Protein 4Q4F (pdb70)

Organism: Homo sapiens (NCBI:txid9606)

Nearest PDB structures (foldseek):
  4f7b-assembly3_D  TM=9.911E-01  e=6.073E-77  Homo sapiens
  4f7b-assembly4_F  TM=9.858E-01  e=5.387E-75  Homo sapiens
  4f7b-assembly3_C  TM=9.898E-01  e=3.240E-74  Homo sapiens
  4tw0-assembly2_B  TM=9.874E-01  e=3.625E-74  Homo sapiens
  5uph-assembly1_A  TM=9.233E-01  e=9.708E-53  Homo sapiens

B-factor: mean 73.0, std 19.47, range [44.88, 143.71]

Foldseek 3Di:
DCPLCWQDPPGVNNVCQQFPPFKWKKWKKWWAWDCQVVLLQADFTETDIAKTWMWIKGWGWPPWDDPPVRFKIKTFIWMATHTDAVRMPHDQQPAKGKDFPQVLLQVVLCLVVVHCVVLSLVVCVVDPDAGIDMDGSCCQAQWDFDDSQVSVCVVVVVGDRIDHPCHPRHGGGPAMWMATICPVHLQRHQWTQDGNNHRWADPFADPVFGHAGAHCPQFHRFQADLVDKGKHDPVVLVTIAIWHFDDWDQAPNFTWTKTFGDQVRQALDPVCLRQVPDRSDDPGGFKGQPCPVVPNGQKIKGWQLSVSTDCVQNVSHHPRDDDCVPITWIWIARNGHRHTAKTWGKIWIWGFAADDPSDCSSNHRHGHTGTTMMMTTMTHDDDPVVVVVVVVVD

Solvent-accessible surface area: 18558 Å² total; per-residue (Å²): 198,36,156,107,19,10,2,115,112,61,26,74,24,12,71,50,21,42,138,48,88,31,60,20,55,2,41,0,34,0,0,41,2,65,17,20,75,74,0,25,163,19,89,42,0,123,11,112,93,37,20,39,0,4,9,72,9,87,44,53,18,28,119,54,128,80,19,112,152,18,32,24,1,36,3,6,31,38,56,18,30,54,59,37,130,138,79,16,84,6,47,6,149,125,43,100,2,88,1,3,3,6,3,0,12,14,0,7,57,26,0,79,107,136,82,21,90,142,59,0,52,56,32,5,172,63,101,151,24,129,3,17,29,64,39,24,0,35,56,9,0,55,21,18,118,10,92,0,11,23,39,0,64,109,13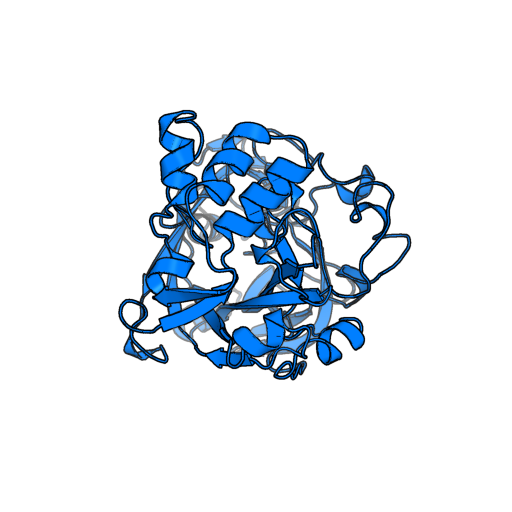1,88,97,101,18,45,15,95,40,9,27,24,61,124,89,85,47,63,59,58,21,91,8,25,2,22,1,5,98,87,39,86,96,51,13,0,58,7,48,56,34,84,62,121,98,51,15,103,78,7,98,47,124,103,5,14,99,19,48,5,10,32,20,73,24,5,14,0,76,8,70,116,120,48,73,10,94,17,1,25,19,57,21,5,13,12,13,55,10,41,56,43,57,140,64,86,3,79,51,7,78,3,26,30,0,38,17,19,47,103,3,9,24,85,63,101,94,20,29,4,15,18,55,102,154,36,125,37,64,8,38,0,14,9,56,0,27,71,29,48,114,26,8,10,24,4,2,0,10,0,7,2,36,57,21,50,138,132,12,33,84,28,1,64,15,7,127,52,60,96,134,84,8,11,22,25,16,0,0,5,17,68,6,0,62,19,0,55,14,5,80,24,17,0,14,0,0,63,2,92,89,34,123,121,12,127,27,2,27,80,4,116,87,13,6,0,0,1,0,13,8,19,20,27,25,99,8,63,170,140,31,2,69,120,31,108,73,85,45,164

Secondary structure (DSSP, 8-state):
--TTSS--BTBHHHHHHHS--SPEEEEEEEEEES-HHHHHTTPPPBEEEEEEEEEEEEEEEEEEEEETTTTEEEEEEEEEEEE-GGGSSS-TTT-EEEEE-HHHHHHHHHHHTTSSHHHHHHHHHHS---SEEEEEHHHHHH-EE-HHHHHHHHH-TTS-SEE-TTTT-TTB-S--EEEE-TTS-GGGTTEEEEETTBSB--SSSSTTTTB--SB-SS---SS--TTS-EEE--GGGTS-EEEEEEEEEEETTEEEEEEE--GGGG--SSGGGGGSTTTT----TTEEE-TTTTTT--EEEE-GGGTTS-HHHHHHSBT----HHHH--EEEEETTTTEEEEEEEEEEEEEEE---SS-GGGTT---EEEEEEEEEEEEE--HHHHHHHHHHT-

InterPro domains:
  IPR002159 CD36 family [PF01130] (12-456)
  IPR002159 CD36 family [PR01609] (55-76)
  IPR002159 CD36 family [PR01609] (80-92)
  IPR002159 CD36 family [PR01609] (108-127)
  IPR002159 CD36 family [PR01609] (245-269)
  IPR002159 CD36 family [PR01609] (318-342)
  IPR002159 CD36 family [PR01609] (365-386)
  IPR002159 CD36 family [PTHR11923] (9-461)
  IPR005429 Lysosome membrane protein II [PR01611] (3-27)
  IPR005429 Lysosome membrane protein II [PR01611] (29-52)
  IPR005429 Lysosome membrane protein II [PR01611] (127-145)
  IPR005429 Lysosome membrane protein II [PR01611] (151-171)
  IPR005429 Lysosome membrane protein II [PR01611] (182-199)
  IPR005429 Lysosome membrane protein II [PR01611] (257-273)
  IPR005429 Lysosome membrane protein II [PR01611] (298-318)
  IPR005429 Lysosome membrane protein II [PR01611] (386-407)
  IPR005429 Lysosome membrane protein II [PR01611] (454-477)

Radius of gyration: 22.01 Å; Cα contacts (8 Å, |Δi|>4): 902; chains: 1; bounding box: 47×65×59 Å

Sequence (394 aa):
IEKKIVLRNGTEAFDSWEKPPLPVYTQFYFFNVTNPEEILRGETPRVEEVGPYTYRELRNKANIQFGDNGTTISAVSNKAYVFERDQSVGDPKIDLIRTLNIPVLTVIEWSQVHFLREIIEAMLKAYQQKLFVTHTVDELLWGYKDEILSLIHVFRPDISPYFGLFYEKNGTNDGDYVFLTGEDSYLNFTKIVEWNGKTSLDWWITDKCNMINGTDGDSFHPLITKDEVLYVFPSDFCRSVYITFSDYESVQGLPAFRYKVPAEILANTSDNAGFCIPEGNCLGSGVLNVSICKNGAPIIMSFPHFYQADERFVSAIEGMHPNQEDHETFVDINPLTGIILKAAKRFQINIYVKKLDDFVETGDIRTMVFPVMYLNESVHIDKETASRLKSMIN

Structure (mmCIF, N/CA/C/O backbone):
data_4Q4F
#
_entry.id   4Q4F
#
_cell.length_a   89.686
_cell.length_b   63.386
_cell.length_c   114.375
_cell.angle_alpha   90.00
_cell.angle_beta   102.27
_cell.angle_gamma   90.00
#
_symmetry.space_group_name_H-M   'C 1 2 1'
#
loop_
_entity.id
_entity.type
_entity.pdbx_description
1 polymer 'Lysosome membrane protein 2'
2 branched alpha-D-mannopyranose-(1-3)-[alpha-D-mannopyranose-(1-6)]beta-D-mannopyranose-(1-4)-2-acetamido-2-deoxy-beta-D-glucopyranose-(1-4)-2-acetamido-2-deoxy-beta-D-glucopyranose
3 branched alpha-D-mannopyranose-(1-3)-alpha-D-mannopyranose-(1-6)-[alpha-D-mannopyranose-(1-3)]beta-D-mannopyranose-(1-4)-2-acetamido-2-deoxy-beta-D-glucopyranose-(1-4)-2-acetamido-2-deoxy-beta-D-glucopyranose
4 branched beta-D-mannopyranose-(1-4)-2-acetamido-2-deoxy-beta-D-glucopyranose-(1-4)-2-acetamido-2-deoxy-beta-D-glucopyranose
5 branched 2-acetamido-2-deoxy-beta-D-glucopyranose-(1-4)-2-acetamido-2-deoxy-beta-D-glucopyranose
6 branched 6-O-phosphono-beta-D-mannopyranose-(1-2)-alpha-D-mannopyranose-(1-6)-alpha-D-mannopyranose-(1-6)-[alpha-D-mannopyranose-(1-3)]beta-D-mannopyranose-(1-4)-2-acetamido-2-deoxy-beta-D-glucopyranose-(1-4)-2-acetamido-2-deoxy-beta-D-glucopyranose
7 non-polymer 2-acetamido-2-deoxy-beta-D-glucopyranose
8 non-polymer 'CHLORIDE ION'
#
loop_
_atom_site.group_PDB
_atom_site.id
_atom_site.type_symbol
_atom_site.label_atom_id
_atom_site.label_alt_id
_atom_site.label_comp_id
_atom_site.label_asym_id
_atom_site.label_entity_id
_atom_site.label_seq_id
_atom_site.pdbx_PDB_ins_code
_atom_site.Cartn_x
_atom_site.Cartn_y
_atom_site.Cartn_z
_atom_site.occupancy
_atom_site.B_iso_or_equiv
_atom_site.auth_seq_id
_atom_site.auth_comp_id
_atom_site.auth_asym_id
_atom_site.auth_atom_id
_atom_site.pdbx_PDB_model_num
ATOM 1 N N . ILE A 1 13 ? 23.511 30.008 8.560 1.00 135.58 37 ILE A N 1
ATOM 2 C CA . ILE A 1 13 ? 23.090 28.613 8.217 1.00 133.99 37 ILE A CA 1
ATOM 3 C C . ILE A 1 13 ? 24.296 27.671 8.294 1.00 131.86 37 ILE A C 1
ATOM 4 O O . ILE A 1 13 ? 25.430 28.080 8.040 1.00 131.38 37 ILE A O 1
ATOM 9 N N . GLU A 1 14 ? 24.042 26.415 8.658 1.00 130.57 38 GLU A N 1
ATOM 10 C CA . GLU A 1 14 ? 25.098 25.413 8.808 1.00 127.54 38 GLU A CA 1
ATOM 11 C C . GLU A 1 14 ? 24.701 24.067 8.217 1.00 122.95 38 GLU A C 1
ATOM 12 O O . GLU A 1 14 ? 24.544 23.081 8.936 1.00 118.89 38 GLU A O 1
ATOM 18 N N . LYS A 1 15 ? 24.555 24.035 6.897 1.00 122.38 39 LYS A N 1
ATOM 19 C CA . LYS A 1 15 ? 24.375 22.781 6.170 1.00 119.24 39 LYS A CA 1
ATOM 20 C C . LYS A 1 15 ? 25.718 22.074 5.955 1.00 116.07 39 LYS A C 1
ATOM 21 O O . LYS A 1 15 ? 25.785 21.061 5.262 1.00 113.53 39 LYS A O 1
ATOM 27 N N . LYS A 1 16 ? 26.784 22.627 6.540 1.00 114.55 40 LYS A N 1
ATOM 28 C CA . LYS A 1 16 ? 28.094 21.979 6.592 1.00 112.78 40 LYS A CA 1
ATOM 29 C C . LYS A 1 16 ? 28.038 20.683 7.407 1.00 110.29 40 LYS A C 1
ATOM 30 O O . LYS A 1 16 ? 28.784 19.738 7.134 1.00 108.75 40 LYS A O 1
ATOM 36 N N . ILE A 1 17 ? 27.150 20.647 8.401 1.00 109.04 41 ILE A N 1
ATOM 37 C CA . ILE A 1 17 ? 26.978 19.473 9.257 1.00 106.62 41 ILE A CA 1
ATOM 38 C C . ILE A 1 17 ? 25.972 18.498 8.640 1.00 106.30 41 ILE A C 1
ATOM 39 O O . ILE A 1 17 ? 24.804 18.452 9.028 1.00 106.36 41 ILE A O 1
ATOM 44 N N . VAL A 1 18 ? 26.446 17.739 7.657 1.00 106.55 42 VAL A N 1
ATOM 45 C CA . VAL A 1 18 ? 25.668 16.674 7.023 1.00 105.97 42 VAL A CA 1
ATOM 46 C C . VAL A 1 18 ? 26.631 15.573 6.601 1.00 104.97 42 VAL A C 1
ATOM 47 O O . VAL A 1 18 ? 27.771 15.854 6.219 1.00 103.63 42 VAL A O 1
ATOM 51 N N . LEU A 1 19 ? 26.179 14.325 6.671 1.00 105.04 43 LEU A N 1
ATOM 52 C CA . LEU A 1 19 ? 27.003 13.202 6.237 1.00 105.12 43 LEU A CA 1
ATOM 53 C C . LEU A 1 19 ? 26.895 13.061 4.721 1.00 107.04 43 LEU A C 1
ATOM 54 O O . LEU A 1 19 ? 25.885 12.590 4.202 1.00 107.60 43 LEU A O 1
ATOM 59 N N . ARG A 1 20 ? 27.930 13.509 4.018 1.00 108.71 44 ARG A N 1
ATOM 60 C CA . ARG A 1 20 ? 28.055 13.280 2.582 1.00 110.76 44 ARG A CA 1
ATOM 61 C C . ARG A 1 20 ? 29.533 13.192 2.227 1.00 111.26 44 ARG A C 1
ATOM 62 O O . ARG A 1 20 ? 30.363 13.897 2.810 1.00 108.69 44 ARG A O 1
ATOM 70 N N . ASN A 1 21 ? 29.854 12.318 1.275 1.00 113.26 45 ASN A N 1
ATOM 71 C CA . ASN A 1 21 ? 31.242 12.063 0.923 1.00 114.10 45 ASN A CA 1
ATOM 72 C C . ASN A 1 21 ? 31.878 13.366 0.451 1.00 114.25 45 ASN A C 1
ATOM 73 O O . ASN A 1 21 ? 31.628 13.818 -0.667 1.00 114.86 45 ASN A O 1
ATOM 78 N N . GLY A 1 22 ? 32.664 13.979 1.335 1.00 112.45 46 GLY A N 1
ATOM 79 C CA . GLY A 1 22 ? 33.325 15.250 1.049 1.00 112.99 46 GLY A CA 1
ATOM 80 C C . GLY A 1 22 ? 33.529 16.108 2.285 1.00 111.70 46 GLY A C 1
ATOM 81 O O . GLY A 1 22 ? 34.630 16.604 2.524 1.00 111.99 46 GLY A O 1
ATOM 82 N N . THR A 1 23 ? 32.465 16.282 3.070 1.00 110.27 47 THR A N 1
ATOM 83 C CA . THR A 1 23 ? 32.496 17.156 4.246 1.00 107.92 47 THR A CA 1
ATOM 84 C C . THR A 1 23 ? 33.297 16.543 5.391 1.00 105.02 47 THR A C 1
ATOM 85 O O . THR A 1 23 ? 33.402 15.319 5.504 1.00 103.71 47 THR A O 1
ATOM 89 N N . GLU A 1 24 ? 33.857 17.408 6.235 1.00 103.22 48 GLU A N 1
ATOM 90 C CA . GLU A 1 24 ? 34.586 16.975 7.429 1.00 100.88 48 GLU A CA 1
ATOM 91 C C . GLU A 1 24 ? 33.641 16.334 8.437 1.00 97.09 48 GLU A C 1
ATOM 92 O O . GLU A 1 24 ? 34.042 15.462 9.210 1.00 94.50 48 GLU A O 1
ATOM 98 N N . ALA A 1 25 ? 32.389 16.785 8.425 1.00 95.27 49 ALA A N 1
ATOM 99 C CA . ALA A 1 25 ? 31.335 16.183 9.228 1.00 93.67 49 ALA A CA 1
ATOM 100 C C . ALA A 1 25 ? 31.271 14.669 9.009 1.00 92.77 49 ALA A C 1
ATOM 101 O O . ALA A 1 25 ? 31.137 13.902 9.962 1.00 90.68 49 ALA A O 1
ATOM 103 N N . PHE A 1 26 ? 31.376 14.253 7.750 1.00 94.56 50 PHE A N 1
ATOM 104 C CA . PHE A 1 26 ? 31.390 12.834 7.397 1.00 95.17 50 PHE A CA 1
ATOM 105 C C . PHE A 1 26 ? 32.659 12.148 7.898 1.00 91.56 50 PHE A C 1
ATOM 106 O O . PHE A 1 26 ? 32.590 11.117 8.564 1.00 89.73 50 PHE A O 1
ATOM 114 N N . ASP A 1 27 ? 33.811 12.726 7.574 1.00 91.07 51 ASP A N 1
ATOM 115 C CA . ASP A 1 27 ? 35.104 12.147 7.945 1.00 90.66 51 ASP A CA 1
ATOM 116 C C . ASP A 1 27 ? 35.192 11.889 9.445 1.00 87.80 51 ASP A C 1
ATOM 117 O O . ASP A 1 27 ? 35.661 10.834 9.863 1.00 86.76 51 ASP A O 1
ATOM 122 N N . SER A 1 28 ? 34.743 12.860 10.240 1.00 87.34 52 SER A N 1
ATOM 123 C CA . SER A 1 28 ? 34.758 12.764 11.706 1.00 84.25 52 SER A CA 1
ATOM 124 C C . SER A 1 28 ? 33.762 11.731 12.220 1.00 82.21 52 SER A C 1
ATOM 125 O O . SER A 1 28 ? 34.017 11.055 13.213 1.00 80.30 52 SER A O 1
ATOM 128 N N . TRP A 1 29 ? 32.613 11.635 11.562 1.00 82.26 53 TRP A N 1
ATOM 129 C CA . TRP A 1 29 ? 31.638 10.608 11.892 1.00 82.29 53 TRP A CA 1
ATOM 130 C C . TRP A 1 29 ? 32.216 9.239 11.545 1.00 83.11 53 TRP A C 1
ATOM 131 O O . TRP A 1 29 ? 32.168 8.313 12.354 1.00 82.10 53 TRP A O 1
ATOM 142 N N . GLU A 1 30 ? 32.768 9.132 10.341 1.00 85.91 54 GLU A N 1
ATOM 143 C CA . GLU A 1 30 ? 33.417 7.910 9.878 1.00 88.13 54 GLU A CA 1
ATOM 144 C C . GLU A 1 30 ? 34.543 7.498 10.817 1.00 86.89 54 GLU A C 1
ATOM 145 O O . GLU A 1 30 ? 34.572 6.365 11.296 1.00 87.02 54 GLU A O 1
ATOM 151 N N . LYS A 1 31 ? 35.463 8.429 11.064 1.00 86.39 55 LYS A N 1
ATOM 152 C CA . LYS A 1 31 ? 36.643 8.189 11.891 1.00 85.61 55 LYS A CA 1
ATOM 153 C C . LYS A 1 31 ? 36.767 9.269 12.970 1.00 84.52 55 LYS A C 1
ATOM 154 O O . LYS A 1 31 ? 37.422 10.294 12.755 1.00 85.42 55 LYS A O 1
ATOM 160 N N . PRO A 1 32 ? 36.121 9.051 14.132 1.00 82.60 56 PRO A N 1
ATOM 161 C CA . PRO A 1 32 ? 36.182 10.012 15.238 1.00 82.46 56 PRO A CA 1
ATOM 162 C C . PRO A 1 32 ? 37.614 10.413 15.614 1.00 83.37 56 PRO A C 1
ATOM 163 O O . PRO A 1 32 ? 38.451 9.542 15.846 1.00 85.68 56 PRO A O 1
ATOM 167 N N . PRO A 1 33 ? 37.902 11.725 15.649 1.00 83.86 57 PRO A N 1
ATOM 168 C CA . PRO A 1 33 ? 39.237 12.190 16.022 1.00 84.60 57 PRO A CA 1
ATOM 169 C C . PRO A 1 33 ? 39.472 12.243 17.538 1.00 83.86 57 PRO A C 1
ATOM 170 O O . PRO A 1 33 ? 40.598 12.009 17.989 1.00 84.49 57 PRO A O 1
ATOM 174 N N . LEU A 1 34 ? 38.424 12.547 18.307 1.00 81.77 58 LEU A N 1
ATOM 175 C CA . LEU A 1 34 ? 38.548 12.720 19.757 1.00 79.14 58 LEU A CA 1
ATOM 176 C C . LEU A 1 34 ? 38.599 11.386 20.484 1.00 75.67 58 LEU A C 1
ATOM 177 O O . LEU A 1 34 ? 37.791 10.508 20.210 1.00 74.73 58 LEU A O 1
ATOM 182 N N . PRO A 1 35 ? 39.536 11.244 21.437 1.00 75.15 59 PRO A N 1
ATOM 183 C CA . PRO A 1 35 ? 39.674 9.990 22.161 1.00 72.50 59 PRO A CA 1
ATOM 184 C C . PRO A 1 35 ? 38.612 9.819 23.240 1.00 68.76 59 PRO A C 1
ATOM 185 O O . PRO A 1 35 ? 38.407 10.715 24.066 1.00 65.23 59 PRO A O 1
ATOM 189 N N . VAL A 1 36 ? 37.954 8.662 23.206 1.00 67.29 60 VAL A N 1
ATOM 190 C CA . VAL A 1 36 ? 36.990 8.251 24.217 1.00 65.15 60 VAL A CA 1
ATOM 191 C C . VAL A 1 36 ? 37.676 7.280 25.169 1.00 63.81 60 VAL A C 1
ATOM 192 O O . VAL A 1 36 ? 38.513 6.492 24.741 1.00 65.71 60 VAL A O 1
ATOM 196 N N . TYR A 1 37 ? 37.324 7.340 26.451 1.00 62.68 61 TYR A N 1
ATOM 197 C CA . TYR A 1 37 ? 37.882 6.441 27.465 1.00 62.15 61 TYR A CA 1
ATOM 198 C C . TYR A 1 37 ? 36.772 5.779 28.272 1.00 60.98 61 TYR A C 1
ATOM 199 O O . TYR A 1 37 ? 35.810 6.440 28.649 1.00 62.56 61 TYR A O 1
ATOM 208 N N . THR A 1 38 ? 36.916 4.485 28.548 1.00 58.74 62 THR A N 1
ATOM 209 C CA . THR A 1 38 ? 36.056 3.805 29.508 1.00 57.68 62 THR A CA 1
ATOM 210 C C . THR A 1 38 ? 36.863 3.397 30.737 1.00 56.67 62 THR A C 1
ATOM 211 O O . THR A 1 38 ? 37.922 2.769 30.619 1.00 57.19 62 THR A O 1
ATOM 215 N N . GLN A 1 39 ? 36.350 3.761 31.910 1.00 54.55 63 GLN A N 1
ATOM 216 C CA . GLN A 1 39 ? 36.955 3.403 33.185 1.00 54.16 63 GLN A CA 1
ATOM 217 C C . GLN A 1 39 ? 36.038 2.438 33.896 1.00 53.49 63 GLN A C 1
ATOM 218 O O . GLN A 1 39 ? 34.874 2.745 34.116 1.00 53.85 63 GLN A O 1
ATOM 224 N N . PHE A 1 40 ? 36.563 1.279 34.269 1.00 53.86 64 PHE A N 1
ATOM 225 C CA . PHE A 1 40 ? 35.765 0.269 34.954 1.00 53.20 64 PHE A CA 1
ATOM 226 C C . PHE A 1 40 ? 36.042 0.302 36.450 1.00 54.37 64 PHE A C 1
ATOM 227 O O . PHE A 1 40 ? 37.188 0.463 36.875 1.00 58.10 64 PHE A O 1
ATOM 235 N N . TYR A 1 41 ? 34.984 0.158 37.238 1.00 52.76 65 TYR A N 1
ATOM 236 C CA . TYR A 1 41 ? 35.083 0.142 38.685 1.00 52.87 65 TYR A CA 1
ATOM 237 C C . TYR A 1 41 ? 34.342 -1.093 39.168 1.00 52.53 65 TYR A C 1
ATOM 238 O O . TYR A 1 41 ? 33.189 -1.296 38.804 1.00 53.75 65 TYR A O 1
ATOM 247 N N . PHE A 1 42 ? 35.003 -1.917 39.975 1.00 51.88 66 PHE A N 1
ATOM 248 C CA . PHE A 1 42 ? 34.406 -3.150 40.472 1.00 50.37 66 PHE A CA 1
ATOM 249 C C . PHE A 1 42 ? 34.134 -3.106 41.960 1.00 51.02 66 PHE A C 1
ATOM 250 O O . PHE A 1 42 ? 34.769 -2.355 42.703 1.00 52.53 66 PHE A O 1
ATOM 258 N N . PHE A 1 43 ? 33.187 -3.935 42.387 1.00 50.00 67 PHE A N 1
ATOM 259 C CA . PHE A 1 43 ? 32.823 -4.032 43.785 1.00 49.51 67 PHE A CA 1
ATOM 260 C C . PHE A 1 43 ? 33.270 -5.375 44.328 1.00 48.72 67 PHE A C 1
ATOM 261 O O . PHE A 1 43 ? 32.675 -6.405 44.019 1.00 49.62 67 PHE A O 1
ATOM 269 N N . ASN A 1 44 ? 34.330 -5.336 45.131 1.00 48.26 68 ASN A N 1
ATOM 270 C CA . ASN A 1 44 ? 34.960 -6.524 45.692 1.00 48.62 68 ASN A CA 1
ATOM 271 C C . ASN A 1 44 ? 34.182 -6.943 46.930 1.00 48.23 68 ASN A C 1
ATOM 272 O O . ASN A 1 44 ? 33.956 -6.125 47.818 1.00 48.94 68 ASN A O 1
ATOM 277 N N . VAL A 1 45 ? 33.764 -8.206 46.991 1.00 47.59 69 VAL A N 1
ATOM 278 C CA . VAL A 1 45 ? 32.916 -8.676 48.089 1.00 47.37 69 VAL A CA 1
ATOM 279 C C . VAL A 1 45 ? 33.751 -9.064 49.299 1.00 47.91 69 VAL A C 1
ATOM 280 O O . VAL A 1 45 ? 34.610 -9.940 49.205 1.00 47.66 69 VAL A O 1
ATOM 284 N N . THR A 1 46 ? 33.461 -8.442 50.442 1.00 48.16 70 THR A N 1
ATOM 285 C CA . THR A 1 46 ? 34.276 -8.619 51.646 1.00 48.68 70 THR A CA 1
ATOM 286 C C . THR A 1 46 ? 33.778 -9.710 52.604 1.00 49.39 70 THR A C 1
ATOM 287 O O . THR A 1 46 ? 34.552 -10.178 53.442 1.00 50.35 70 THR A O 1
ATOM 291 N N . ASN A 1 47 ? 32.506 -10.105 52.494 1.00 49.75 71 ASN A N 1
ATOM 292 C CA . ASN A 1 47 ? 31.893 -11.053 53.441 1.00 50.08 71 ASN A CA 1
ATOM 293 C C . ASN A 1 47 ? 31.015 -12.117 52.772 1.00 49.89 71 ASN A C 1
ATOM 294 O O . ASN A 1 47 ? 29.846 -12.267 53.129 1.00 49.86 71 ASN A O 1
ATOM 299 N N . PRO A 1 48 ? 31.581 -12.883 51.819 1.00 50.39 72 PRO A N 1
ATOM 300 C CA . PRO A 1 48 ? 30.799 -13.886 51.075 1.00 50.22 72 PRO A CA 1
ATOM 301 C C . PRO A 1 48 ? 30.109 -14.930 51.957 1.00 51.27 72 PRO A C 1
ATOM 302 O O . PRO A 1 48 ? 28.909 -15.154 51.812 1.00 50.80 72 PRO A O 1
ATOM 306 N N . GLU A 1 49 ? 30.858 -15.548 52.867 1.00 53.03 73 GLU A N 1
ATOM 307 C CA . GLU A 1 49 ? 30.305 -16.567 53.765 1.00 54.90 73 GLU A CA 1
ATOM 308 C C . GLU A 1 49 ? 29.128 -16.070 54.588 1.00 54.34 73 GLU A C 1
ATOM 309 O O . GLU A 1 49 ? 28.167 -16.799 54.816 1.00 53.63 73 GLU A O 1
ATOM 315 N N . GLU A 1 50 ? 29.216 -14.817 55.014 1.00 53.78 74 GLU A N 1
ATOM 316 C CA . GLU A 1 50 ? 28.196 -14.200 55.846 1.00 53.56 74 GLU A CA 1
ATOM 317 C C . GLU A 1 50 ? 26.965 -13.837 55.014 1.00 52.65 74 GLU A C 1
ATOM 318 O O . GLU A 1 50 ? 25.832 -13.941 55.486 1.00 52.49 74 GLU A O 1
ATOM 324 N N . ILE A 1 51 ? 27.192 -13.429 53.771 1.00 51.58 75 ILE A N 1
ATOM 325 C CA . ILE A 1 51 ? 26.102 -13.164 52.844 1.00 52.63 75 ILE A CA 1
ATOM 326 C C . ILE A 1 51 ? 25.273 -14.428 52.617 1.00 54.36 75 ILE A C 1
ATOM 327 O O . ILE A 1 51 ? 24.037 -14.389 52.656 1.00 55.67 75 ILE A O 1
ATOM 332 N N . LEU A 1 52 ? 25.964 -15.543 52.392 1.00 55.18 76 LEU A N 1
ATOM 333 C CA . LEU A 1 52 ? 25.331 -16.850 52.231 1.00 55.16 76 LEU A CA 1
ATOM 334 C C . LEU A 1 52 ? 24.510 -17.277 53.438 1.00 56.66 76 LEU A C 1
ATOM 335 O O . LEU A 1 52 ? 23.571 -18.051 53.292 1.00 58.03 76 LEU A O 1
ATOM 340 N N . ARG A 1 53 ? 24.864 -16.783 54.622 1.00 57.62 77 ARG A N 1
ATOM 341 C CA . ARG A 1 53 ? 24.080 -17.036 55.834 1.00 59.21 77 ARG A CA 1
ATOM 342 C C . ARG A 1 53 ? 22.978 -15.982 56.029 1.00 58.05 77 ARG A C 1
ATOM 343 O O . ARG A 1 53 ? 22.354 -15.920 57.088 1.00 57.47 77 ARG A O 1
ATOM 351 N N . GLY A 1 54 ? 22.755 -15.153 55.008 1.00 57.16 78 GLY A N 1
ATOM 352 C CA . GLY A 1 54 ? 21.663 -14.181 54.996 1.00 56.99 78 GLY A CA 1
ATOM 353 C C . GLY A 1 54 ? 22.000 -12.812 55.555 1.00 57.07 78 GLY A C 1
ATOM 354 O O . GLY A 1 54 ? 21.104 -12.029 55.851 1.00 59.10 78 GLY A O 1
ATOM 355 N N . GLU A 1 55 ? 23.280 -12.499 55.696 1.00 56.35 79 GLU A N 1
ATOM 356 C CA . GLU A 1 55 ? 23.660 -11.215 56.265 1.00 56.19 79 GLU A CA 1
ATOM 357 C C . GLU A 1 55 ? 23.794 -10.173 55.180 1.00 54.63 79 GLU A C 1
ATOM 358 O O . GLU A 1 55 ? 23.777 -10.500 53.993 1.00 54.09 79 GLU A O 1
ATOM 364 N N . THR A 1 56 ? 23.888 -8.917 55.605 1.00 54.08 80 THR A N 1
ATOM 365 C CA . THR A 1 56 ? 23.988 -7.792 54.694 1.00 52.87 80 THR A CA 1
ATOM 366 C C . THR A 1 56 ? 25.348 -7.814 54.014 1.00 52.28 80 THR A C 1
ATOM 367 O O . THR A 1 56 ? 26.369 -7.869 54.690 1.00 53.87 80 THR A O 1
ATOM 371 N N . PRO A 1 57 ? 25.371 -7.784 52.674 1.00 51.79 81 PRO A N 1
ATOM 372 C CA . PRO A 1 57 ? 26.650 -7.664 51.975 1.00 52.38 81 PRO A CA 1
ATOM 373 C C . PRO A 1 57 ? 27.348 -6.321 52.223 1.00 55.63 81 PRO A C 1
ATOM 374 O O . PRO A 1 57 ? 26.694 -5.269 52.250 1.00 54.93 81 PRO A O 1
ATOM 378 N N . ARG A 1 58 ? 28.666 -6.382 52.404 1.00 59.58 82 ARG A N 1
ATOM 379 C CA . ARG A 1 58 ? 29.530 -5.204 52.440 1.00 61.80 82 ARG A CA 1
ATOM 380 C C . ARG A 1 58 ? 30.480 -5.338 51.274 1.00 59.04 82 ARG A C 1
ATOM 381 O O . ARG A 1 58 ? 31.074 -6.402 51.077 1.00 57.88 82 ARG A O 1
ATOM 389 N N . VAL A 1 59 ? 30.614 -4.270 50.495 1.00 57.56 83 VAL A N 1
ATOM 390 C CA . VAL A 1 59 ? 31.487 -4.280 49.327 1.00 55.93 83 VAL A CA 1
ATOM 391 C C . VAL A 1 59 ? 32.491 -3.142 49.372 1.00 55.87 83 VAL A C 1
ATOM 392 O O . VAL A 1 59 ? 32.314 -2.171 50.107 1.00 54.81 83 VAL A O 1
ATOM 396 N N . GLU A 1 60 ? 33.551 -3.294 48.582 1.00 56.73 84 GLU A N 1
ATOM 397 C CA . GLU A 1 60 ? 34.618 -2.315 48.494 1.00 58.97 84 GLU A CA 1
ATOM 398 C C . GLU A 1 60 ? 34.817 -1.892 47.040 1.00 57.51 84 GLU A C 1
ATOM 399 O O . GLU A 1 60 ? 34.992 -2.740 46.160 1.00 55.96 84 GLU A O 1
ATOM 405 N N . GLU A 1 61 ? 34.794 -0.578 46.805 1.00 56.00 85 GLU A N 1
ATOM 406 C CA . GLU A 1 61 ? 34.962 -0.025 45.466 1.00 54.65 85 GLU A CA 1
ATOM 407 C C . GLU A 1 61 ? 36.410 -0.148 45.036 1.00 52.85 85 GLU A C 1
ATOM 408 O O . GLU A 1 61 ? 37.319 0.156 45.805 1.00 53.70 85 GLU A O 1
ATOM 414 N N . VAL A 1 62 ? 36.622 -0.596 43.805 1.00 50.52 86 VAL A N 1
ATOM 415 C CA . VAL A 1 62 ? 37.965 -0.814 43.297 1.00 50.94 86 VAL A CA 1
ATOM 416 C C . VAL A 1 62 ? 38.058 -0.304 41.873 1.00 50.33 86 VAL A C 1
ATOM 417 O O . VAL A 1 62 ? 37.192 -0.589 41.056 1.00 50.30 86 VAL A O 1
ATOM 421 N N . GLY A 1 63 ? 39.116 0.444 41.582 1.00 51.22 87 GLY A N 1
ATOM 422 C CA . GLY A 1 63 ? 39.301 1.037 40.262 1.00 51.34 87 GLY A CA 1
ATOM 423 C C . GLY A 1 63 ? 39.864 2.437 40.374 1.00 51.87 87 GLY A C 1
ATOM 424 O O . GLY A 1 63 ? 40.144 2.898 41.476 1.00 52.42 87 GLY A O 1
ATOM 425 N N . PRO A 1 64 ? 40.007 3.137 39.237 1.00 51.85 88 PRO A N 1
ATOM 426 C CA . PRO A 1 64 ? 39.604 2.726 37.887 1.00 51.56 88 PRO A CA 1
ATOM 427 C C . PRO A 1 64 ? 40.527 1.726 37.183 1.00 51.89 88 PRO A C 1
ATOM 428 O O . PRO A 1 64 ? 41.667 1.521 37.593 1.00 52.21 88 PRO A O 1
ATOM 432 N N . TYR A 1 65 ? 39.994 1.109 36.129 1.00 51.93 89 TYR A N 1
ATOM 433 C CA . TYR A 1 65 ? 40.783 0.372 35.138 1.00 51.94 89 TYR A CA 1
ATOM 434 C C . TYR A 1 65 ? 40.474 1.002 33.784 1.00 52.52 89 TYR A C 1
ATOM 435 O O . TYR A 1 65 ? 39.398 0.787 33.221 1.00 50.81 89 TYR A O 1
ATOM 444 N N . THR A 1 66 ? 41.418 1.799 33.287 1.00 54.26 90 THR A N 1
ATOM 445 C CA . THR A 1 66 ? 41.166 2.709 32.175 1.00 55.23 90 THR A CA 1
ATOM 446 C C . THR A 1 66 ? 41.548 2.116 30.825 1.00 55.91 90 THR A C 1
ATOM 447 O O . THR A 1 66 ? 42.626 1.543 30.664 1.00 56.25 90 THR A O 1
ATOM 451 N N . TYR A 1 67 ? 40.648 2.276 29.861 1.00 55.73 91 TYR A N 1
ATOM 452 C CA . TYR A 1 67 ? 40.839 1.762 28.517 1.00 57.23 91 TYR A CA 1
ATOM 453 C C . TYR A 1 67 ? 40.550 2.883 27.530 1.00 58.68 91 TYR A C 1
ATOM 454 O O . TYR A 1 67 ? 39.495 3.507 27.594 1.00 58.17 91 TYR A O 1
ATOM 463 N N . ARG A 1 68 ? 41.496 3.145 26.632 1.00 60.74 92 ARG A N 1
ATOM 464 C CA . ARG A 1 68 ? 41.290 4.095 25.543 1.00 61.74 92 ARG A CA 1
ATOM 465 C C . ARG A 1 68 ? 40.620 3.369 24.392 1.00 60.76 92 ARG A C 1
ATOM 466 O O . ARG A 1 68 ? 41.003 2.246 24.055 1.00 62.37 92 ARG A O 1
ATOM 474 N N . GLU A 1 69 ? 39.630 4.004 23.780 1.00 59.13 93 GLU A N 1
ATOM 475 C CA . GLU A 1 69 ? 38.884 3.367 22.703 1.00 58.18 93 GLU A CA 1
ATOM 476 C C . GLU A 1 69 ? 39.420 3.712 21.325 1.00 59.17 93 GLU A C 1
ATOM 477 O O . GLU A 1 69 ? 40.020 4.763 21.114 1.00 59.58 93 GLU A O 1
ATOM 483 N N . LEU A 1 70 ? 39.202 2.788 20.400 1.00 60.10 94 LEU A N 1
ATOM 484 C CA . LEU A 1 70 ? 39.399 3.024 18.988 1.00 62.88 94 LEU A CA 1
ATOM 485 C C . LEU A 1 70 ? 38.034 2.832 18.365 1.00 64.41 94 LEU A C 1
ATOM 486 O O . LEU A 1 70 ? 37.361 1.851 18.648 1.00 64.40 94 LEU A O 1
ATOM 491 N N . ARG A 1 71 ? 37.611 3.780 17.543 1.00 67.46 95 ARG A N 1
ATOM 492 C CA . ARG A 1 71 ? 36.288 3.733 16.947 1.00 69.95 95 ARG A CA 1
ATOM 493 C C . ARG A 1 71 ? 36.380 4.019 15.474 1.00 72.52 95 ARG A C 1
ATOM 494 O O . ARG A 1 71 ? 37.300 4.688 15.024 1.00 76.94 95 ARG A O 1
ATOM 502 N N . ASN A 1 72 ? 35.420 3.500 14.724 1.00 73.79 96 ASN A N 1
ATOM 503 C CA . ASN A 1 72 ? 35.232 3.890 13.337 1.00 76.86 96 ASN A CA 1
ATOM 504 C C . ASN A 1 72 ? 34.022 3.194 12.751 1.00 78.42 96 ASN A C 1
ATOM 505 O O . ASN A 1 72 ? 33.494 2.240 13.329 1.00 77.92 96 ASN A O 1
ATOM 510 N N . LYS A 1 73 ? 33.584 3.695 11.604 1.00 80.75 97 LYS A N 1
ATOM 511 C CA . LYS A 1 73 ? 32.452 3.134 10.893 1.00 81.82 97 LYS A CA 1
ATOM 512 C C . LYS A 1 73 ? 32.982 2.292 9.742 1.00 82.52 97 LYS A C 1
ATOM 513 O O . LYS A 1 73 ? 33.935 2.689 9.076 1.00 85.53 97 LYS A O 1
ATOM 519 N N . ALA A 1 74 ? 32.379 1.129 9.520 1.00 80.27 98 ALA A N 1
ATOM 520 C CA . ALA A 1 74 ? 32.795 0.241 8.440 1.00 80.11 98 ALA A CA 1
ATOM 521 C C . ALA A 1 74 ? 31.590 -0.214 7.632 1.00 80.55 98 ALA A C 1
ATOM 522 O O . ALA A 1 74 ? 30.442 0.027 8.014 1.00 78.88 98 ALA A O 1
ATOM 524 N N . ASN A 1 75 ? 31.863 -0.870 6.510 1.00 81.94 99 ASN A N 1
ATOM 525 C CA . ASN A 1 75 ? 30.817 -1.317 5.601 1.00 83.65 99 ASN A CA 1
ATOM 526 C C . ASN A 1 75 ? 29.850 -0.189 5.324 1.00 83.94 99 ASN A C 1
ATOM 527 O O . ASN A 1 75 ? 28.638 -0.335 5.458 1.00 82.94 99 ASN A O 1
ATOM 532 N N . ILE A 1 76 ? 30.416 0.948 4.948 1.00 85.89 100 ILE A N 1
ATOM 533 C CA . ILE A 1 76 ? 29.647 2.152 4.732 1.00 87.93 100 ILE A CA 1
ATOM 534 C C . ILE A 1 76 ? 29.013 2.093 3.353 1.00 92.24 100 ILE A C 1
ATOM 535 O O . ILE A 1 76 ? 29.677 1.773 2.372 1.00 94.21 100 ILE A O 1
ATOM 540 N N . GLN A 1 77 ? 27.722 2.397 3.292 1.00 95.41 101 GLN A N 1
ATOM 541 C CA . GLN A 1 77 ? 26.979 2.358 2.042 1.00 99.94 101 GLN A CA 1
ATOM 542 C C . GLN A 1 77 ? 25.899 3.434 2.069 1.00 102.38 101 GLN A C 1
ATOM 543 O O . GLN A 1 77 ? 24.979 3.374 2.887 1.00 103.65 101 GLN A O 1
ATOM 549 N N . PHE A 1 78 ? 26.021 4.421 1.185 1.00 104.47 102 PHE A N 1
ATOM 550 C CA . PHE A 1 78 ? 25.012 5.471 1.063 1.00 106.14 102 PHE A CA 1
ATOM 551 C C . PHE A 1 78 ? 23.706 4.870 0.561 1.00 108.50 102 PHE A C 1
ATOM 552 O O . PHE A 1 78 ? 23.716 3.905 -0.204 1.00 109.00 102 PHE A O 1
ATOM 560 N N . GLY A 1 79 ? 22.587 5.442 0.996 1.00 109.82 103 GLY A N 1
ATOM 561 C CA . GLY A 1 79 ? 21.270 4.913 0.659 1.00 112.19 103 GLY A CA 1
ATOM 562 C C . GLY A 1 79 ? 20.294 5.993 0.235 1.00 115.41 103 GLY A C 1
ATOM 563 O O . GLY A 1 79 ? 20.400 7.148 0.658 1.00 114.63 103 GLY A O 1
ATOM 564 N N . ASP A 1 80 ? 19.343 5.605 -0.613 1.00 118.88 104 ASP A N 1
ATOM 565 C CA . ASP A 1 80 ? 18.321 6.514 -1.131 1.00 120.55 104 ASP A CA 1
ATOM 566 C C . ASP A 1 80 ? 18.942 7.817 -1.641 1.00 120.74 104 ASP A C 1
ATOM 567 O O . ASP A 1 80 ? 18.376 8.899 -1.471 1.00 120.07 104 ASP A O 1
ATOM 572 N N . ASN A 1 81 ? 20.108 7.684 -2.272 1.00 120.78 105 ASN A N 1
ATOM 573 C CA . ASN A 1 81 ? 20.903 8.812 -2.748 1.00 120.90 105 ASN A CA 1
ATOM 574 C C . ASN A 1 81 ? 21.037 9.951 -1.740 1.00 120.92 105 ASN A C 1
ATOM 575 O O . ASN A 1 81 ? 20.423 11.013 -1.887 1.00 120.05 105 ASN A O 1
ATOM 580 N N . GLY A 1 82 ? 21.839 9.698 -0.707 1.00 119.73 106 GLY A N 1
ATOM 581 C CA . GLY A 1 82 ? 22.289 10.739 0.212 1.00 117.00 106 GLY A CA 1
ATOM 582 C C . GLY A 1 82 ? 21.404 11.043 1.405 1.00 114.16 106 GLY A C 1
ATOM 583 O O . GLY A 1 82 ? 21.680 11.993 2.127 1.00 112.67 106 GLY A O 1
ATOM 584 N N . THR A 1 83 ? 20.347 10.261 1.625 1.00 111.40 107 THR A N 1
ATOM 585 C CA . THR A 1 83 ? 19.459 10.503 2.770 1.00 107.61 107 THR A CA 1
ATOM 586 C C . THR A 1 83 ? 19.657 9.470 3.885 1.00 102.45 107 THR A C 1
ATOM 587 O O . THR A 1 83 ? 19.691 9.833 5.060 1.00 99.61 107 THR A O 1
ATOM 591 N N . THR A 1 84 ? 19.801 8.197 3.524 1.00 100.64 108 THR A N 1
ATOM 592 C CA . THR A 1 84 ? 20.126 7.155 4.497 1.00 98.22 108 THR A CA 1
ATOM 593 C C . THR A 1 84 ? 21.561 6.701 4.283 1.00 96.50 108 THR A C 1
ATOM 594 O O . THR A 1 84 ? 22.167 6.988 3.251 1.00 98.79 108 THR A O 1
ATOM 598 N N . ILE A 1 85 ? 22.101 5.994 5.267 1.00 93.01 109 ILE A N 1
ATOM 599 C CA . ILE A 1 85 ? 23.466 5.492 5.190 1.00 91.81 109 ILE A CA 1
ATOM 600 C C . ILE A 1 85 ? 23.638 4.324 6.162 1.00 90.45 109 ILE A C 1
ATOM 601 O O . ILE A 1 85 ? 23.363 4.457 7.351 1.00 89.94 109 ILE A O 1
ATOM 606 N N . SER A 1 86 ? 24.069 3.175 5.650 1.00 90.45 110 SER A N 1
ATOM 607 C CA . SER A 1 86 ? 24.259 1.994 6.484 1.00 89.31 110 SER A CA 1
ATOM 608 C C . SER A 1 86 ? 25.724 1.864 6.855 1.00 87.92 110 SER A C 1
ATOM 609 O O . SER A 1 86 ? 26.598 2.125 6.031 1.00 88.46 110 SER A O 1
ATOM 612 N N . ALA A 1 87 ? 25.980 1.467 8.098 1.00 86.11 111 ALA A N 1
ATOM 613 C CA . ALA A 1 87 ? 27.342 1.272 8.587 1.00 85.93 111 ALA A CA 1
ATOM 614 C C . ALA A 1 87 ? 27.330 0.504 9.900 1.00 84.38 111 ALA A C 1
ATOM 615 O O . ALA A 1 87 ? 26.277 0.341 10.522 1.00 82.99 111 ALA A O 1
ATOM 617 N N . VAL A 1 88 ? 28.510 0.044 10.311 1.00 84.05 112 VAL A N 1
ATOM 618 C CA . VAL A 1 88 ? 28.687 -0.645 11.594 1.00 83.45 112 VAL A CA 1
ATOM 619 C C . VAL A 1 88 ? 29.768 0.059 12.415 1.00 83.74 112 VAL A C 1
ATOM 620 O O . VAL A 1 88 ? 30.843 0.371 11.896 1.00 87.38 112 VAL A O 1
ATOM 624 N N . SER A 1 89 ? 29.478 0.319 13.689 1.00 80.96 113 SER A N 1
ATOM 625 C CA . SER A 1 89 ? 30.414 1.041 14.549 1.00 77.53 113 SER A CA 1
ATOM 626 C C . SER A 1 89 ? 31.303 0.064 15.295 1.00 72.15 113 SER A C 1
ATOM 627 O O . SER A 1 89 ? 30.929 -0.458 16.339 1.00 67.13 113 SER A O 1
ATOM 630 N N . ASN A 1 90 ? 32.481 -0.185 14.734 1.00 71.91 114 ASN A N 1
ATOM 631 C CA . ASN A 1 90 ? 33.507 -0.960 15.414 1.00 71.76 114 ASN A CA 1
ATOM 632 C C . ASN A 1 90 ? 34.089 -0.183 16.577 1.00 70.48 114 ASN A C 1
ATOM 633 O O . ASN A 1 90 ? 34.107 1.052 16.580 1.00 70.86 114 ASN A O 1
ATOM 638 N N . LYS A 1 91 ? 34.571 -0.922 17.564 1.00 68.80 115 LYS A N 1
ATOM 639 C CA . LYS A 1 91 ? 35.045 -0.328 18.795 1.00 68.18 115 LYS A CA 1
ATOM 640 C C . LYS A 1 91 ? 35.980 -1.302 19.500 1.00 66.86 115 LYS A C 1
ATOM 641 O O . LYS A 1 91 ? 35.651 -2.479 19.652 1.00 68.28 115 LYS A O 1
ATOM 647 N N . ALA A 1 92 ? 37.143 -0.811 19.920 1.00 65.80 116 ALA A N 1
ATOM 648 C CA . ALA A 1 92 ? 38.124 -1.630 20.633 1.00 65.78 116 ALA A CA 1
ATOM 649 C C . ALA A 1 92 ? 38.745 -0.856 21.792 1.00 65.19 116 ALA A C 1
ATOM 650 O O . ALA A 1 92 ? 38.711 0.374 21.809 1.00 65.95 116 ALA A O 1
ATOM 652 N N . TYR A 1 93 ? 39.323 -1.586 22.746 1.00 63.94 117 TYR A N 1
ATOM 653 C CA . TYR A 1 93 ? 39.796 -1.005 24.006 1.00 63.31 117 TYR A CA 1
ATOM 654 C C . TYR A 1 93 ? 41.282 -1.279 24.236 1.00 63.39 117 TYR A C 1
ATOM 655 O O . TYR A 1 93 ? 41.706 -2.430 24.219 1.00 63.79 117 TYR A O 1
ATOM 664 N N . VAL A 1 94 ? 42.060 -0.219 24.458 1.00 63.26 118 VAL A N 1
ATOM 665 C CA . VAL A 1 94 ? 43.505 -0.322 24.682 1.00 63.52 118 VAL A CA 1
ATOM 666 C C . VAL A 1 94 ? 43.837 0.086 26.107 1.00 63.65 118 VAL A C 1
ATOM 667 O O . VAL A 1 94 ? 43.617 1.234 26.486 1.00 62.61 118 VAL A O 1
ATOM 671 N N . PHE A 1 95 ? 44.383 -0.840 26.891 1.00 64.83 119 PHE A N 1
ATOM 672 C CA . PHE A 1 95 ? 44.599 -0.581 28.310 1.00 65.71 119 PHE A CA 1
ATOM 673 C C . PHE A 1 95 ? 45.690 0.455 28.541 1.00 68.12 119 PHE A C 1
ATOM 674 O O . PHE A 1 95 ? 46.717 0.444 27.860 1.00 71.75 119 PHE A O 1
ATOM 682 N N . GLU A 1 96 ? 45.454 1.345 29.505 1.00 68.56 120 GLU A N 1
ATOM 683 C CA . GLU A 1 96 ? 46.409 2.395 29.869 1.00 71.00 120 GLU A CA 1
ATOM 684 C C . GLU A 1 96 ? 46.823 2.214 31.333 1.00 70.23 120 GLU A C 1
ATOM 685 O O . GLU A 1 96 ? 46.138 2.693 32.242 1.00 69.75 120 GLU A O 1
ATOM 691 N N . ARG A 1 97 ? 47.948 1.534 31.556 1.00 69.37 121 ARG A N 1
ATOM 692 C CA . ARG A 1 97 ? 48.340 1.126 32.909 1.00 68.10 121 ARG A CA 1
ATOM 693 C C . ARG A 1 97 ? 48.564 2.290 33.865 1.00 68.68 121 ARG A C 1
ATOM 694 O O . ARG A 1 97 ? 48.128 2.231 35.010 1.00 67.13 121 ARG A O 1
ATOM 702 N N . ASP A 1 98 ? 49.234 3.344 33.403 1.00 71.70 122 ASP A N 1
ATOM 703 C CA . ASP A 1 98 ? 49.565 4.476 34.282 1.00 74.02 122 ASP A CA 1
ATOM 704 C C . ASP A 1 98 ? 48.349 5.350 34.591 1.00 71.85 122 ASP A C 1
ATOM 705 O O . ASP A 1 98 ? 48.431 6.227 35.448 1.00 72.57 122 ASP A O 1
ATOM 710 N N . GLN A 1 99 ? 47.241 5.119 33.884 1.00 69.27 123 GLN A N 1
ATOM 711 C CA . GLN A 1 99 ? 45.968 5.775 34.189 1.00 67.50 123 GLN A CA 1
ATOM 712 C C . GLN A 1 99 ? 45.054 4.913 35.060 1.00 63.83 123 GLN A C 1
ATOM 713 O O . GLN A 1 99 ? 43.904 5.282 35.298 1.00 62.03 123 GLN A O 1
ATOM 719 N N . SER A 1 100 ? 45.546 3.770 35.529 1.00 61.36 124 SER A N 1
ATOM 720 C CA . SER A 1 100 ? 44.696 2.809 36.226 1.00 58.84 124 SER A CA 1
ATOM 721 C C . SER A 1 100 ? 45.213 2.519 37.625 1.00 57.45 124 SER A C 1
ATOM 722 O O . SER A 1 100 ? 46.343 2.842 37.951 1.00 60.31 124 SER A O 1
ATOM 725 N N . VAL A 1 101 ? 44.370 1.914 38.449 1.00 55.13 125 VAL A N 1
ATOM 726 C CA . VAL A 1 101 ? 44.699 1.651 39.847 1.00 55.22 125 VAL A CA 1
ATOM 727 C C . VAL A 1 101 ? 45.636 0.446 40.008 1.00 55.44 125 VAL A C 1
ATOM 728 O O . VAL A 1 101 ? 46.262 0.278 41.051 1.00 55.30 125 VAL A O 1
ATOM 732 N N . GLY A 1 102 ? 45.724 -0.391 38.981 1.00 55.61 126 GLY A N 1
ATOM 733 C CA . GLY A 1 102 ? 46.600 -1.554 39.023 1.00 58.36 126 GLY A CA 1
ATOM 734 C C . GLY A 1 102 ? 46.551 -2.333 37.725 1.00 59.76 126 GLY A C 1
ATOM 735 O O . GLY A 1 102 ? 45.880 -1.924 36.777 1.00 60.72 126 GLY A O 1
ATOM 736 N N . ASP A 1 103 ? 47.264 -3.454 37.681 1.00 61.02 127 ASP A N 1
ATOM 737 C CA . ASP A 1 103 ? 47.266 -4.313 36.503 1.00 61.53 127 ASP A CA 1
ATOM 738 C C . ASP A 1 103 ? 46.078 -5.277 36.559 1.00 60.95 127 ASP A C 1
ATOM 739 O O . ASP A 1 103 ? 46.008 -6.109 37.465 1.00 60.98 127 ASP A O 1
ATOM 744 N N . PRO A 1 104 ? 45.153 -5.187 35.581 1.00 60.57 128 PRO A N 1
ATOM 745 C CA . PRO A 1 104 ? 43.964 -6.047 35.579 1.00 59.86 128 PRO A CA 1
ATOM 746 C C . PRO A 1 104 ? 44.253 -7.533 35.358 1.00 60.87 128 PRO A C 1
ATOM 747 O O . PRO A 1 104 ? 43.433 -8.376 35.737 1.00 60.83 128 PRO A O 1
ATOM 751 N N . LYS A 1 105 ? 45.392 -7.850 34.747 1.00 61.93 129 LYS A N 1
ATOM 752 C CA . LYS A 1 105 ? 45.802 -9.245 34.589 1.00 62.22 129 LYS A CA 1
ATOM 753 C C . LYS A 1 105 ? 46.238 -9.871 35.913 1.00 61.41 129 LYS A C 1
ATOM 754 O O . LYS A 1 105 ? 46.265 -11.090 36.035 1.00 61.97 129 LYS A O 1
ATOM 760 N N . ILE A 1 106 ? 46.585 -9.043 36.896 1.00 60.69 130 ILE A N 1
ATOM 761 C CA . ILE A 1 106 ? 46.991 -9.527 38.221 1.00 60.46 130 ILE A CA 1
ATOM 762 C C . ILE A 1 106 ? 45.929 -9.291 39.300 1.00 58.36 130 ILE A C 1
ATOM 763 O O . ILE A 1 106 ? 45.780 -10.107 40.208 1.00 56.02 130 ILE A O 1
ATOM 768 N N . ASP A 1 107 ? 45.210 -8.173 39.210 1.00 57.56 131 ASP A N 1
ATOM 769 C CA . ASP A 1 107 ? 44.265 -7.783 40.260 1.00 56.41 131 ASP A CA 1
ATOM 770 C C . ASP A 1 107 ? 43.005 -8.638 40.314 1.00 55.35 131 ASP A C 1
ATOM 771 O O . ASP A 1 107 ? 42.347 -8.886 39.298 1.00 54.74 131 ASP A O 1
ATOM 776 N N . LEU A 1 108 ? 42.670 -9.045 41.534 1.00 54.79 132 LEU A N 1
ATOM 777 C CA . LEU A 1 108 ? 41.599 -10.000 41.802 1.00 53.41 132 LEU A CA 1
ATOM 778 C C . LEU A 1 108 ? 40.355 -9.321 42.345 1.00 51.85 132 LEU A C 1
ATOM 779 O O . LEU A 1 108 ? 40.436 -8.566 43.314 1.00 51.48 132 LEU A O 1
ATOM 784 N N . ILE A 1 109 ? 39.209 -9.611 41.730 1.00 51.05 133 ILE A N 1
ATOM 785 C CA . ILE A 1 109 ? 37.910 -9.175 42.237 1.00 49.65 133 ILE A CA 1
ATOM 786 C C . ILE A 1 109 ? 37.125 -10.417 42.618 1.00 49.39 133 ILE A C 1
ATOM 787 O O . ILE A 1 109 ? 36.923 -11.298 41.785 1.00 48.50 133 ILE A O 1
ATOM 792 N N . ARG A 1 110 ? 36.693 -10.487 43.874 1.00 49.95 134 ARG A N 1
ATOM 793 C CA . ARG A 1 110 ? 35.797 -11.549 44.319 1.00 50.38 134 ARG A CA 1
ATOM 794 C C . ARG A 1 110 ? 34.355 -11.091 44.219 1.00 51.14 134 ARG A C 1
ATOM 795 O O . ARG A 1 110 ? 33.966 -10.111 44.870 1.00 51.15 134 ARG A O 1
ATOM 803 N N . THR A 1 111 ? 33.561 -11.804 43.422 1.00 51.23 135 THR A N 1
ATOM 804 C CA . THR A 1 111 ? 32.145 -11.470 43.274 1.00 51.63 135 THR A CA 1
ATOM 805 C C . THR A 1 111 ? 31.303 -12.668 42.809 1.00 52.10 135 THR A C 1
ATOM 806 O O . THR A 1 111 ? 31.794 -13.796 42.748 1.00 52.99 135 THR A O 1
ATOM 810 N N . LEU A 1 112 ? 30.032 -12.405 42.507 1.00 51.08 136 LEU A N 1
ATOM 811 C CA . LEU A 1 112 ? 29.080 -13.448 42.166 1.00 50.58 136 LEU A CA 1
ATOM 812 C C . LEU A 1 112 ? 29.512 -14.278 40.967 1.00 49.76 136 LEU A C 1
ATOM 813 O O . LEU A 1 112 ? 30.051 -13.752 39.990 1.00 47.88 136 LEU A O 1
ATOM 818 N N . ASN A 1 113 ? 29.263 -15.583 41.066 1.00 48.59 137 ASN A N 1
ATOM 819 C CA . ASN A 1 113 ? 29.473 -16.495 39.970 1.00 47.84 137 ASN A CA 1
ATOM 820 C C . ASN A 1 113 ? 28.330 -16.298 38.985 1.00 47.38 137 ASN A C 1
ATOM 821 O O . ASN A 1 113 ? 27.258 -16.878 39.137 1.00 49.57 137 ASN A O 1
ATOM 826 N N . ILE A 1 114 ? 28.546 -15.452 37.989 1.00 46.07 138 ILE A N 1
ATOM 827 C CA . ILE A 1 114 ? 27.476 -15.100 37.059 1.00 47.03 138 ILE A CA 1
ATOM 828 C C . ILE A 1 114 ? 27.101 -16.248 36.107 1.00 47.81 138 ILE A C 1
ATOM 829 O O . ILE A 1 114 ? 25.918 -16.470 35.838 1.00 48.64 138 ILE A O 1
ATOM 834 N N . PRO A 1 115 ? 28.096 -16.974 35.594 1.00 48.71 139 PRO A N 1
ATOM 835 C CA . PRO A 1 115 ? 27.804 -18.152 34.798 1.00 51.02 139 PRO A CA 1
ATOM 836 C C . PRO A 1 115 ? 26.799 -19.114 35.432 1.00 52.33 139 PRO A C 1
ATOM 837 O O . PRO A 1 115 ? 25.857 -19.553 34.758 1.00 52.65 139 PRO A O 1
ATOM 841 N N . VAL A 1 116 ? 26.978 -19.439 36.708 1.00 52.93 140 VAL A N 1
ATOM 842 C CA . VAL A 1 116 ? 26.098 -20.431 37.330 1.00 55.08 140 VAL A CA 1
ATOM 843 C C . VAL A 1 116 ? 24.739 -19.808 37.649 1.00 54.00 140 VAL A C 1
ATOM 844 O O . VAL A 1 116 ? 23.704 -20.475 37.555 1.00 54.66 140 VAL A O 1
ATOM 848 N N . LEU A 1 117 ? 24.744 -18.526 38.003 1.00 51.52 141 LEU A N 1
ATOM 849 C CA . LEU A 1 117 ? 23.497 -17.797 38.202 1.00 50.22 141 LEU A CA 1
ATOM 850 C C . LEU A 1 117 ? 22.705 -17.705 36.912 1.00 48.92 141 LEU A C 1
ATOM 851 O O . LEU A 1 117 ? 21.480 -17.672 36.937 1.00 49.99 141 LEU A O 1
ATOM 856 N N . THR A 1 118 ? 23.407 -17.660 35.788 1.00 48.29 142 THR A N 1
ATOM 857 C CA . THR A 1 118 ? 22.761 -17.609 34.486 1.00 48.95 142 THR A CA 1
ATOM 858 C C . THR A 1 118 ? 22.102 -18.934 34.124 1.00 51.08 142 THR A C 1
ATOM 859 O O . THR A 1 118 ? 20.908 -18.974 33.794 1.00 52.41 142 THR A O 1
ATOM 863 N N . VAL A 1 119 ? 22.877 -20.015 34.176 1.00 51.56 143 VAL A N 1
ATOM 864 C CA . VAL A 1 119 ? 22.337 -21.339 33.851 1.00 52.43 143 VAL A CA 1
ATOM 865 C C . VAL A 1 119 ? 21.212 -21.728 34.800 1.00 52.61 143 VAL A C 1
ATOM 866 O O . VAL A 1 119 ? 20.250 -22.359 34.380 1.00 54.88 143 VAL A O 1
ATOM 870 N N . ILE A 1 120 ? 21.318 -21.342 36.069 1.00 51.94 144 ILE A N 1
ATOM 871 C CA . ILE A 1 120 ? 20.206 -21.509 36.999 1.00 52.75 144 ILE A CA 1
ATOM 872 C C . ILE A 1 120 ? 18.967 -20.839 36.440 1.00 55.30 144 ILE A C 1
ATOM 873 O O . ILE A 1 120 ? 17.926 -21.484 36.272 1.00 58.09 144 ILE A O 1
ATOM 878 N N . GLU A 1 121 ? 19.088 -19.549 36.144 1.00 55.78 145 GLU A N 1
ATOM 879 C CA . GLU A 1 121 ? 17.982 -18.806 35.553 1.00 58.90 145 GLU A CA 1
ATOM 880 C C . GLU A 1 121 ? 17.414 -19.520 34.332 1.00 59.12 145 GLU A C 1
ATOM 881 O O . GLU A 1 121 ? 16.200 -19.543 34.143 1.00 60.47 145 GLU A O 1
ATOM 887 N N . TRP A 1 122 ? 18.285 -20.111 33.517 1.00 58.06 146 TRP A N 1
ATOM 888 C CA . TRP A 1 122 ? 17.837 -20.927 32.387 1.00 58.51 146 TRP A CA 1
ATOM 889 C C . TRP A 1 122 ? 17.091 -22.176 32.830 1.00 59.29 146 TRP A C 1
ATOM 890 O O . TRP A 1 122 ? 16.046 -22.512 32.268 1.00 60.85 146 TRP A O 1
ATOM 901 N N . SER A 1 123 ? 17.627 -22.869 33.829 1.00 58.25 147 SER A N 1
ATOM 902 C CA . SER A 1 123 ? 16.974 -24.071 34.336 1.00 61.03 147 SER A CA 1
ATOM 903 C C . SER A 1 123 ? 15.579 -23.723 34.824 1.00 60.54 147 SER A C 1
ATOM 904 O O . SER A 1 123 ? 14.627 -24.474 34.612 1.00 60.26 147 SER A O 1
ATOM 907 N N . GLN A 1 124 ? 15.475 -22.573 35.478 1.00 59.08 148 GLN A N 1
ATOM 908 C CA . GLN A 1 124 ? 14.204 -22.107 36.008 1.00 60.55 148 GLN A CA 1
ATOM 909 C C . GLN A 1 124 ? 13.226 -21.748 34.888 1.00 60.58 148 GLN A C 1
ATOM 910 O O . GLN A 1 124 ? 12.023 -21.891 35.056 1.00 61.60 148 GLN A O 1
ATOM 916 N N . VAL A 1 125 ? 13.748 -21.304 33.746 1.00 60.06 149 VAL A N 1
ATOM 917 C CA . VAL A 1 125 ? 12.925 -21.003 32.570 1.00 61.57 149 VAL A CA 1
ATOM 918 C C . VAL A 1 125 ? 12.807 -22.238 31.656 1.00 62.35 149 VAL A C 1
ATOM 919 O O . VAL A 1 125 ? 12.448 -22.132 30.481 1.00 60.88 149 VAL A O 1
ATOM 923 N N . HIS A 1 126 ? 13.090 -23.414 32.217 1.00 64.00 150 HIS A N 1
ATOM 924 C CA . HIS A 1 126 ? 13.006 -24.689 31.497 1.00 66.06 150 HIS A CA 1
ATOM 925 C C . HIS A 1 126 ? 13.777 -24.639 30.188 1.00 65.49 150 HIS A C 1
ATOM 926 O O . HIS A 1 126 ? 13.277 -25.060 29.141 1.00 66.15 150 HIS A O 1
ATOM 933 N N . PHE A 1 127 ? 14.995 -24.099 30.272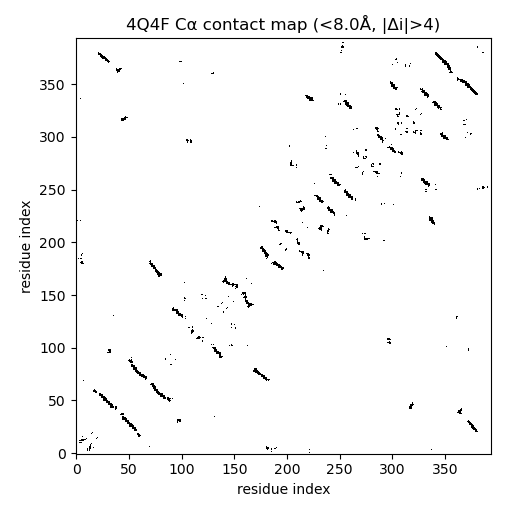 1.00 63.58 151 PHE A N 1
ATOM 934 C CA . PHE A 1 127 ? 15.974 -24.159 29.192 1.00 63.48 151 PHE A CA 1
ATOM 935 C C . PHE A 1 127 ? 17.173 -24.973 29.677 1.00 63.94 151 PHE A C 1
ATOM 936 O O . PHE A 1 127 ? 17.847 -24.584 30.633 1.00 62.86 151 PHE A O 1
ATOM 944 N N . LEU A 1 128 ? 17.404 -26.113 29.027 1.00 65.83 152 LEU A N 1
ATOM 945 C CA . LEU A 1 128 ? 18.457 -27.061 29.399 1.00 65.99 152 LEU A CA 1
ATOM 946 C C . LEU A 1 128 ? 18.419 -27.442 30.882 1.00 66.50 152 LEU A C 1
ATOM 947 O O . LEU A 1 128 ? 19.451 -27.607 31.522 1.00 65.66 152 LEU A O 1
ATOM 952 N N . ARG A 1 129 ? 17.211 -27.623 31.401 1.00 68.82 153 ARG A N 1
ATOM 953 C CA . ARG A 1 129 ? 16.990 -27.815 32.826 1.00 70.15 153 ARG A CA 1
ATOM 954 C C . ARG A 1 129 ? 17.728 -29.026 33.386 1.00 70.35 153 ARG A C 1
ATOM 955 O O . ARG A 1 129 ? 18.524 -28.893 34.304 1.00 67.86 153 ARG A O 1
ATOM 963 N N . GLU A 1 130 ? 17.460 -30.208 32.840 1.00 74.30 154 GLU A N 1
ATOM 964 C CA . GLU A 1 130 ? 18.100 -31.433 33.326 1.00 75.91 154 GLU A CA 1
ATOM 965 C C . GLU A 1 130 ? 19.601 -31.312 33.209 1.00 73.75 154 GLU A C 1
ATOM 966 O O . GLU A 1 130 ? 20.327 -31.496 34.183 1.00 73.86 154 GLU A O 1
ATOM 972 N N . ILE A 1 131 ? 20.054 -30.974 32.010 1.00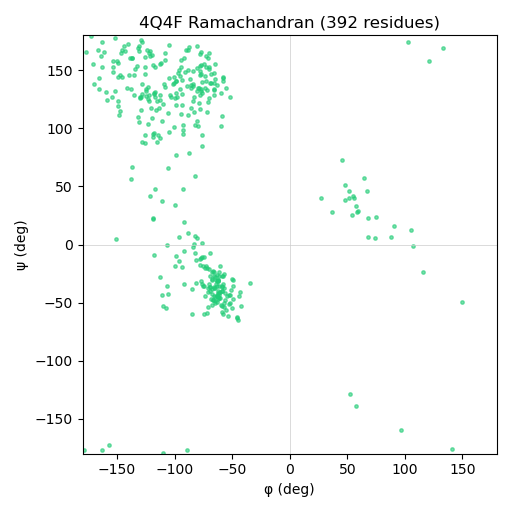 72.49 155 ILE A N 1
ATOM 973 C CA . ILE A 1 131 ? 21.480 -30.958 31.717 1.00 72.24 155 ILE A CA 1
ATOM 974 C C . ILE A 1 131 ? 22.184 -30.036 32.710 1.00 69.14 155 ILE A C 1
ATOM 975 O O . ILE A 1 131 ? 23.188 -30.405 33.315 1.00 69.11 155 ILE A O 1
ATOM 980 N N . ILE A 1 132 ? 21.629 -28.847 32.896 1.00 66.67 156 ILE A N 1
ATOM 981 C CA . ILE A 1 132 ? 22.159 -27.899 33.870 1.00 64.75 156 ILE A CA 1
ATOM 982 C C . ILE A 1 132 ? 22.095 -28.453 35.293 1.00 66.02 156 ILE A C 1
ATOM 983 O O . ILE A 1 132 ? 23.034 -28.290 36.070 1.00 65.64 156 ILE A O 1
ATOM 988 N N . GLU A 1 133 ? 20.986 -29.099 35.632 1.00 69.24 157 GLU A N 1
ATOM 989 C CA . GLU A 1 133 ? 20.763 -29.560 37.001 1.00 70.13 157 GLU A CA 1
ATOM 990 C C . GLU A 1 133 ? 21.686 -30.691 37.372 1.00 68.85 157 GLU A C 1
ATOM 991 O O . GLU A 1 133 ? 22.201 -30.734 38.486 1.00 67.93 157 GLU A O 1
ATOM 997 N N . ALA A 1 134 ? 21.896 -31.600 36.430 1.00 69.37 158 ALA A N 1
ATOM 998 C CA . ALA A 1 134 ? 22.748 -32.755 36.661 1.00 70.21 158 ALA A CA 1
ATOM 999 C C . ALA A 1 134 ? 24.184 -32.318 36.923 1.00 68.28 158 ALA A C 1
ATOM 1000 O O . ALA A 1 134 ? 24.843 -32.824 37.834 1.00 69.95 158 ALA A O 1
ATOM 1002 N N . MET A 1 135 ? 24.656 -31.365 36.129 1.00 65.39 159 MET A N 1
ATOM 1003 C CA . MET A 1 135 ? 26.033 -30.921 36.220 1.00 64.53 159 MET A CA 1
ATOM 1004 C C . MET A 1 135 ? 26.312 -30.216 37.544 1.00 63.55 159 MET A C 1
ATOM 1005 O O . MET A 1 135 ? 27.304 -30.511 38.202 1.00 64.64 159 MET A O 1
ATOM 1010 N N . LEU A 1 136 ? 25.441 -29.291 37.935 1.00 62.39 160 LEU A N 1
ATOM 1011 C CA . LEU A 1 136 ? 25.584 -28.597 39.219 1.00 60.90 160 LEU A CA 1
ATOM 1012 C C . LEU A 1 136 ? 25.635 -29.574 40.397 1.00 60.94 160 LEU A C 1
ATOM 1013 O O . LEU A 1 136 ? 26.431 -29.404 41.320 1.00 59.24 160 LEU A O 1
ATOM 1018 N N . LYS A 1 137 ? 24.776 -30.589 40.342 1.00 62.52 161 LYS A N 1
ATOM 1019 C CA . LYS A 1 137 ? 24.739 -31.684 41.324 1.00 64.15 161 LYS A CA 1
ATOM 1020 C C . LYS A 1 137 ? 26.040 -32.501 41.306 1.00 63.75 161 LYS A C 1
ATOM 1021 O O . LYS A 1 137 ? 26.596 -32.827 42.356 1.00 63.08 161 LYS A O 1
ATOM 1027 N N . ALA A 1 138 ? 26.522 -32.817 40.109 1.00 63.42 162 ALA A N 1
ATOM 1028 C CA . ALA A 1 138 ? 27.781 -33.533 39.943 1.00 64.77 162 ALA A CA 1
ATOM 1029 C C . ALA A 1 138 ? 28.992 -32.730 40.437 1.00 65.94 162 ALA A C 1
ATOM 1030 O O . ALA A 1 138 ? 29.813 -33.245 41.188 1.00 66.91 162 ALA A O 1
ATOM 1032 N N . TYR A 1 139 ? 29.088 -31.470 40.017 1.00 67.23 163 TYR A N 1
ATOM 1033 C CA . TYR A 1 139 ? 30.238 -30.610 40.318 1.00 67.62 163 TYR A CA 1
ATOM 1034 C C . TYR A 1 139 ? 29.823 -29.389 41.132 1.00 66.76 163 TYR A C 1
ATOM 1035 O O . TYR A 1 139 ? 29.392 -28.385 40.568 1.00 64.70 163 TYR A O 1
ATOM 1044 N N . GLN A 1 140 ? 29.969 -29.479 42.454 1.00 68.02 164 GLN A N 1
ATOM 1045 C CA . GLN A 1 140 ? 29.564 -28.404 43.364 1.00 67.18 164 GLN A CA 1
ATOM 1046 C C . GLN A 1 140 ? 30.238 -27.107 42.967 1.00 64.10 164 GLN A C 1
ATOM 1047 O O . GLN A 1 140 ? 31.429 -27.091 42.685 1.00 63.64 164 GLN A O 1
ATOM 1053 N N . GLN A 1 141 ? 29.463 -26.029 42.941 1.00 62.30 165 GLN A N 1
ATOM 1054 C CA . GLN A 1 141 ? 29.965 -24.712 42.567 1.00 59.79 165 GLN A CA 1
ATOM 1055 C C . GLN A 1 141 ? 29.844 -23.754 43.733 1.00 59.11 165 GLN A C 1
ATOM 1056 O O . GLN A 1 141 ? 28.983 -23.916 44.595 1.00 59.11 165 GLN A O 1
ATOM 1062 N N . LYS A 1 142 ? 30.717 -22.755 43.748 1.00 59.09 166 LYS A N 1
ATOM 1063 C CA . LYS A 1 142 ? 30.662 -21.690 44.735 1.00 58.91 166 LYS A CA 1
ATOM 1064 C C . LYS A 1 142 ? 29.850 -20.538 44.158 1.00 56.04 166 LYS A C 1
ATOM 1065 O O . LYS A 1 142 ? 29.951 -20.243 42.967 1.00 53.24 166 LYS A O 1
ATOM 1071 N N . LEU A 1 143 ? 29.050 -19.890 44.998 1.00 55.09 167 LEU A N 1
ATOM 1072 C CA . LEU A 1 143 ? 28.265 -18.726 44.570 1.00 54.56 167 LEU A CA 1
ATOM 1073 C C . LEU A 1 143 ? 29.146 -17.475 44.396 1.00 53.79 167 LEU A C 1
ATOM 1074 O O . LEU A 1 143 ? 28.905 -16.654 43.499 1.00 50.74 167 LEU A O 1
ATOM 1079 N N . PHE A 1 144 ? 30.159 -17.339 45.256 1.00 53.87 168 PHE A N 1
ATOM 1080 C CA . PHE A 1 144 ? 31.163 -16.284 45.113 1.00 52.93 168 PHE A CA 1
ATOM 1081 C C . PHE A 1 144 ? 32.502 -16.866 44.669 1.00 52.44 168 PHE A C 1
ATOM 1082 O O . PHE A 1 144 ? 32.968 -17.881 45.195 1.00 52.63 168 PHE A O 1
ATOM 1090 N N . VAL A 1 145 ? 33.112 -16.194 43.701 1.00 49.96 169 VAL A N 1
ATOM 1091 C CA . VAL A 1 145 ? 34.354 -16.633 43.111 1.00 48.66 169 VAL A CA 1
ATOM 1092 C C . VAL A 1 145 ? 35.293 -15.461 43.065 1.00 47.65 169 VAL A C 1
ATOM 1093 O O . VAL A 1 145 ? 34.894 -14.333 43.291 1.00 48.21 169 VAL A O 1
ATOM 1097 N N . THR A 1 146 ? 36.543 -15.745 42.752 1.00 47.92 170 THR A N 1
ATOM 1098 C CA . THR A 1 146 ? 37.557 -14.732 42.632 1.00 46.53 170 THR A CA 1
ATOM 1099 C C . THR A 1 146 ? 38.266 -14.947 41.317 1.00 46.85 170 THR A C 1
ATOM 1100 O O . THR A 1 146 ? 38.722 -16.045 41.028 1.00 49.11 170 THR A O 1
ATOM 1104 N N . HIS A 1 147 ? 38.331 -13.903 40.511 1.00 46.74 171 HIS A N 1
ATOM 1105 C CA . HIS A 1 147 ? 39.043 -13.940 39.246 1.00 48.19 171 HIS A CA 1
ATOM 1106 C C . HIS A 1 147 ? 39.698 -12.592 39.022 1.00 48.33 171 HIS A C 1
ATOM 1107 O O . HIS A 1 147 ? 39.428 -11.630 39.748 1.00 47.98 171 HIS A O 1
ATOM 1114 N N . THR A 1 148 ? 40.540 -12.525 37.997 1.00 48.87 172 THR A N 1
ATOM 1115 C CA . THR A 1 148 ? 41.247 -11.302 37.676 1.00 49.54 172 THR A CA 1
ATOM 1116 C C . THR A 1 148 ? 40.288 -10.321 37.022 1.00 49.42 172 THR A C 1
ATOM 1117 O O . THR A 1 148 ? 39.284 -10.735 36.422 1.00 49.30 172 THR A O 1
ATOM 1121 N N . VAL A 1 149 ? 40.602 -9.032 37.136 1.00 48.95 173 VAL A N 1
ATOM 1122 C CA . VAL A 1 149 ? 39.802 -7.990 36.490 1.00 49.38 173 VAL A CA 1
ATOM 1123 C C . VAL A 1 149 ? 39.766 -8.227 34.983 1.00 50.65 173 VAL A C 1
ATOM 1124 O O . VAL A 1 149 ? 38.759 -7.955 34.329 1.00 49.97 173 VAL A O 1
ATOM 1128 N N . ASP A 1 150 ? 40.871 -8.719 34.434 1.00 52.81 174 ASP A N 1
ATOM 1129 C CA . ASP A 1 150 ? 40.940 -9.005 33.012 1.00 54.99 174 ASP A CA 1
ATOM 1130 C C . ASP A 1 150 ? 40.023 -10.169 32.657 1.00 57.82 174 ASP A C 1
ATOM 1131 O O . ASP A 1 150 ? 39.328 -10.125 31.638 1.00 59.88 174 ASP A O 1
ATOM 1136 N N 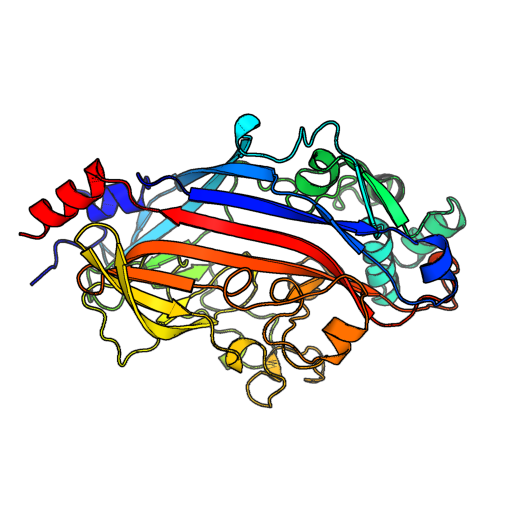. GLU A 1 151 ? 40.020 -11.207 33.491 1.00 60.19 175 GLU A N 1
ATOM 1137 C CA . GLU A 1 151 ? 39.156 -12.363 33.248 1.00 61.39 175 GLU A CA 1
ATOM 1138 C C . GLU A 1 151 ? 37.688 -11.948 33.270 1.00 61.94 175 GLU A C 1
ATOM 1139 O O . GLU A 1 151 ? 36.925 -12.331 32.382 1.00 63.97 175 GLU A O 1
ATOM 1145 N N . LEU A 1 152 ? 37.296 -11.155 34.265 1.00 60.87 176 LEU A N 1
ATOM 1146 C CA . LEU A 1 152 ? 35.895 -10.733 34.380 1.00 60.91 176 LEU A CA 1
ATOM 1147 C C . LEU A 1 152 ? 35.435 -9.920 33.177 1.00 59.10 176 LEU A C 1
ATOM 1148 O O . LEU A 1 152 ? 34.320 -10.098 32.689 1.00 57.98 176 LEU A O 1
ATOM 1153 N N . LEU A 1 153 ? 36.294 -9.027 32.702 1.00 57.34 177 LEU A N 1
ATOM 1154 C CA . LEU A 1 153 ? 35.927 -8.155 31.600 1.00 55.93 177 LEU A CA 1
ATOM 1155 C C . LEU A 1 153 ? 35.900 -8.883 30.270 1.00 54.77 177 LEU A C 1
ATOM 1156 O O . LEU A 1 153 ? 34.862 -8.946 29.615 1.00 52.94 177 LEU A O 1
ATOM 1161 N N . TRP A 1 154 ? 37.040 -9.436 29.880 1.00 54.64 178 TRP A N 1
ATOM 1162 C CA . TRP A 1 154 ? 37.216 -9.943 28.524 1.00 55.80 178 TRP A CA 1
ATOM 1163 C C . TRP A 1 154 ? 37.032 -11.460 28.421 1.00 56.22 178 TRP A C 1
ATOM 1164 O O . TRP A 1 154 ? 36.965 -12.009 27.317 1.00 56.71 178 TRP A O 1
ATOM 1175 N N . GLY A 1 155 ? 36.942 -12.131 29.566 1.00 55.23 179 GLY A N 1
ATOM 1176 C CA . GLY A 1 155 ? 36.399 -13.479 29.612 1.00 55.87 179 GLY A CA 1
ATOM 1177 C C . GLY A 1 155 ? 37.327 -14.553 30.145 1.00 57.19 179 GLY A C 1
ATOM 1178 O O . GLY A 1 155 ? 38.553 -14.409 30.134 1.00 59.03 179 GLY A O 1
ATOM 1179 N N . TYR A 1 156 ? 36.715 -15.640 30.605 1.00 55.86 180 TYR A N 1
ATOM 1180 C CA . TYR A 1 156 ? 37.436 -16.789 31.108 1.00 55.85 180 TYR A CA 1
ATOM 1181 C C . TYR A 1 156 ? 36.590 -18.038 30.947 1.00 56.51 180 TYR A C 1
ATOM 1182 O O . TYR A 1 156 ? 35.371 -17.962 30.857 1.00 55.68 180 TYR A O 1
ATOM 1191 N N . LYS A 1 157 ? 37.248 -19.189 30.938 1.00 58.53 181 LYS A N 1
ATOM 1192 C CA . LYS A 1 157 ? 36.566 -20.461 30.780 1.00 59.71 181 LYS A CA 1
ATOM 1193 C C . LYS A 1 157 ? 35.906 -20.842 32.098 1.00 58.41 181 LYS A C 1
ATOM 1194 O O . LYS A 1 157 ? 36.543 -20.765 33.147 1.00 58.83 181 LYS A O 1
ATOM 1200 N N . ASP A 1 158 ? 34.634 -21.233 32.046 1.00 57.31 182 ASP A N 1
ATOM 1201 C CA . ASP A 1 158 ? 33.905 -21.681 33.232 1.00 57.04 182 ASP A CA 1
ATOM 1202 C C . ASP A 1 158 ? 33.646 -23.177 33.182 1.00 58.61 182 ASP A C 1
ATOM 1203 O O . ASP A 1 158 ? 33.272 -23.704 32.140 1.00 61.54 182 ASP A O 1
ATOM 1208 N N . GLU A 1 159 ? 33.810 -23.852 34.314 1.00 57.80 183 GLU A N 1
ATOM 1209 C CA . GLU A 1 159 ? 33.505 -25.279 34.400 1.00 58.71 183 GLU A CA 1
ATOM 1210 C C . GLU A 1 159 ? 32.175 -25.615 33.745 1.00 58.60 183 GLU A C 1
ATOM 1211 O O . GLU A 1 159 ? 32.132 -26.318 32.736 1.00 59.47 183 GLU A O 1
ATOM 1217 N N . ILE A 1 160 ? 31.096 -25.083 34.314 1.00 57.11 184 ILE A N 1
ATOM 1218 C CA . ILE A 1 160 ? 29.744 -25.541 33.990 1.00 57.72 184 ILE A CA 1
ATOM 1219 C C . ILE A 1 160 ? 29.367 -25.233 32.540 1.00 58.13 184 ILE A C 1
ATOM 1220 O O . ILE A 1 160 ? 28.677 -26.025 31.892 1.00 59.27 184 ILE A O 1
ATOM 1225 N N . LEU A 1 161 ? 29.821 -24.092 32.033 1.00 56.34 185 LEU A N 1
ATOM 1226 C CA . LEU A 1 161 ? 29.618 -23.765 30.634 1.00 56.00 185 LEU A CA 1
ATOM 1227 C C . LEU A 1 161 ? 30.396 -24.735 29.740 1.00 56.89 185 LEU A C 1
ATOM 1228 O O . LEU A 1 161 ? 29.905 -25.125 28.682 1.00 58.74 185 LEU A O 1
ATOM 1233 N N . SER A 1 162 ? 31.593 -25.137 30.165 1.00 55.94 186 SER A N 1
ATOM 1234 C CA . SER A 1 162 ? 32.392 -26.111 29.408 1.00 56.97 186 SER A CA 1
ATOM 1235 C C . SER A 1 162 ? 31.729 -27.486 29.349 1.00 58.37 186 SER A C 1
ATOM 1236 O O . SER A 1 162 ? 31.798 -28.184 28.336 1.00 59.52 186 SER A O 1
ATOM 1239 N N . LEU A 1 163 ? 31.100 -27.874 30.449 1.00 57.66 187 LEU A N 1
ATOM 1240 C CA . LEU A 1 163 ? 30.426 -29.155 30.534 1.00 58.38 187 LEU A CA 1
ATOM 1241 C C . LEU A 1 163 ? 29.195 -29.174 29.639 1.00 58.93 187 LEU A C 1
ATOM 1242 O O . LEU A 1 163 ? 28.871 -30.198 29.033 1.00 61.02 187 LEU A O 1
ATOM 1247 N N . ILE A 1 164 ? 28.517 -28.035 29.559 1.00 57.44 188 ILE A N 1
ATOM 1248 C CA . ILE A 1 164 ? 27.340 -27.893 28.708 1.00 57.88 188 ILE A CA 1
ATOM 1249 C C . ILE A 1 164 ? 27.749 -27.828 27.244 1.00 58.94 188 ILE A C 1
ATOM 1250 O O . ILE A 1 164 ? 27.142 -28.470 26.385 1.00 60.68 188 ILE A O 1
ATOM 1255 N N . HIS A 1 165 ? 28.788 -27.049 26.974 1.00 58.50 189 HIS A N 1
ATOM 1256 C CA . HIS A 1 165 ? 29.347 -26.930 25.633 1.00 59.29 189 HIS A CA 1
ATOM 1257 C C . HIS A 1 165 ? 29.608 -28.292 24.967 1.00 61.33 189 HIS A C 1
ATOM 1258 O O . HIS A 1 165 ? 29.429 -28.443 23.758 1.00 62.10 189 HIS A O 1
ATOM 1265 N N . VAL A 1 166 ? 30.023 -29.276 25.757 1.00 62.85 190 VAL A N 1
ATOM 1266 C CA . VAL A 1 166 ? 30.242 -30.633 25.250 1.00 66.91 190 VAL A CA 1
ATOM 1267 C C . VAL A 1 166 ? 29.015 -31.159 24.511 1.00 68.84 190 VAL A C 1
ATOM 1268 O O . VAL A 1 166 ? 29.136 -31.770 23.451 1.00 69.92 190 VAL A O 1
ATOM 1272 N N . PHE A 1 167 ? 27.842 -30.924 25.088 1.00 69.76 191 PHE A N 1
ATOM 1273 C CA . PHE A 1 167 ? 26.588 -31.397 24.520 1.00 71.96 191 PHE A CA 1
ATOM 1274 C C . PHE A 1 167 ? 25.928 -30.384 23.603 1.00 72.42 191 PHE A C 1
ATOM 1275 O O . PHE A 1 167 ? 25.281 -30.765 22.633 1.00 73.74 191 PHE A O 1
ATOM 1283 N N . ARG A 1 168 ? 26.082 -29.100 23.913 1.00 72.71 192 ARG A N 1
ATOM 1284 C CA . ARG A 1 168 ? 25.468 -28.037 23.121 1.00 73.62 192 ARG A CA 1
ATOM 1285 C C . ARG A 1 168 ? 26.520 -27.034 22.678 1.00 71.32 192 ARG A C 1
ATOM 1286 O O . ARG A 1 168 ? 26.745 -26.040 23.359 1.00 69.99 192 ARG A O 1
ATOM 1294 N N . PRO A 1 169 ? 27.167 -27.297 21.527 1.00 72.32 193 PRO A N 1
ATOM 1295 C CA . PRO A 1 169 ? 28.233 -26.451 20.972 1.00 72.68 193 PRO A CA 1
ATOM 1296 C C . PRO A 1 169 ? 27.829 -24.999 20.716 1.00 71.66 193 PRO A C 1
ATOM 1297 O O . PRO A 1 169 ? 28.682 -24.112 20.722 1.00 72.04 193 PRO A O 1
ATOM 1301 N N . ASP A 1 170 ? 26.542 -24.774 20.472 1.00 71.17 194 ASP A N 1
ATOM 1302 C CA . ASP A 1 170 ? 25.985 -23.425 20.354 1.00 69.12 194 ASP A CA 1
ATOM 1303 C C . ASP A 1 170 ? 26.232 -22.543 21.587 1.00 65.46 194 ASP A C 1
ATOM 1304 O O . ASP A 1 170 ? 26.248 -21.315 21.476 1.00 63.16 194 ASP A O 1
ATOM 1309 N N . ILE A 1 171 ? 26.416 -23.163 22.751 1.00 63.76 195 ILE A N 1
ATOM 1310 C CA . ILE A 1 171 ? 26.619 -22.427 23.999 1.00 61.88 195 ILE A CA 1
ATOM 1311 C C . ILE A 1 171 ? 28.100 -22.323 24.359 1.00 61.99 195 ILE A C 1
ATOM 1312 O O . ILE A 1 171 ? 28.807 -23.331 24.435 1.00 62.73 195 ILE A O 1
ATOM 1317 N N . SER A 1 172 ? 28.542 -21.087 24.602 1.00 60.44 196 SER A N 1
ATOM 1318 C CA . SER A 1 172 ? 29.957 -20.770 24.771 1.00 59.25 196 SER A CA 1
ATOM 1319 C C . SER A 1 172 ? 30.453 -21.180 26.150 1.00 58.29 196 SER A C 1
ATOM 1320 O O . SER A 1 172 ? 29.794 -20.892 27.149 1.00 58.27 196 SER A O 1
ATOM 1323 N N . PRO A 1 173 ? 31.625 -21.842 26.211 1.00 57.43 197 PRO A N 1
ATOM 1324 C CA . PRO A 1 173 ? 32.229 -22.218 27.488 1.00 57.01 197 PRO A CA 1
ATOM 1325 C C . PRO A 1 173 ? 32.823 -21.031 28.238 1.00 56.57 197 PRO A C 1
ATOM 1326 O O . PRO A 1 173 ? 33.045 -21.115 29.446 1.00 56.51 197 PRO A O 1
ATOM 1330 N N . TYR A 1 174 ? 33.094 -19.945 27.520 1.00 56.86 198 TYR A N 1
ATOM 1331 C CA . TYR A 1 174 ? 33.650 -18.746 28.119 1.00 56.88 198 TYR A CA 1
ATOM 1332 C C . TYR A 1 174 ? 32.539 -17.753 28.437 1.00 56.70 198 TYR A C 1
ATOM 1333 O O . TYR A 1 174 ? 31.509 -17.710 27.762 1.00 56.78 198 TYR A O 1
ATOM 1342 N N . PHE A 1 175 ? 32.772 -16.956 29.473 1.00 56.00 199 PHE A N 1
ATOM 1343 C CA . PHE A 1 175 ? 31.899 -15.863 29.843 1.00 54.83 199 PHE A CA 1
ATOM 1344 C C . PHE A 1 175 ? 32.743 -14.669 30.263 1.00 54.53 199 PHE A C 1
ATOM 1345 O O . PHE A 1 175 ? 33.802 -14.833 30.871 1.00 53.18 199 PHE A O 1
ATOM 1353 N N . GLY A 1 176 ? 32.246 -13.474 29.953 1.00 54.95 200 GLY A N 1
ATOM 1354 C CA . GLY A 1 176 ? 32.881 -12.222 30.359 1.00 54.47 200 GLY A CA 1
ATOM 1355 C C . GLY A 1 176 ? 31.965 -11.043 30.087 1.00 53.53 200 GLY A C 1
ATOM 1356 O O . GLY A 1 176 ? 31.332 -10.980 29.035 1.00 53.97 200 GLY A O 1
ATOM 1357 N N . LEU A 1 177 ? 31.901 -10.103 31.026 1.00 51.96 201 LEU A N 1
ATOM 1358 C CA . LEU A 1 177 ? 31.070 -8.910 30.871 1.00 51.24 201 LEU A CA 1
ATOM 1359 C C . LEU A 1 177 ? 31.190 -8.311 29.473 1.00 53.13 201 LEU A C 1
ATOM 1360 O O . LEU A 1 177 ? 30.192 -7.883 28.899 1.00 54.50 201 LEU A O 1
ATOM 1365 N N . PHE A 1 178 ? 32.407 -8.280 28.931 1.00 55.10 202 PHE A N 1
ATOM 1366 C CA . PHE A 1 178 ? 32.650 -7.763 27.580 1.00 56.42 202 PHE A CA 1
ATOM 1367 C C . PHE A 1 178 ? 33.282 -8.817 26.682 1.00 58.01 202 PHE A C 1
ATOM 1368 O O . PHE A 1 178 ? 34.177 -8.519 25.891 1.00 59.78 202 PHE A O 1
ATOM 1376 N N . TYR A 1 179 ? 32.793 -10.046 26.793 1.00 58.11 203 TYR A N 1
ATOM 1377 C CA . TYR A 1 179 ? 33.327 -11.151 26.022 1.00 60.11 203 TYR A CA 1
ATOM 1378 C C . TYR A 1 179 ? 33.060 -10.926 24.531 1.00 63.97 203 TYR A C 1
ATOM 1379 O O . TYR A 1 179 ? 31.933 -10.617 24.133 1.00 64.15 203 TYR A O 1
ATOM 1388 N N . GLU A 1 180 ? 34.115 -11.044 23.724 1.00 67.68 204 GLU A N 1
ATOM 1389 C CA . GLU A 1 180 ? 34.040 -10.885 22.264 1.00 70.02 204 GLU A CA 1
ATOM 1390 C C . GLU A 1 180 ? 33.511 -9.517 21.816 1.00 70.49 204 GLU A C 1
ATOM 1391 O O . GLU A 1 180 ? 32.931 -9.388 20.736 1.00 73.32 204 GLU A O 1
ATOM 1397 N N . LYS A 1 181 ? 33.727 -8.498 22.640 1.00 69.69 205 LYS A N 1
ATOM 1398 C CA . LYS A 1 181 ? 33.308 -7.141 22.308 1.00 69.47 205 LYS A CA 1
ATOM 1399 C C . LYS A 1 181 ? 34.464 -6.304 21.786 1.00 68.54 205 LYS A C 1
ATOM 1400 O O . LYS A 1 181 ? 34.246 -5.284 21.138 1.00 68.12 205 LYS A O 1
ATOM 1406 N N . ASN A 1 182 ? 35.692 -6.737 22.050 1.00 68.36 206 ASN A N 1
ATOM 1407 C CA . ASN A 1 182 ? 36.843 -6.005 21.565 1.00 68.49 206 ASN A CA 1
ATOM 1408 C C . ASN A 1 182 ? 36.986 -6.148 20.057 1.00 69.01 206 ASN A C 1
ATOM 1409 O O . ASN A 1 182 ? 37.069 -7.259 19.537 1.00 67.89 206 ASN A O 1
ATOM 1414 N N . GLY A 1 183 ? 36.998 -5.011 19.368 1.00 69.46 207 GLY A N 1
ATOM 1415 C CA . GLY A 1 183 ? 37.189 -4.973 17.925 1.00 70.81 207 GLY A CA 1
ATOM 1416 C C . GLY A 1 183 ? 35.972 -5.409 17.129 1.00 71.58 207 GLY A C 1
ATOM 1417 O O . GLY A 1 183 ? 36.116 -5.843 15.983 1.00 73.53 207 GLY A O 1
ATOM 1418 N N . THR A 1 184 ? 34.781 -5.297 17.724 1.00 69.92 208 THR A N 1
ATOM 1419 C CA . THR A 1 184 ? 33.526 -5.642 17.037 1.00 69.66 208 THR A CA 1
ATOM 1420 C C . THR A 1 184 ? 32.521 -4.502 17.141 1.00 68.04 208 THR A C 1
ATOM 1421 O O . THR A 1 184 ? 32.766 -3.501 17.811 1.00 66.43 208 THR A O 1
ATOM 1425 N N . ASN A 1 185 ? 31.395 -4.665 16.461 1.00 68.78 209 ASN A N 1
ATOM 1426 C CA . ASN A 1 185 ? 30.312 -3.690 16.502 1.00 69.80 209 ASN A CA 1
ATOM 1427 C C . ASN A 1 185 ? 29.115 -4.236 17.256 1.00 68.85 209 ASN A C 1
ATOM 1428 O O . ASN A 1 185 ? 29.142 -5.360 17.748 1.00 69.64 209 ASN A O 1
ATOM 1433 N N . ASP A 1 186 ? 28.068 -3.426 17.343 1.00 69.38 210 ASP A N 1
ATOM 1434 C CA . ASP A 1 186 ? 26.815 -3.833 17.965 1.00 69.79 210 ASP A CA 1
ATOM 1435 C C . ASP A 1 186 ? 25.710 -3.967 16.923 1.00 71.94 210 ASP A C 1
ATOM 1436 O O . ASP A 1 186 ? 24.558 -3.629 17.185 1.00 71.45 210 ASP A O 1
ATOM 1441 N N . GLY A 1 187 ? 26.068 -4.462 15.740 1.00 75.25 211 GLY A N 1
ATOM 1442 C CA . GLY A 1 187 ? 25.094 -4.769 14.692 1.00 77.68 211 GLY A CA 1
ATOM 1443 C C . GLY A 1 187 ? 25.020 -3.760 13.562 1.00 79.86 211 GLY A C 1
ATOM 1444 O O . GLY A 1 187 ? 25.666 -2.705 13.596 1.00 78.07 211 GLY A O 1
ATOM 1445 N N . ASP A 1 188 ? 24.213 -4.106 12.560 1.00 82.62 212 ASP A N 1
ATOM 1446 C CA . ASP A 1 188 ? 24.004 -3.274 11.380 1.00 85.00 212 ASP A CA 1
ATOM 1447 C C . ASP A 1 188 ? 23.041 -2.145 11.677 1.00 83.06 212 ASP A C 1
ATOM 1448 O O . ASP A 1 188 ? 21.902 -2.372 12.078 1.00 82.36 212 ASP A O 1
ATOM 1453 N N . TYR A 1 189 ? 23.509 -0.926 11.470 1.00 82.24 213 TYR A N 1
ATOM 1454 C CA . TYR A 1 189 ? 22.668 0.244 11.571 1.00 82.18 213 TYR A CA 1
ATOM 1455 C C . TYR A 1 189 ? 22.440 0.799 10.185 1.00 84.59 213 TYR A C 1
ATOM 1456 O O . TYR A 1 189 ? 23.209 0.526 9.262 1.00 87.96 213 TYR A O 1
ATOM 1465 N N . VAL A 1 190 ? 21.372 1.572 10.046 1.00 83.96 214 VAL A N 1
ATOM 1466 C CA . VAL A 1 190 ? 21.238 2.499 8.930 1.00 85.22 214 VAL A CA 1
ATOM 1467 C C . VAL A 1 1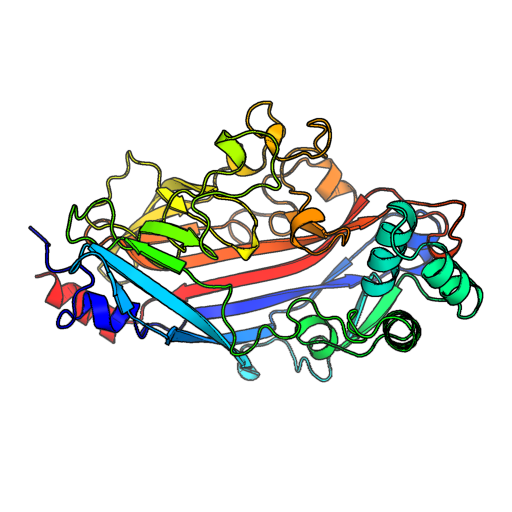90 ? 20.877 3.843 9.543 1.00 85.53 214 VAL A C 1
ATOM 1468 O O . VAL A 1 190 ? 19.838 3.990 10.190 1.00 84.59 214 VAL A O 1
ATOM 1472 N N . PHE A 1 191 ? 21.773 4.807 9.372 1.00 86.49 215 PHE A N 1
ATOM 1473 C CA . PHE A 1 191 ? 21.601 6.124 9.950 1.00 86.41 215 PHE A CA 1
ATOM 1474 C C . PHE A 1 191 ? 20.959 7.065 8.948 1.00 89.32 215 PHE A C 1
ATOM 1475 O O . PHE A 1 191 ? 20.994 6.839 7.736 1.00 89.64 215 PHE A O 1
ATOM 1483 N N . LEU A 1 192 ? 20.365 8.120 9.484 1.00 91.27 216 LEU A N 1
ATOM 1484 C CA . LEU A 1 192 ? 19.697 9.135 8.704 1.00 94.43 216 LEU A CA 1
ATOM 1485 C C . LEU A 1 192 ? 20.605 10.357 8.714 1.00 93.88 216 LEU A C 1
ATOM 1486 O O . LEU A 1 192 ? 20.845 10.945 9.768 1.00 94.83 216 LEU A O 1
ATOM 1491 N N . THR A 1 193 ? 21.149 10.711 7.555 1.00 94.97 217 THR A N 1
ATOM 1492 C CA . THR A 1 193 ? 21.996 11.899 7.457 1.00 95.84 217 THR A CA 1
ATOM 1493 C C . THR A 1 193 ? 21.143 13.157 7.361 1.00 96.72 217 THR A C 1
ATOM 1494 O O . THR A 1 193 ? 19.927 13.085 7.176 1.00 99.95 217 THR A O 1
ATOM 1498 N N . GLY A 1 194 ? 21.794 14.310 7.460 1.00 95.88 218 GLY A N 1
ATOM 1499 C CA . GLY A 1 194 ? 21.094 15.588 7.512 1.00 97.87 218 GLY A CA 1
ATOM 1500 C C . GLY A 1 194 ? 20.548 16.099 6.191 1.00 99.88 218 GLY A C 1
ATOM 1501 O O . GLY A 1 194 ? 19.964 17.178 6.146 1.00 100.99 218 GLY A O 1
ATOM 1502 N N . GLU A 1 195 ? 20.734 15.332 5.120 1.00 100.87 219 GLU A N 1
ATOM 1503 C CA . GLU A 1 195 ? 20.325 15.746 3.781 1.00 104.18 219 GLU A CA 1
ATOM 1504 C C . GLU A 1 195 ? 18.877 16.240 3.713 1.00 105.85 219 GLU A C 1
ATOM 1505 O O . GLU A 1 195 ? 18.622 17.348 3.247 1.00 108.37 219 GLU A O 1
ATOM 1511 N N . ASP A 1 196 ? 17.939 15.416 4.177 1.00 106.13 220 ASP A N 1
ATOM 1512 C CA . ASP A 1 196 ? 16.507 15.760 4.146 1.00 106.78 220 ASP A CA 1
ATOM 1513 C C . ASP A 1 196 ? 16.163 16.913 5.090 1.00 105.45 220 ASP A C 1
ATOM 1514 O O . ASP A 1 196 ? 15.334 17.766 4.776 1.00 106.53 220 ASP A O 1
ATOM 1519 N N . SER A 1 197 ? 16.811 16.918 6.249 1.00 102.82 221 SER A N 1
ATOM 1520 C CA . SER A 1 197 ? 16.581 17.917 7.278 1.00 100.97 221 SER A CA 1
ATOM 1521 C C . SER A 1 197 ? 17.729 17.822 8.266 1.00 99.17 221 SER A C 1
ATOM 1522 O O . SER A 1 197 ? 18.096 16.722 8.684 1.00 97.07 221 SER A O 1
ATOM 1525 N N . TYR A 1 198 ? 18.296 18.968 8.633 1.00 98.57 222 TYR A N 1
ATOM 1526 C CA . TYR A 1 198 ? 19.401 18.994 9.582 1.00 96.48 222 TYR A CA 1
ATOM 1527 C C . TYR A 1 198 ? 18.968 18.453 10.952 1.00 96.25 222 TYR A C 1
ATOM 1528 O O . TYR A 1 198 ? 19.805 17.970 11.710 1.00 95.72 222 TYR A O 1
ATOM 1537 N N . LEU A 1 199 ? 17.675 18.555 11.273 1.00 97.65 223 LEU A N 1
ATOM 1538 C CA . LEU A 1 199 ? 17.137 18.036 12.539 1.00 95.98 223 LEU A CA 1
ATOM 1539 C C . LEU A 1 199 ? 17.332 16.531 12.677 1.00 95.86 223 LEU A C 1
ATOM 1540 O O . LEU A 1 199 ? 17.676 16.042 13.755 1.00 93.75 223 LEU A O 1
ATOM 1545 N N . ASN A 1 200 ? 17.114 15.804 11.583 1.00 99.04 224 ASN A N 1
ATOM 1546 C CA . ASN A 1 200 ? 17.200 14.339 11.583 1.00 99.29 224 ASN A CA 1
ATOM 1547 C C . ASN A 1 200 ? 18.608 13.851 11.189 1.00 96.53 224 ASN A C 1
ATOM 1548 O O . ASN A 1 200 ? 18.767 12.947 10.365 1.00 95.79 224 ASN A O 1
ATOM 1553 N N . PHE A 1 201 ? 19.618 14.456 11.826 1.00 93.64 225 PHE A N 1
ATOM 1554 C CA . PHE A 1 201 ? 21.036 14.178 11.564 1.00 90.93 225 PHE A CA 1
ATOM 1555 C C . PHE A 1 201 ? 21.502 13.000 12.402 1.00 89.08 225 PHE A C 1
ATOM 1556 O O . PHE A 1 201 ? 21.089 12.848 13.553 1.00 88.22 225 PHE A O 1
ATOM 1564 N N . THR A 1 202 ? 22.367 12.176 11.813 1.00 87.82 226 THR A N 1
ATOM 1565 C CA . THR A 1 202 ? 22.841 10.937 12.425 1.00 86.91 226 THR A CA 1
ATOM 1566 C C . THR A 1 202 ? 21.755 10.202 13.232 1.00 87.51 226 THR A C 1
ATOM 1567 O O . THR A 1 202 ? 22.057 9.464 14.175 1.00 89.46 226 THR A O 1
ATOM 1571 N N . LYS A 1 203 ? 20.497 10.392 12.834 1.00 87.31 227 LYS A N 1
ATOM 1572 C CA . LYS A 1 203 ? 19.362 9.779 13.509 1.00 85.98 227 LYS A CA 1
ATOM 1573 C C . LYS A 1 203 ? 19.306 8.324 13.072 1.00 84.15 227 LYS A C 1
ATOM 1574 O O . LYS A 1 203 ? 19.786 7.979 11.995 1.00 85.03 227 LYS A O 1
ATOM 1580 N N . ILE A 1 204 ? 18.731 7.475 13.912 1.00 81.92 228 ILE A N 1
ATOM 1581 C CA . ILE A 1 204 ? 18.671 6.047 13.643 1.00 80.73 228 ILE A CA 1
ATOM 1582 C C . ILE A 1 204 ? 17.319 5.665 13.066 1.00 81.08 228 ILE A C 1
ATOM 1583 O O . ILE A 1 204 ? 16.290 6.029 13.627 1.00 80.30 228 ILE A O 1
ATOM 1588 N N . VAL A 1 205 ? 17.323 4.928 11.956 1.00 81.95 229 VAL A N 1
ATOM 1589 C CA . VAL A 1 205 ? 16.075 4.408 11.376 1.00 84.28 229 VAL A CA 1
ATOM 1590 C C . VAL A 1 205 ? 15.938 2.880 11.451 1.00 85.43 229 VAL A C 1
ATOM 1591 O O . VAL A 1 205 ? 14.815 2.380 11.488 1.00 88.53 229 VAL A O 1
ATOM 1595 N N . GLU A 1 206 ? 17.050 2.140 11.464 1.00 84.80 230 GLU A N 1
ATOM 1596 C CA . GLU A 1 206 ? 16.998 0.690 11.701 1.00 85.20 230 GLU A CA 1
ATOM 1597 C C . GLU A 1 206 ? 18.208 0.155 12.462 1.00 83.30 230 GLU A C 1
ATOM 1598 O O . GLU A 1 206 ? 19.249 0.806 12.564 1.00 83.83 230 GLU A O 1
ATOM 1604 N N . TRP A 1 207 ? 18.041 -1.063 12.969 1.00 82.40 231 TRP A N 1
ATOM 1605 C CA . TRP A 1 207 ? 19.087 -1.807 13.646 1.00 79.71 231 TRP A CA 1
ATOM 1606 C C . TRP A 1 207 ? 18.850 -3.304 13.415 1.00 80.86 231 TRP A C 1
ATOM 1607 O O . TRP A 1 207 ? 17.799 -3.835 13.793 1.00 81.95 231 TRP A O 1
ATOM 1618 N N . ASN A 1 208 ? 19.818 -3.974 12.788 1.00 79.40 232 ASN A N 1
ATOM 1619 C CA . ASN A 1 208 ? 19.659 -5.361 12.343 1.00 79.14 232 ASN A CA 1
ATOM 1620 C C . ASN A 1 208 ? 18.444 -5.527 11.426 1.00 80.39 232 ASN A C 1
ATOM 1621 O O . ASN A 1 208 ? 17.705 -6.504 11.530 1.00 81.19 232 ASN A O 1
ATOM 1626 N N . GLY A 1 209 ? 18.237 -4.555 10.541 1.00 81.13 233 GLY A N 1
ATOM 1627 C CA . GLY A 1 209 ? 17.119 -4.582 9.600 1.00 83.55 233 GLY A CA 1
ATOM 1628 C C . GLY A 1 209 ? 15.740 -4.293 10.184 1.00 84.11 233 GLY A C 1
ATOM 1629 O O . GLY A 1 209 ? 14.736 -4.390 9.469 1.00 83.51 233 GLY A O 1
ATOM 1630 N N . LYS A 1 210 ? 15.683 -3.921 11.465 1.00 82.81 234 LYS A N 1
ATOM 1631 C CA . LYS A 1 210 ? 14.416 -3.726 12.173 1.00 83.30 234 LYS A CA 1
ATOM 1632 C C . LYS A 1 210 ? 14.261 -2.287 12.650 1.00 82.26 234 LYS A C 1
ATOM 1633 O O . LYS A 1 210 ? 15.159 -1.757 13.292 1.00 82.34 234 LYS A O 1
ATOM 1639 N N . THR A 1 211 ? 13.115 -1.671 12.353 1.00 82.85 235 THR A N 1
ATOM 1640 C CA . THR A 1 211 ? 12.862 -0.262 12.700 1.00 81.25 235 THR A CA 1
ATOM 1641 C C . THR A 1 211 ? 12.361 -0.066 14.139 1.00 79.42 235 THR A C 1
ATOM 1642 O O . THR A 1 211 ? 12.126 1.067 14.564 1.00 78.49 235 THR A O 1
ATOM 1646 N N . SER A 1 212 ? 12.182 -1.158 14.878 1.00 78.10 236 SER A N 1
ATOM 1647 C CA . SER A 1 212 ? 11.825 -1.076 16.292 1.00 77.60 236 SER A CA 1
ATOM 1648 C C . SER A 1 212 ? 12.334 -2.301 17.058 1.00 76.29 236 SER A C 1
ATOM 1649 O O . SER A 1 212 ? 12.936 -3.201 16.478 1.00 76.40 236 SER A O 1
ATOM 1652 N N . LEU A 1 213 ? 12.101 -2.307 18.366 1.00 75.76 237 LEU A N 1
ATOM 1653 C CA . LEU A 1 213 ? 12.431 -3.438 19.218 1.00 75.17 237 LEU A CA 1
ATOM 1654 C C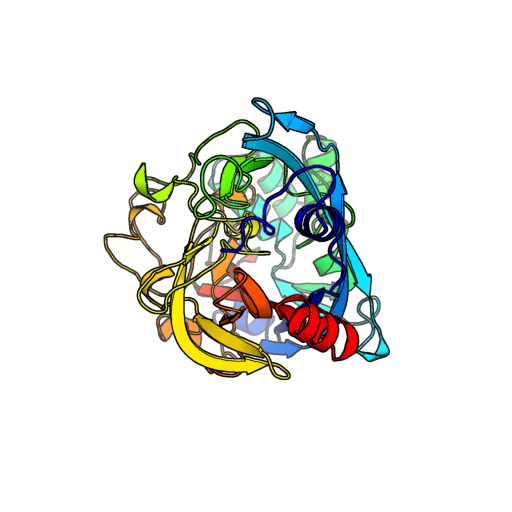 . LEU A 1 213 ? 11.252 -4.393 19.264 1.00 78.78 237 LEU A C 1
ATOM 1655 O O . LEU A 1 213 ? 10.252 -4.193 18.573 1.00 82.55 237 LEU A O 1
ATOM 1660 N N . ASP A 1 214 ? 11.380 -5.446 20.063 1.00 80.04 238 ASP A N 1
ATOM 1661 C CA . ASP A 1 214 ? 10.274 -6.369 20.269 1.00 82.88 238 ASP A CA 1
ATOM 1662 C C . ASP A 1 214 ? 10.266 -7.075 21.628 1.00 81.76 238 ASP A C 1
ATOM 1663 O O . ASP A 1 214 ? 9.408 -7.929 21.859 1.00 84.53 238 ASP A O 1
ATOM 1668 N N . TRP A 1 215 ? 11.184 -6.737 22.532 1.00 79.78 239 TRP A N 1
ATOM 1669 C CA . TRP A 1 215 ? 11.204 -7.419 23.829 1.00 79.86 239 TRP A CA 1
ATOM 1670 C C . TRP A 1 215 ? 10.466 -6.667 24.937 1.00 78.77 239 TRP A C 1
ATOM 1671 O O . TRP A 1 215 ? 10.166 -7.253 25.975 1.00 79.39 239 TRP A O 1
ATOM 1682 N N . TRP A 1 216 ? 10.145 -5.392 24.713 1.00 77.48 240 TRP A N 1
ATOM 1683 C CA . TRP A 1 216 ? 9.343 -4.617 25.674 1.00 76.36 240 TRP A CA 1
ATOM 1684 C C . TRP A 1 216 ? 7.851 -4.694 25.354 1.00 77.00 240 TRP A C 1
ATOM 1685 O O . TRP A 1 216 ? 7.468 -5.022 24.238 1.00 77.09 240 TRP A O 1
ATOM 1696 N N . ILE A 1 217 ? 7.018 -4.382 26.341 1.00 76.46 241 ILE A N 1
ATOM 1697 C CA . ILE A 1 217 ? 5.583 -4.649 26.257 1.00 78.96 241 ILE A CA 1
ATOM 1698 C C . ILE A 1 217 ? 4.868 -3.730 25.276 1.00 81.08 241 ILE A C 1
ATOM 1699 O O . ILE A 1 217 ? 4.228 -4.200 24.330 1.00 83.33 241 ILE A O 1
ATOM 1704 N N . THR A 1 218 ? 4.964 -2.427 25.517 1.00 80.00 242 THR A N 1
ATOM 1705 C CA . THR A 1 218 ? 4.223 -1.453 24.731 1.00 81.66 242 THR A CA 1
ATOM 1706 C C . THR A 1 218 ? 4.941 -1.185 23.415 1.00 82.82 242 THR A C 1
ATOM 1707 O O . THR A 1 218 ? 6.159 -1.320 23.325 1.00 80.64 242 THR A O 1
ATOM 1711 N N . ASP A 1 219 ? 4.174 -0.817 22.393 1.00 87.57 243 ASP A N 1
ATOM 1712 C CA . ASP A 1 219 ? 4.746 -0.360 21.128 1.00 89.43 243 ASP A CA 1
ATOM 1713 C C . ASP A 1 219 ? 5.624 0.859 21.387 1.00 88.55 243 ASP A C 1
ATOM 1714 O O . ASP A 1 219 ? 6.691 1.002 20.795 1.00 86.00 243 ASP A O 1
ATOM 1719 N N . LYS A 1 220 ? 5.144 1.728 22.273 1.00 90.94 244 LYS A N 1
ATOM 1720 C CA . LYS A 1 220 ? 5.889 2.892 22.760 1.00 91.96 244 LYS A CA 1
ATOM 1721 C C . LYS A 1 220 ? 7.285 2.529 23.291 1.00 87.02 244 LYS A C 1
ATOM 1722 O O . LYS A 1 220 ? 8.278 3.153 22.911 1.00 85.49 244 LYS A O 1
ATOM 1728 N N . CYS A 1 221 ? 7.352 1.535 24.176 1.00 83.49 245 CYS A N 1
ATOM 1729 C CA . CYS A 1 221 ? 8.623 1.135 24.799 1.00 79.40 245 CYS A CA 1
ATOM 1730 C C . CYS A 1 221 ? 9.591 0.469 23.823 1.00 75.59 245 CYS A C 1
ATOM 1731 O O . CYS A 1 221 ? 10.809 0.528 24.020 1.00 73.60 245 CYS A O 1
ATOM 1734 N N . ASN A 1 222 ? 9.051 -0.156 22.779 1.00 73.96 246 ASN A N 1
ATOM 1735 C CA . ASN A 1 222 ? 9.874 -0.790 21.751 1.00 72.48 246 ASN A CA 1
ATOM 1736 C C . ASN A 1 222 ? 10.381 0.166 20.663 1.00 73.11 246 ASN A C 1
ATOM 1737 O O . ASN A 1 222 ? 11.086 -0.264 19.754 1.00 73.68 246 ASN A O 1
ATOM 1742 N N . MET A 1 223 ? 10.046 1.451 20.747 1.00 74.14 247 MET A N 1
ATOM 1743 C CA . MET A 1 223 ? 10.506 2.415 19.744 1.00 74.70 247 MET A CA 1
ATOM 1744 C C . MET A 1 223 ? 12.007 2.695 19.841 1.00 72.76 247 MET A C 1
ATOM 1745 O O . MET A 1 223 ? 12.603 2.609 20.919 1.00 71.59 247 MET A O 1
ATOM 1750 N N . ILE A 1 224 ? 12.602 3.036 18.701 1.00 72.94 248 ILE A N 1
ATOM 1751 C CA . ILE A 1 224 ? 14.017 3.386 18.620 1.00 72.58 248 ILE A CA 1
ATOM 1752 C C . ILE A 1 224 ? 14.151 4.872 18.275 1.00 74.91 248 ILE A C 1
ATOM 1753 O O . ILE A 1 224 ? 14.168 5.254 17.104 1.00 76.48 248 ILE A O 1
ATOM 1758 N N . ASN A 1 225 ? 14.234 5.702 19.313 1.00 75.83 249 ASN A N 1
ATOM 1759 C CA . ASN A 1 225 ? 14.305 7.154 19.173 1.00 75.65 249 ASN A CA 1
ATOM 1760 C C . ASN A 1 225 ? 15.749 7.655 19.278 1.00 73.70 249 ASN A C 1
ATOM 1761 O O . ASN A 1 225 ? 16.534 7.142 20.079 1.00 71.11 249 ASN A O 1
ATOM 1766 N N . GLY A 1 226 ? 16.095 8.647 18.457 1.00 74.85 250 GLY A N 1
ATOM 1767 C CA . GLY A 1 226 ? 17.326 9.423 18.638 1.00 74.38 250 GLY A CA 1
ATOM 1768 C C . GLY A 1 226 ? 18.538 9.004 17.828 1.00 74.19 250 GLY A C 1
ATOM 1769 O O . GLY A 1 226 ? 18.417 8.347 16.798 1.00 75.64 250 GLY A O 1
ATOM 1770 N N . THR A 1 227 ? 19.716 9.410 18.299 1.00 73.92 251 THR A N 1
ATOM 1771 C CA . THR A 1 227 ? 20.989 9.031 17.671 1.00 73.86 251 THR A CA 1
ATOM 1772 C C . THR A 1 227 ? 21.702 7.958 18.498 1.00 70.53 251 THR A C 1
ATOM 1773 O O . THR A 1 227 ? 21.281 7.640 19.613 1.00 67.68 251 THR A O 1
ATOM 1777 N N . ASP A 1 228 ? 22.785 7.410 17.946 1.00 69.91 252 ASP A N 1
ATOM 1778 C CA . ASP A 1 228 ? 23.582 6.394 18.657 1.00 69.0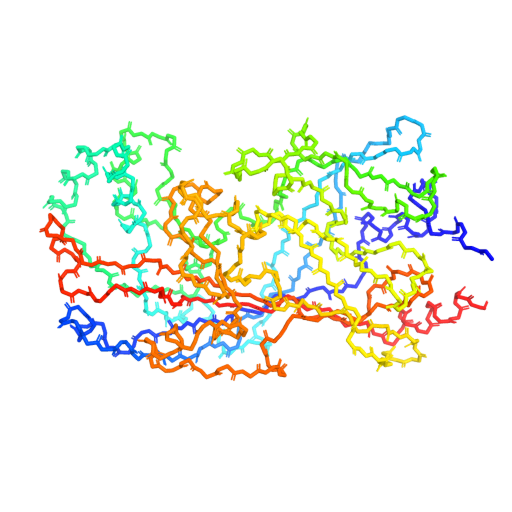2 252 ASP A CA 1
ATOM 1779 C C . ASP A 1 228 ? 24.159 6.926 19.967 1.00 68.54 252 ASP A C 1
ATOM 1780 O O . ASP A 1 228 ? 24.547 6.144 20.833 1.00 67.18 252 ASP A O 1
ATOM 1785 N N . GLY A 1 229 ? 24.213 8.252 20.101 1.00 69.55 253 GLY A N 1
ATOM 1786 C CA . GLY A 1 229 ? 24.625 8.899 21.339 1.00 68.10 253 GLY A CA 1
ATOM 1787 C C . GLY A 1 229 ? 25.907 9.679 21.156 1.00 68.05 253 GLY A C 1
ATOM 1788 O O . GLY A 1 229 ? 26.168 10.625 21.893 1.00 67.21 253 GLY A O 1
ATOM 1789 N N . ASP A 1 230 ? 26.700 9.298 20.157 1.00 68.45 254 ASP A N 1
ATOM 1790 C CA . ASP A 1 230 ? 28.019 9.896 19.948 1.00 69.26 254 ASP A CA 1
ATOM 1791 C C . ASP A 1 230 ? 27.999 11.297 19.325 1.00 70.14 254 ASP A C 1
ATOM 1792 O O . ASP A 1 230 ? 29.030 11.966 19.299 1.00 72.00 254 ASP A O 1
ATOM 1797 N N . SER A 1 231 ? 26.846 11.741 18.831 1.00 69.30 255 SER A N 1
ATOM 1798 C CA . SER A 1 231 ? 26.704 13.097 18.306 1.00 70.12 255 SER A CA 1
ATOM 1799 C C . SER A 1 231 ? 25.234 13.465 18.207 1.00 70.64 255 SER A C 1
ATOM 1800 O O . SER A 1 231 ? 24.363 12.631 18.458 1.00 71.00 255 SER A O 1
ATOM 1803 N N . PHE A 1 232 ? 24.961 14.717 17.848 1.00 71.30 256 PHE A N 1
ATOM 1804 C CA . PHE A 1 232 ? 23.593 15.222 17.797 1.00 71.61 256 PHE A CA 1
ATOM 1805 C C . PHE A 1 232 ? 23.361 16.139 16.606 1.00 72.21 256 PHE A C 1
ATOM 1806 O O . PHE A 1 232 ? 24.298 16.494 15.888 1.00 70.95 256 PHE A O 1
ATOM 1814 N N . HIS A 1 233 ? 22.098 16.510 16.407 1.00 73.28 257 HIS A N 1
ATOM 1815 C CA . HIS A 1 233 ? 21.722 17.460 15.361 1.00 75.05 257 HIS A CA 1
ATOM 1816 C C . HIS A 1 233 ? 22.140 18.881 15.761 1.00 75.16 257 HIS A C 1
ATOM 1817 O O . HIS A 1 233 ? 22.095 19.231 16.940 1.00 73.33 257 HIS A O 1
ATOM 1824 N N . PRO A 1 234 ? 22.549 19.702 14.779 1.00 76.64 258 PRO A N 1
ATOM 1825 C CA . PRO A 1 234 ? 22.989 21.068 15.081 1.00 78.01 258 PRO A CA 1
ATOM 1826 C C . PRO A 1 234 ? 21.855 22.021 15.446 1.00 78.49 258 PRO A C 1
ATOM 1827 O O . PRO A 1 234 ? 20.691 21.747 15.161 1.00 78.64 258 PRO A O 1
ATOM 1831 N N . LEU A 1 235 ? 22.223 23.131 16.079 1.00 78.41 259 LEU A N 1
ATOM 1832 C CA . LEU A 1 235 ? 21.288 24.176 16.477 1.00 80.20 259 LEU A CA 1
ATOM 1833 C C . LEU A 1 235 ? 20.302 23.651 17.504 1.00 78.89 259 LEU A C 1
ATOM 1834 O O . LEU A 1 235 ? 19.090 23.691 17.306 1.00 80.55 259 LEU A O 1
ATOM 1839 N N . ILE A 1 236 ? 20.844 23.150 18.604 1.00 77.23 260 ILE A N 1
ATOM 1840 C CA . ILE A 1 236 ? 20.037 22.669 19.714 1.00 78.14 260 ILE A CA 1
ATOM 1841 C C . ILE A 1 236 ? 19.512 23.856 20.505 1.00 78.96 260 ILE A C 1
ATOM 1842 O O . ILE A 1 236 ? 20.188 24.880 20.605 1.00 79.92 260 ILE A O 1
ATOM 1847 N N . THR A 1 237 ? 18.307 23.715 21.056 1.00 79.00 261 THR A N 1
ATOM 1848 C CA . THR A 1 237 ? 17.747 24.719 21.954 1.00 81.02 261 THR A CA 1
ATOM 1849 C C . THR A 1 237 ? 17.403 24.118 23.317 1.00 78.94 261 THR A C 1
ATOM 1850 O O . THR A 1 237 ? 16.718 23.101 23.413 1.00 76.98 261 THR A O 1
ATOM 1854 N N . LYS A 1 238 ? 17.895 24.777 24.361 1.00 79.22 262 LYS A N 1
ATOM 1855 C CA . LYS A 1 238 ? 17.613 24.446 25.761 1.00 79.30 262 LYS A CA 1
ATOM 1856 C C . LYS A 1 238 ? 16.207 23.904 26.061 1.00 78.70 262 LYS A C 1
ATOM 1857 O O . LYS A 1 238 ? 16.049 23.092 26.965 1.00 78.00 262 LYS A O 1
ATOM 1863 N N . ASP A 1 239 ? 15.193 24.365 25.332 1.00 80.22 263 ASP A N 1
ATOM 1864 C CA . ASP A 1 239 ? 13.807 23.927 25.570 1.00 81.03 263 ASP A CA 1
ATOM 1865 C C . ASP A 1 239 ? 13.537 22.471 25.167 1.00 79.64 263 ASP A C 1
ATOM 1866 O O . ASP A 1 239 ? 12.577 21.861 25.651 1.00 78.21 263 ASP A O 1
ATOM 1871 N N . GLU A 1 240 ? 14.377 21.918 24.295 1.00 78.27 264 GLU A N 1
ATOM 1872 C CA . GLU A 1 240 ? 14.084 20.628 23.690 1.00 78.44 264 GLU A CA 1
ATOM 1873 C C . GLU A 1 240 ? 14.755 19.440 24.377 1.00 76.05 264 GLU A C 1
ATOM 1874 O O . GLU A 1 240 ? 15.856 19.536 24.916 1.00 73.19 264 GLU A O 1
ATOM 1880 N N . VAL A 1 241 ? 14.054 18.314 24.328 1.00 76.26 265 VAL A N 1
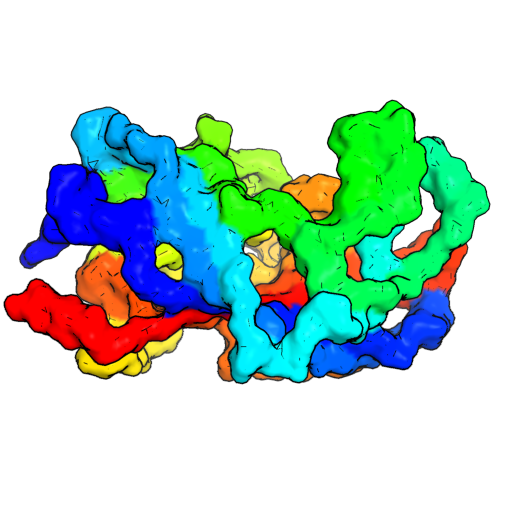ATOM 1881 C CA . VAL A 1 241 ? 14.528 17.061 24.885 1.00 75.56 265 VAL A CA 1
ATOM 1882 C C . VAL A 1 241 ? 15.274 16.304 23.790 1.00 75.29 265 VAL A C 1
ATOM 1883 O O . VAL A 1 241 ? 14.952 16.435 22.609 1.00 76.99 265 VAL A O 1
ATOM 1887 N N . LEU A 1 242 ? 16.276 15.522 24.178 1.00 74.22 266 LEU A N 1
ATOM 1888 C CA . LEU A 1 242 ? 17.109 14.814 23.208 1.00 74.44 266 LEU A CA 1
ATOM 1889 C C . LEU A 1 242 ? 17.085 13.312 23.434 1.00 72.86 266 LEU A C 1
ATOM 1890 O O . LEU A 1 242 ? 17.406 12.843 24.524 1.00 72.48 266 LEU A O 1
ATOM 1895 N N . TYR A 1 243 ? 16.710 12.568 22.395 1.00 71.92 267 TYR A N 1
ATOM 1896 C CA . TYR A 1 243 ? 16.565 11.118 22.490 1.00 70.93 267 TYR A CA 1
ATOM 1897 C C . TYR A 1 243 ? 17.818 10.381 22.032 1.00 68.61 267 TYR A C 1
ATOM 1898 O O . TYR A 1 243 ? 18.502 10.819 21.113 1.00 70.29 267 TYR A O 1
ATOM 1907 N N . VAL A 1 244 ? 18.109 9.261 22.688 1.00 66.13 268 VAL A N 1
ATOM 1908 C CA . VAL A 1 244 ? 19.279 8.434 22.379 1.00 64.43 268 VAL A CA 1
ATOM 1909 C C . VAL A 1 244 ? 18.862 6.968 22.342 1.00 63.82 268 VAL A C 1
ATOM 1910 O O . VAL A 1 244 ? 17.983 6.547 23.094 1.00 63.42 268 VAL A O 1
ATOM 1914 N N . PHE A 1 245 ? 19.486 6.190 21.466 1.00 64.12 269 PHE A N 1
ATOM 1915 C CA . PHE A 1 245 ? 19.373 4.740 21.546 1.00 64.35 269 PHE A CA 1
ATOM 1916 C C . PHE A 1 245 ? 20.719 4.100 21.866 1.00 62.05 269 PHE A C 1
ATOM 1917 O O . PHE A 1 245 ? 21.465 3.728 20.962 1.00 61.81 269 PHE A O 1
ATOM 1925 N N . PRO A 1 246 ? 21.032 3.971 23.162 1.00 60.59 270 PRO A N 1
ATOM 1926 C CA . PRO A 1 246 ? 22.176 3.173 23.543 1.00 60.01 270 PRO A CA 1
ATOM 1927 C C . PRO A 1 246 ? 21.796 1.688 23.519 1.00 59.98 270 PRO A C 1
ATOM 1928 O O . PRO A 1 246 ? 21.121 1.195 24.427 1.00 58.21 270 PRO A O 1
ATOM 1932 N N . SER A 1 247 ? 22.212 1.011 22.453 1.00 60.78 271 SER A N 1
ATOM 1933 C CA . SER A 1 247 ? 21.983 -0.426 22.261 1.00 61.53 271 SER A CA 1
ATOM 1934 C C . SER A 1 247 ? 22.240 -1.284 23.498 1.00 60.52 271 SER A C 1
ATOM 1935 O O . SER A 1 247 ? 21.452 -2.163 23.812 1.00 59.01 271 SER A O 1
ATOM 1938 N N . ASP A 1 248 ? 23.339 -1.027 24.200 1.00 62.34 272 ASP A N 1
ATOM 1939 C CA . ASP A 1 248 ? 23.722 -1.847 25.355 1.00 63.19 272 ASP A CA 1
ATOM 1940 C C . ASP A 1 248 ? 22.726 -1.724 26.516 1.00 62.06 272 ASP A C 1
ATOM 1941 O O . ASP A 1 248 ? 22.627 -2.611 27.356 1.00 61.69 272 ASP A O 1
ATOM 1946 N N . PHE A 1 249 ? 21.991 -0.619 26.549 1.00 62.76 273 PHE A N 1
ATOM 1947 C CA . PHE A 1 249 ? 20.952 -0.396 27.552 1.00 61.58 273 PHE A CA 1
ATOM 1948 C C . PHE A 1 249 ? 19.628 -1.084 27.206 1.00 60.02 273 PHE A C 1
ATOM 1949 O O . PHE A 1 249 ? 18.736 -1.162 28.044 1.00 58.25 273 PHE A O 1
ATOM 1957 N N . CYS A 1 250 ? 19.504 -1.542 25.961 1.00 59.52 274 CYS A N 1
ATOM 1958 C CA . CYS A 1 250 ? 18.340 -2.285 25.465 1.00 60.58 274 CYS A CA 1
ATOM 1959 C C . CYS A 1 250 ? 17.046 -1.475 25.367 1.00 59.99 274 CYS A C 1
ATOM 1960 O O . CYS A 1 250 ? 15.955 -2.038 25.350 1.00 59.62 274 CYS A O 1
ATOM 1963 N N . ARG A 1 251 ? 17.169 -0.158 25.265 1.00 60.01 275 ARG A N 1
ATOM 1964 C CA . ARG A 1 251 ? 16.004 0.711 25.109 1.00 60.36 275 ARG A CA 1
ATOM 1965 C C . ARG A 1 251 ? 16.438 2.124 24.791 1.00 59.76 275 ARG A C 1
ATOM 1966 O O . ARG A 1 251 ? 17.542 2.534 25.128 1.00 58.25 275 ARG A O 1
ATOM 1974 N N . SER A 1 252 ? 15.550 2.868 24.148 1.00 62.42 276 SER A N 1
ATOM 1975 C CA . SER A 1 252 ? 15.770 4.287 23.923 1.00 62.63 276 SER A CA 1
ATOM 1976 C C . SER A 1 252 ? 15.642 5.051 25.235 1.00 63.24 276 SER A C 1
ATOM 1977 O O . SER A 1 252 ? 15.049 4.563 26.203 1.00 63.26 276 SER A O 1
ATOM 1980 N N . VAL A 1 253 ? 16.202 6.255 25.241 1.00 63.95 277 VAL A N 1
ATOM 1981 C CA . VAL A 1 253 ? 16.230 7.112 26.419 1.00 63.89 277 VAL A CA 1
ATOM 1982 C C . VAL A 1 253 ? 16.210 8.578 25.979 1.00 64.94 277 VAL A C 1
ATOM 1983 O O . VAL A 1 253 ? 16.583 8.900 24.852 1.00 65.04 277 VAL A O 1
ATOM 1987 N N . TYR A 1 254 ? 15.755 9.462 26.856 1.00 65.77 278 TYR A N 1
ATOM 1988 C CA . TYR A 1 254 ? 15.907 10.885 26.607 1.00 67.43 278 TYR A CA 1
ATOM 1989 C C . TYR A 1 254 ? 16.756 11.547 27.685 1.00 66.76 278 TYR A C 1
ATOM 1990 O O . TYR A 1 254 ? 16.857 11.048 28.809 1.00 66.40 278 TYR A O 1
ATOM 1999 N N . ILE A 1 255 ? 17.392 12.653 27.310 1.00 66.92 279 ILE A N 1
ATOM 2000 C CA . ILE A 1 255 ? 18.148 13.487 28.242 1.00 65.61 279 ILE A CA 1
ATOM 2001 C C . ILE A 1 255 ? 17.618 14.898 28.133 1.00 66.17 279 ILE A C 1
ATOM 2002 O O . ILE A 1 255 ? 17.204 15.331 27.053 1.00 66.91 279 ILE A O 1
ATOM 2007 N N . THR A 1 256 ? 17.636 15.608 29.255 1.00 65.86 280 THR A N 1
ATOM 2008 C CA . THR A 1 256 ? 17.051 16.939 29.332 1.00 66.68 280 THR A CA 1
ATOM 2009 C C . THR A 1 256 ? 18.040 17.970 29.858 1.00 66.92 280 THR A C 1
ATOM 2010 O O . THR A 1 256 ? 18.965 17.652 30.607 1.00 65.59 280 THR A O 1
ATOM 2014 N N . PHE A 1 257 ? 17.824 19.213 29.446 1.00 69.23 281 PHE A N 1
ATOM 2015 C CA . PHE A 1 257 ? 18.719 20.310 29.764 1.00 69.80 281 PHE A CA 1
ATOM 2016 C C . PHE A 1 257 ? 18.839 20.509 31.274 1.00 70.62 281 PHE A C 1
ATOM 2017 O O . PHE A 1 257 ? 17.833 20.582 31.984 1.00 70.54 281 PHE A O 1
ATOM 2025 N N . SER A 1 258 ? 20.083 20.598 31.743 1.00 71.18 282 SER A N 1
ATOM 2026 C CA . SER A 1 258 ? 20.399 20.738 33.167 1.00 71.12 282 SER A CA 1
ATOM 2027 C C . SER A 1 258 ? 20.879 22.153 33.489 1.00 72.11 282 SER A C 1
ATOM 2028 O O . SER A 1 258 ? 20.333 22.801 34.377 1.00 74.32 282 SER A O 1
ATOM 2031 N N . ASP A 1 259 ? 21.905 22.616 32.776 1.00 71.32 283 ASP A N 1
ATOM 2032 C CA . ASP A 1 259 ? 22.428 23.974 32.954 1.00 73.43 283 ASP A CA 1
ATOM 2033 C C . ASP A 1 259 ? 23.489 24.351 31.900 1.00 72.77 283 ASP A C 1
ATOM 2034 O O . ASP A 1 259 ? 23.828 23.545 31.035 1.00 69.78 283 ASP A O 1
ATOM 2039 N N . TYR A 1 260 ? 24.003 25.581 31.993 1.00 73.74 284 TYR A N 1
ATOM 2040 C CA . TYR A 1 260 ? 24.985 26.108 31.041 1.00 73.30 284 TYR A CA 1
ATOM 2041 C C . TYR A 1 260 ? 26.415 25.793 31.484 1.00 72.34 284 TYR A C 1
ATOM 2042 O O . TYR A 1 260 ? 26.759 25.931 32.658 1.00 71.37 284 TYR A O 1
ATOM 2051 N N . GLU A 1 261 ? 27.242 25.372 30.535 1.00 72.37 285 GLU A N 1
ATOM 2052 C CA . GLU A 1 261 ? 28.634 25.039 30.813 1.00 73.48 285 GLU A CA 1
ATOM 2053 C C . GLU A 1 261 ? 29.537 25.592 29.727 1.00 74.60 285 GLU A C 1
ATOM 2054 O O . GLU A 1 261 ? 29.084 25.902 28.623 1.00 74.98 285 GLU A O 1
ATOM 2060 N N . SER A 1 262 ? 30.818 25.721 30.052 1.00 74.97 286 SER A N 1
ATOM 2061 C CA . SER A 1 262 ? 31.819 26.141 29.083 1.00 75.77 286 SER A CA 1
ATOM 2062 C C . SER A 1 262 ? 32.911 25.092 29.047 1.00 73.45 286 SER A C 1
ATOM 2063 O O . SER A 1 262 ? 33.376 24.619 30.086 1.00 72.79 286 SER A O 1
ATOM 2066 N N . VAL A 1 263 ? 33.301 24.715 27.840 1.00 72.67 287 VAL A N 1
ATOM 2067 C CA . VAL A 1 263 ? 34.336 23.720 27.647 1.00 72.87 287 VAL A CA 1
ATOM 2068 C C . VAL A 1 263 ? 35.308 24.298 26.631 1.00 73.84 287 VAL A C 1
ATOM 2069 O O . VAL A 1 263 ? 34.973 24.431 25.450 1.00 73.97 287 VAL A O 1
ATOM 2073 N N . GLN A 1 264 ? 36.505 24.643 27.106 1.00 74.61 288 GLN A N 1
ATOM 2074 C CA . GLN A 1 264 ? 37.396 25.563 26.391 1.00 76.40 288 GLN A CA 1
ATOM 2075 C C . GLN A 1 264 ? 36.610 26.879 26.194 1.00 76.99 288 GLN A C 1
ATOM 2076 O O . GLN A 1 264 ? 35.898 27.311 27.107 1.00 76.32 288 GLN A O 1
ATOM 2082 N N . GLY A 1 265 ? 36.710 27.511 25.028 1.00 77.40 289 GLY A N 1
ATOM 2083 C CA . GLY A 1 265 ? 35.939 28.726 24.761 1.00 79.42 289 GLY A CA 1
ATOM 2084 C C . GLY A 1 265 ? 34.506 28.482 24.315 1.00 78.22 289 GLY A C 1
ATOM 2085 O O . GLY A 1 265 ? 33.714 29.421 24.204 1.00 78.40 289 GLY A O 1
ATOM 2086 N N . LEU A 1 266 ? 34.162 27.223 24.071 1.00 76.42 290 LEU A N 1
ATOM 2087 C CA . LEU A 1 266 ? 32.912 26.893 23.401 1.00 76.12 290 LEU A CA 1
ATOM 2088 C C . LEU A 1 266 ? 31.715 26.833 24.350 1.00 75.16 290 LEU A C 1
ATOM 2089 O O . LEU A 1 266 ? 31.817 26.274 25.445 1.00 74.08 290 LEU A O 1
ATOM 2094 N N . PRO A 1 267 ? 30.571 27.412 23.929 1.00 75.58 291 PRO A N 1
ATOM 2095 C CA . PRO A 1 267 ? 29.348 27.282 24.716 1.00 75.59 291 PRO A CA 1
ATOM 2096 C C . PRO A 1 267 ? 28.845 25.838 24.685 1.00 74.98 291 PRO A C 1
ATOM 2097 O O . PRO A 1 267 ? 29.024 25.148 23.679 1.00 75.65 291 PRO A O 1
ATOM 2101 N N . ALA A 1 268 ? 28.234 25.382 25.774 1.00 74.17 292 ALA A N 1
ATOM 2102 C CA . ALA A 1 268 ? 27.761 24.006 25.851 1.00 71.64 292 ALA A CA 1
ATOM 2103 C C . ALA A 1 268 ? 26.563 23.866 26.775 1.00 71.98 292 ALA A C 1
ATOM 2104 O O . ALA A 1 268 ? 26.573 24.369 27.900 1.00 73.51 292 ALA A O 1
ATOM 2106 N N . PHE A 1 269 ? 25.534 23.176 26.293 1.00 71.64 293 PHE A N 1
ATOM 2107 C CA . PHE A 1 269 ? 24.412 22.789 27.135 1.00 71.06 293 PHE A CA 1
ATOM 2108 C C . PHE A 1 269 ? 24.715 21.469 27.841 1.00 69.50 293 PHE A C 1
ATOM 2109 O O . PHE A 1 269 ? 25.196 20.516 27.228 1.00 68.86 293 PHE A O 1
ATOM 2117 N N . ARG A 1 270 ? 24.422 21.433 29.136 1.00 69.77 294 ARG A N 1
ATOM 2118 C CA . ARG A 1 270 ? 24.615 20.251 29.969 1.00 68.02 294 ARG A CA 1
ATOM 2119 C C . ARG A 1 270 ? 23.309 19.457 29.989 1.00 67.07 294 ARG A C 1
ATOM 2120 O O . ARG A 1 270 ? 22.350 19.838 30.659 1.00 66.09 294 ARG A O 1
ATOM 2128 N N . TYR A 1 271 ? 23.271 18.371 29.222 1.00 66.13 295 TYR A N 1
ATOM 2129 C CA . TYR A 1 271 ? 22.120 17.473 29.200 1.00 65.46 295 TYR A CA 1
ATOM 2130 C C . TYR A 1 271 ? 22.413 16.260 30.072 1.00 64.76 295 TYR A C 1
ATOM 2131 O O . TYR A 1 271 ? 23.436 15.598 29.894 1.00 64.37 295 TYR A O 1
ATOM 2140 N N . LYS A 1 272 ? 21.521 15.989 31.025 1.00 65.13 296 LYS A N 1
ATOM 2141 C CA . LYS A 1 272 ? 21.663 14.856 31.938 1.00 63.51 296 LYS A CA 1
ATOM 2142 C C . LYS A 1 272 ? 20.491 13.912 31.792 1.00 63.22 296 LYS A C 1
ATOM 2143 O O . LYS A 1 272 ? 19.444 14.283 31.257 1.00 64.00 296 LYS A O 1
ATOM 2149 N N . VAL A 1 273 ? 20.683 12.697 32.295 1.00 61.41 297 VAL A N 1
ATOM 2150 C CA . VAL A 1 273 ? 19.641 11.683 32.344 1.00 61.16 297 VAL A CA 1
ATOM 2151 C C . VAL A 1 273 ? 18.711 12.001 33.511 1.00 61.71 297 VAL A C 1
ATOM 2152 O O . VAL A 1 273 ? 19.144 11.987 34.658 1.00 62.81 297 VAL A O 1
ATOM 2156 N N . PRO A 1 274 ? 17.431 12.287 33.237 1.00 62.06 298 PRO A N 1
ATOM 2157 C CA . PRO A 1 274 ? 16.547 12.580 34.363 1.00 63.80 298 PRO A CA 1
ATOM 2158 C C . PRO A 1 274 ? 16.130 11.310 35.086 1.00 65.04 298 PRO A C 1
ATOM 2159 O O . PRO A 1 274 ? 16.319 10.212 34.563 1.00 66.40 298 PRO A O 1
ATOM 2163 N N . ALA A 1 275 ? 15.573 11.458 36.285 1.00 67.59 299 ALA A N 1
ATOM 2164 C CA . ALA A 1 275 ? 15.151 10.305 37.092 1.00 67.79 299 ALA A CA 1
ATOM 2165 C C . ALA A 1 275 ? 13.836 9.677 36.609 1.00 69.53 299 ALA A C 1
ATOM 2166 O O . ALA A 1 275 ? 13.481 8.586 37.045 1.00 70.88 299 ALA A O 1
ATOM 2168 N N . GLU A 1 276 ? 13.123 10.359 35.713 1.00 71.85 300 GLU A N 1
ATOM 2169 C CA . GLU A 1 276 ? 11.927 9.799 35.074 1.00 74.02 300 GLU A CA 1
ATOM 2170 C C . GLU A 1 276 ? 12.258 8.550 34.274 1.00 72.01 300 GLU A C 1
ATOM 2171 O O . GLU A 1 276 ? 11.405 7.684 34.083 1.00 71.22 300 GLU A O 1
ATOM 2177 N N . ILE A 1 277 ? 13.500 8.469 33.805 1.00 70.29 301 ILE A N 1
ATOM 2178 C CA . ILE A 1 277 ? 13.911 7.415 32.891 1.00 68.76 301 ILE A CA 1
ATOM 2179 C C . ILE A 1 277 ? 13.790 6.028 33.526 1.00 68.00 301 ILE A C 1
ATOM 2180 O O . ILE A 1 277 ? 13.362 5.092 32.861 1.00 69.07 301 ILE A O 1
ATOM 2185 N N . LEU A 1 278 ? 14.146 5.899 34.803 1.00 67.85 302 LEU A N 1
ATOM 2186 C CA . LEU A 1 278 ? 14.101 4.602 35.502 1.00 67.38 302 LEU A CA 1
ATOM 2187 C C . LEU A 1 278 ? 13.148 4.608 36.689 1.00 68.64 302 LEU A C 1
ATOM 2188 O O . LEU A 1 278 ? 13.279 3.780 37.593 1.00 67.88 302 LEU A O 1
ATOM 2193 N N . ALA A 1 279 ? 12.181 5.521 36.682 1.00 70.70 303 ALA A N 1
ATOM 2194 C CA . ALA A 1 279 ? 11.241 5.636 37.791 1.00 73.03 303 ALA A CA 1
ATOM 2195 C C . ALA A 1 279 ? 10.175 4.548 37.709 1.00 74.67 303 ALA A C 1
ATOM 2196 O O . ALA A 1 279 ? 9.771 4.153 36.618 1.00 74.63 303 ALA A O 1
ATOM 2198 N N . ASN A 1 280 ? 9.728 4.069 38.868 1.00 77.24 304 ASN A N 1
ATOM 2199 C CA . ASN A 1 280 ? 8.629 3.102 38.944 1.00 78.80 304 ASN A CA 1
ATOM 2200 C C . ASN A 1 280 ? 7.289 3.807 38.709 1.00 78.85 304 ASN A C 1
ATOM 2201 O O . ASN A 1 280 ? 6.606 4.203 39.654 1.00 79.68 304 ASN A O 1
ATOM 2206 N N . THR A 1 281 ? 6.939 3.971 37.433 1.00 77.47 305 THR A N 1
ATOM 2207 C CA . THR A 1 281 ? 5.694 4.619 37.028 1.00 78.79 305 THR A CA 1
ATOM 2208 C C . THR A 1 281 ? 4.972 3.772 35.994 1.00 79.35 305 THR A C 1
ATOM 2209 O O . THR A 1 281 ? 5.561 2.854 35.415 1.00 77.24 305 THR A O 1
ATOM 2213 N N . SER A 1 282 ? 3.702 4.101 35.756 1.00 81.13 306 SER A N 1
ATOM 2214 C CA . SER A 1 282 ? 2.891 3.410 34.750 1.00 81.91 306 SER A CA 1
ATOM 2215 C C . SER A 1 282 ? 3.466 3.583 33.343 1.00 81.33 306 SER A C 1
ATOM 2216 O O . SER A 1 282 ? 3.331 2.696 32.499 1.00 80.08 306 SER A O 1
ATOM 2219 N N . ASP A 1 283 ? 4.104 4.724 33.096 1.00 81.76 307 ASP A N 1
ATOM 2220 C CA . ASP A 1 283 ? 4.739 4.981 31.807 1.00 82.10 307 ASP A CA 1
ATOM 2221 C C . ASP A 1 283 ? 5.806 3.925 31.547 1.00 78.89 307 ASP A C 1
ATOM 2222 O O . ASP A 1 283 ? 5.801 3.267 30.503 1.00 77.74 307 ASP A O 1
ATOM 2227 N N . ASN A 1 284 ? 6.694 3.752 32.522 1.00 76.22 308 ASN A N 1
ATOM 2228 C CA . ASN A 1 284 ? 7.772 2.772 32.436 1.00 73.20 308 ASN A CA 1
ATOM 2229 C C . ASN A 1 284 ? 7.348 1.341 32.802 1.00 71.39 308 ASN A C 1
ATOM 2230 O O . ASN A 1 284 ? 8.190 0.443 32.883 1.00 68.80 308 ASN A O 1
ATOM 2235 N N . ALA A 1 285 ? 6.050 1.124 33.009 1.00 71.82 309 ALA A N 1
ATOM 2236 C CA . ALA A 1 285 ? 5.531 -0.205 33.329 1.00 71.64 309 ALA A CA 1
ATOM 2237 C C . ALA A 1 285 ? 5.784 -1.199 32.201 1.00 69.67 309 ALA A C 1
ATOM 2238 O O . ALA A 1 285 ? 5.958 -2.386 32.449 1.00 67.10 309 ALA A O 1
ATOM 2240 N N . GLY A 1 286 ? 5.814 -0.703 30.968 1.00 69.98 310 GLY A N 1
ATOM 2241 C CA . GLY A 1 286 ? 6.061 -1.540 29.800 1.00 70.88 310 GLY A CA 1
ATOM 2242 C C . GLY A 1 286 ? 7.469 -2.097 29.670 1.00 70.36 310 GLY A C 1
ATOM 2243 O O . GLY A 1 286 ? 7.735 -2.903 28.776 1.00 70.47 310 GLY A O 1
ATOM 2244 N N . PHE A 1 287 ? 8.377 -1.650 30.538 1.00 71.12 311 PHE A N 1
ATOM 2245 C CA . PHE A 1 287 ? 9.733 -2.198 30.603 1.00 70.10 311 PHE A CA 1
ATOM 2246 C C . PHE A 1 287 ? 9.853 -3.344 31.612 1.00 70.08 311 PHE A C 1
ATOM 2247 O O . PHE A 1 287 ? 10.904 -3.973 31.702 1.00 67.16 311 PHE A O 1
ATOM 2255 N N . CYS A 1 288 ? 8.784 -3.609 32.363 1.00 72.98 312 CYS A N 1
ATOM 2256 C CA . CYS A 1 288 ? 8.832 -4.532 33.491 1.00 74.39 312 CYS A CA 1
ATOM 2257 C C . CYS A 1 288 ? 8.143 -5.856 33.150 1.00 77.58 312 CYS A C 1
ATOM 2258 O O . CYS A 1 288 ? 7.117 -6.214 33.730 1.00 79.95 312 CYS A O 1
ATOM 2261 N N . ILE A 1 289 ? 8.739 -6.579 32.203 1.00 79.93 313 ILE A N 1
ATOM 2262 C CA . ILE A 1 289 ? 8.263 -7.906 31.785 1.00 83.45 313 ILE A CA 1
ATOM 2263 C C . ILE A 1 289 ? 8.230 -8.847 32.993 1.00 83.66 313 ILE A C 1
ATOM 2264 O O . ILE A 1 289 ? 9.117 -8.780 33.845 1.00 82.27 313 ILE A O 1
ATOM 2269 N N . PRO A 1 290 ? 7.224 -9.739 33.065 1.00 86.40 314 PRO A N 1
ATOM 2270 C CA . PRO A 1 290 ? 6.141 -9.988 32.101 1.00 88.75 314 PRO A CA 1
ATOM 2271 C C . PRO A 1 290 ? 4.931 -9.066 32.248 1.00 90.07 314 PRO A C 1
ATOM 2272 O O . PRO A 1 290 ? 4.579 -8.366 31.300 1.00 88.29 314 PRO A O 1
ATOM 2276 N N . GLU A 1 291 ? 4.297 -9.084 33.415 1.00 91.07 315 GLU A N 1
ATOM 2277 C CA . GLU A 1 291 ? 3.134 -8.251 33.662 1.00 93.42 315 GLU A CA 1
ATOM 2278 C C . GLU A 1 291 ? 3.549 -7.002 34.416 1.00 91.59 315 GLU A C 1
ATOM 2279 O O . GLU A 1 291 ? 3.363 -6.907 35.627 1.00 91.90 315 GLU A O 1
ATOM 2285 N N . GLY A 1 292 ? 4.142 -6.063 33.685 1.00 89.90 316 GLY A N 1
ATOM 2286 C CA . GLY A 1 292 ? 4.478 -4.730 34.194 1.00 89.10 316 GLY A CA 1
ATOM 2287 C C . GLY A 1 292 ? 4.738 -4.590 35.685 1.00 88.33 316 GLY A C 1
ATOM 2288 O O . GLY A 1 292 ? 4.334 -3.601 36.294 1.00 87.95 316 GLY A O 1
ATOM 2289 N N . ASN A 1 293 ? 5.435 -5.562 36.268 1.00 87.70 317 ASN A N 1
ATOM 2290 C CA . ASN A 1 293 ? 5.687 -5.572 37.703 1.00 88.16 317 ASN A CA 1
ATOM 2291 C C . ASN A 1 293 ? 7.135 -5.170 37.993 1.00 85.46 317 ASN A C 1
ATOM 2292 O O . ASN A 1 293 ? 8.035 -6.007 37.926 1.00 83.83 317 ASN A O 1
ATOM 2297 N N . CYS A 1 294 ? 7.351 -3.892 38.312 1.00 83.87 318 CYS A N 1
ATOM 2298 C CA . CYS A 1 294 ? 8.706 -3.329 38.391 1.00 81.50 318 CYS A CA 1
ATOM 2299 C C . CYS A 1 294 ? 9.323 -3.485 39.775 1.00 80.00 318 CYS A C 1
ATOM 2300 O O . CYS A 1 294 ? 8.617 -3.488 40.787 1.00 80.47 318 CYS A O 1
ATOM 2303 N N . LEU A 1 295 ? 10.651 -3.591 39.794 1.00 77.24 319 LEU A N 1
ATOM 2304 C CA . LEU A 1 295 ? 11.428 -3.777 41.024 1.00 76.17 319 LEU A CA 1
ATOM 2305 C C . LEU A 1 295 ? 11.519 -2.541 41.911 1.00 74.36 319 LEU A C 1
ATOM 2306 O O . LEU A 1 295 ? 11.876 -2.652 43.083 1.00 73.99 319 LEU A O 1
ATOM 2311 N N . GLY A 1 296 ? 11.237 -1.369 41.351 1.00 71.81 320 GLY A N 1
ATOM 2312 C CA . GLY A 1 296 ? 11.329 -0.118 42.097 1.00 69.95 320 GLY A CA 1
ATOM 2313 C C . GLY A 1 296 ? 12.077 0.893 41.266 1.00 66.63 320 GLY A C 1
ATOM 2314 O O . GLY A 1 296 ? 12.673 0.544 40.246 1.00 64.87 320 GLY A O 1
ATOM 2315 N N . SER A 1 297 ? 12.052 2.145 41.701 1.00 64.76 321 SER A N 1
ATOM 2316 C CA . SER A 1 297 ? 12.680 3.218 40.941 1.00 63.03 321 SER A CA 1
ATOM 2317 C C . SER A 1 297 ? 14.200 3.062 40.882 1.00 59.73 321 SER A C 1
ATOM 2318 O O . SER A 1 297 ? 14.840 2.794 41.899 1.00 57.84 321 SER A O 1
ATOM 2321 N N . GLY A 1 298 ? 14.759 3.220 39.684 1.00 57.93 322 GLY A N 1
ATOM 2322 C CA . GLY A 1 298 ? 16.197 3.391 39.503 1.00 56.80 322 GLY A CA 1
ATOM 2323 C C . GLY A 1 298 ? 16.969 2.200 38.966 1.00 56.26 322 GLY A C 1
ATOM 2324 O O . GLY A 1 298 ? 18.205 2.210 39.006 1.00 57.28 322 GLY A O 1
ATOM 2325 N N . VAL A 1 299 ? 16.264 1.178 38.467 1.00 55.58 323 VAL A N 1
ATOM 2326 C CA . VAL A 1 299 ? 16.902 -0.038 37.930 1.00 53.07 323 VAL A CA 1
ATOM 2327 C C . VAL A 1 299 ? 16.159 -0.578 36.707 1.00 52.78 323 VAL A C 1
ATOM 2328 O O . VAL A 1 299 ? 15.031 -0.186 36.448 1.00 54.13 323 VAL A O 1
ATOM 2332 N N . LEU A 1 300 ? 16.783 -1.494 35.971 1.00 52.27 324 LEU A N 1
ATOM 2333 C CA . LEU A 1 300 ? 16.188 -2.030 34.737 1.00 52.28 324 LEU A CA 1
ATOM 2334 C C . LEU A 1 300 ? 16.573 -3.488 34.451 1.00 51.35 324 LEU A C 1
ATOM 2335 O O . LEU A 1 300 ? 17.723 -3.783 34.119 1.00 50.45 324 LEU A O 1
ATOM 2340 N N . ASN A 1 301 ? 15.599 -4.390 34.552 1.00 51.90 325 ASN A N 1
ATOM 2341 C CA . ASN A 1 301 ? 15.813 -5.809 34.264 1.00 51.83 325 ASN A CA 1
ATOM 2342 C C . ASN A 1 301 ? 15.990 -6.034 32.774 1.00 52.41 325 ASN A C 1
ATOM 2343 O O . ASN A 1 301 ? 15.063 -5.831 31.995 1.00 52.58 325 ASN A O 1
ATOM 2348 N N . VAL A 1 302 ? 17.191 -6.463 32.394 1.00 53.07 326 VAL A N 1
ATOM 2349 C CA . VAL A 1 302 ? 17.549 -6.647 30.987 1.00 53.77 326 VAL A CA 1
ATOM 2350 C C . VAL A 1 302 ? 17.906 -8.097 30.675 1.00 53.66 326 VAL A C 1
ATOM 2351 O O . VAL A 1 302 ? 18.596 -8.373 29.695 1.00 52.61 326 VAL A O 1
ATOM 2355 N N . SER A 1 303 ? 17.425 -9.016 31.510 1.00 54.83 327 SER A N 1
ATOM 2356 C CA . SER A 1 303 ? 17.597 -10.441 31.279 1.00 55.46 327 SER A CA 1
ATOM 2357 C C . SER A 1 303 ? 17.364 -10.784 29.812 1.00 57.17 327 SER A C 1
ATOM 2358 O O . SER A 1 303 ? 18.226 -11.385 29.170 1.00 56.39 327 SER A O 1
ATOM 2361 N N . ILE A 1 304 ? 16.212 -10.369 29.289 1.00 59.46 328 ILE A N 1
ATOM 2362 C CA . ILE A 1 304 ? 15.822 -10.680 27.906 1.00 63.02 328 ILE A CA 1
ATOM 2363 C C . ILE A 1 304 ? 16.951 -10.441 26.921 1.00 62.22 328 ILE A C 1
ATOM 2364 O O . ILE A 1 304 ? 17.410 -11.369 26.268 1.00 66.25 328 ILE A O 1
ATOM 2369 N N . CYS A 1 305 ? 17.403 -9.200 26.820 1.00 62.31 329 CYS A N 1
ATOM 2370 C CA . CYS A 1 305 ? 18.385 -8.837 25.799 1.00 63.06 329 CYS A CA 1
ATOM 2371 C C . CYS A 1 305 ? 19.794 -9.323 26.112 1.00 60.53 329 CYS A C 1
ATOM 2372 O O . CYS A 1 305 ? 20.626 -9.381 25.214 1.00 60.20 329 CYS A O 1
ATOM 2375 N N . LYS A 1 306 ? 20.062 -9.666 27.371 1.00 59.46 330 LYS A N 1
ATOM 2376 C CA . LYS A 1 306 ? 21.350 -10.258 27.751 1.00 57.98 330 LYS A CA 1
ATOM 2377 C C . LYS A 1 306 ? 21.259 -11.782 27.888 1.00 57.43 330 LYS A C 1
ATOM 2378 O O . LYS A 1 306 ? 21.927 -12.383 28.732 1.00 55.88 330 LYS A O 1
ATOM 2384 N N . ASN A 1 307 ? 20.424 -12.400 27.057 1.00 57.95 331 ASN A N 1
ATOM 2385 C CA . ASN A 1 307 ? 20.429 -13.847 26.896 1.00 58.27 331 ASN A CA 1
ATOM 2386 C C . ASN A 1 307 ? 19.972 -14.604 28.150 1.00 56.19 331 ASN A C 1
ATOM 2387 O O . ASN A 1 307 ? 20.603 -15.573 28.573 1.00 54.56 331 ASN A O 1
ATOM 2392 N N . GLY A 1 308 ? 18.871 -14.144 28.740 1.00 54.84 332 GLY A N 1
ATOM 2393 C CA . GLY A 1 308 ? 18.282 -14.802 29.899 1.00 54.53 332 GLY A CA 1
ATOM 2394 C C . GLY A 1 308 ? 19.083 -14.744 31.190 1.00 53.35 332 GLY A C 1
ATOM 2395 O O . GLY A 1 308 ? 18.708 -15.378 32.171 1.00 53.61 332 GLY A O 1
ATOM 2396 N N . ALA A 1 309 ? 20.180 -13.992 31.211 1.00 53.44 333 ALA A N 1
ATOM 2397 C CA . ALA A 1 309 ? 20.963 -13.815 32.440 1.00 53.51 333 ALA A CA 1
ATOM 2398 C C . ALA A 1 309 ? 20.269 -12.809 33.364 1.00 53.74 333 ALA A C 1
ATOM 2399 O O . ALA A 1 309 ? 19.599 -11.900 32.884 1.00 54.31 333 ALA A O 1
ATOM 2401 N N . PRO A 1 310 ? 20.431 -12.960 34.693 1.00 53.05 334 PRO A N 1
ATOM 2402 C CA . PRO A 1 310 ? 19.709 -12.121 35.646 1.00 53.74 334 PRO A CA 1
ATOM 2403 C C . PRO A 1 310 ? 20.398 -10.770 35.852 1.00 55.32 334 PRO A C 1
ATOM 2404 O O . PRO A 1 310 ? 20.769 -10.404 36.972 1.00 56.84 334 PRO A O 1
ATOM 2408 N N . ILE A 1 311 ? 20.542 -10.031 34.760 1.00 55.54 335 ILE A N 1
ATOM 2409 C CA . ILE A 1 311 ? 21.261 -8.784 34.763 1.00 54.46 335 ILE A CA 1
ATOM 2410 C C . ILE A 1 311 ? 20.294 -7.635 34.977 1.00 55.44 335 ILE A C 1
ATOM 2411 O O . ILE A 1 311 ? 19.272 -7.528 34.290 1.00 55.26 335 ILE A O 1
ATOM 2416 N N . ILE A 1 312 ? 20.627 -6.782 35.940 1.00 55.26 336 ILE A N 1
ATOM 2417 C CA . ILE A 1 312 ? 19.862 -5.578 36.210 1.00 56.20 336 ILE A CA 1
ATOM 2418 C C . ILE A 1 312 ? 20.782 -4.394 36.030 1.00 55.59 336 ILE A C 1
ATOM 2419 O O . ILE A 1 312 ? 21.765 -4.267 36.747 1.00 56.51 336 ILE A O 1
ATOM 2424 N N . MET A 1 313 ? 20.465 -3.533 35.072 1.00 56.01 337 MET A N 1
ATOM 2425 C CA . MET A 1 313 ? 21.169 -2.269 34.922 1.00 55.54 337 MET A CA 1
ATOM 2426 C C . MET A 1 313 ? 20.662 -1.285 35.959 1.00 54.62 337 MET A C 1
ATOM 2427 O O . MET A 1 313 ? 19.522 -1.369 36.417 1.00 54.25 337 MET A O 1
ATOM 2432 N N . SER A 1 314 ? 21.524 -0.341 36.308 1.00 53.59 338 SER A N 1
ATOM 2433 C CA . SER A 1 314 ? 21.166 0.776 37.163 1.00 53.13 338 SER A CA 1
ATOM 2434 C C . SER A 1 314 ? 22.243 1.820 36.996 1.00 53.15 338 SER A C 1
ATOM 2435 O O . SER A 1 314 ? 23.167 1.649 36.205 1.00 51.67 338 SER A O 1
ATOM 2438 N N . PHE A 1 315 ? 22.128 2.903 37.749 1.00 55.09 339 PHE A N 1
ATOM 2439 C CA . PHE A 1 315 ? 23.172 3.903 37.780 1.00 54.78 339 PHE A CA 1
ATOM 2440 C C . PHE A 1 315 ? 24.155 3.496 38.856 1.00 53.38 339 PHE A C 1
ATOM 2441 O O . PHE A 1 315 ? 23.855 2.605 39.653 1.00 51.98 339 PHE A O 1
ATOM 2449 N N . PRO A 1 316 ? 25.336 4.134 38.878 1.00 52.17 340 PRO A N 1
ATOM 2450 C CA . PRO A 1 316 ? 26.323 3.789 39.884 1.00 51.12 340 PRO A CA 1
ATOM 2451 C C . PRO A 1 316 ? 25.833 4.083 41.295 1.00 50.79 340 PRO A C 1
ATOM 2452 O O . PRO A 1 316 ? 25.206 5.107 41.531 1.00 50.94 340 PRO A O 1
ATOM 2456 N N . HIS A 1 317 ? 26.105 3.153 42.204 1.00 50.98 341 HIS A N 1
ATOM 2457 C CA . HIS A 1 317 ? 25.662 3.216 43.600 1.00 52.33 341 HIS A CA 1
ATOM 2458 C C . HIS A 1 317 ? 24.152 3.413 43.800 1.00 53.70 341 HIS A C 1
ATOM 2459 O O . HIS A 1 317 ? 23.714 3.884 44.847 1.00 54.45 341 HIS A O 1
ATOM 2466 N N . PHE A 1 318 ? 23.366 2.994 42.811 1.00 54.38 342 PHE A N 1
ATOM 2467 C CA . PHE A 1 318 ? 21.923 3.191 42.819 1.00 56.32 342 PHE A CA 1
ATOM 2468 C C . PHE A 1 318 ? 21.550 4.665 43.010 1.00 58.01 342 PHE A C 1
ATOM 2469 O O . PHE A 1 318 ? 20.631 4.997 43.757 1.00 60.20 342 PHE A O 1
ATOM 2477 N N . TYR A 1 319 ? 22.284 5.541 42.328 1.00 57.58 343 TYR A N 1
ATOM 2478 C CA . TYR A 1 319 ? 21.946 6.955 42.258 1.00 59.65 343 TYR A CA 1
ATOM 2479 C C . TYR A 1 319 ? 20.619 7.070 41.513 1.00 61.24 343 TYR A C 1
ATOM 2480 O O . TYR A 1 319 ? 20.365 6.304 40.586 1.00 60.27 343 TYR A O 1
ATOM 2489 N N . GLN A 1 320 ? 19.771 8.001 41.947 1.00 64.48 344 GLN A N 1
ATOM 2490 C CA . GLN A 1 320 ? 18.407 8.163 41.413 1.00 67.05 344 GLN A CA 1
ATOM 2491 C C . GLN A 1 320 ? 17.533 6.913 41.582 1.00 66.55 344 GLN A C 1
ATOM 2492 O O . GLN A 1 320 ? 16.621 6.674 40.792 1.00 67.28 344 GLN A O 1
ATOM 2498 N N . ALA A 1 321 ? 17.796 6.125 42.617 1.00 65.86 345 ALA A N 1
ATOM 2499 C CA . ALA A 1 321 ? 17.064 4.885 42.821 1.00 66.37 345 ALA A CA 1
ATOM 2500 C C . ALA A 1 321 ? 16.370 4.881 44.168 1.00 67.03 345 ALA A C 1
ATOM 2501 O O . ALA A 1 321 ? 16.653 5.722 45.016 1.00 68.91 345 ALA A O 1
ATOM 2503 N N . ASP A 1 322 ? 15.460 3.931 44.358 1.00 66.38 346 ASP A N 1
ATOM 2504 C CA . ASP A 1 322 ? 14.812 3.737 45.650 1.00 68.67 346 ASP A CA 1
ATOM 2505 C C . ASP A 1 322 ? 15.901 3.473 46.690 1.00 68.81 346 ASP A C 1
ATOM 2506 O O . ASP A 1 322 ? 16.907 2.845 46.396 1.00 66.58 346 ASP A O 1
ATOM 2511 N N . GLU A 1 323 ? 15.698 3.977 47.899 1.00 73.32 347 GLU A N 1
ATOM 2512 C CA . GLU A 1 323 ? 16.732 3.964 48.928 1.00 76.32 347 GLU A CA 1
ATOM 2513 C C . GLU A 1 323 ? 17.020 2.568 49.453 1.00 75.96 347 GLU A C 1
ATOM 2514 O O . GLU A 1 323 ? 18.156 2.259 49.796 1.00 76.44 347 GLU A O 1
ATOM 2520 N N . ARG A 1 324 ? 15.996 1.727 49.522 1.00 78.17 348 ARG A N 1
ATOM 2521 C CA . ARG A 1 324 ? 16.171 0.353 50.009 1.00 79.99 348 ARG A CA 1
ATOM 2522 C C . ARG A 1 324 ? 17.144 -0.479 49.154 1.00 73.68 348 ARG A C 1
ATOM 2523 O O . ARG A 1 324 ? 17.710 -1.452 49.643 1.00 71.93 348 ARG A O 1
ATOM 2531 N N . PHE A 1 325 ? 17.324 -0.104 47.887 1.00 69.10 349 PHE A N 1
ATOM 2532 C CA . PHE A 1 325 ? 18.407 -0.648 47.063 1.00 65.28 349 PHE A CA 1
ATOM 2533 C C . PHE A 1 325 ? 19.769 -0.290 47.639 1.00 64.07 349 PHE A C 1
ATOM 2534 O O . PHE A 1 325 ? 20.662 -1.137 47.732 1.00 65.47 349 PHE A O 1
ATOM 2542 N N . VAL A 1 326 ? 19.928 0.980 47.995 1.00 62.27 350 VAL A N 1
ATOM 2543 C CA . VAL A 1 326 ? 21.163 1.465 48.593 1.00 60.73 350 VAL A CA 1
ATOM 2544 C C . VAL A 1 326 ? 21.375 0.829 49.972 1.00 61.53 350 VAL A C 1
ATOM 2545 O O . VAL A 1 326 ? 22.483 0.389 50.292 1.00 61.21 350 VAL A O 1
ATOM 2549 N N . SER A 1 327 ? 20.311 0.774 50.774 1.00 61.72 351 SER A N 1
ATOM 2550 C CA . SER A 1 327 ? 20.365 0.169 52.110 1.00 61.71 351 SER A CA 1
ATOM 2551 C C . SER A 1 327 ? 20.706 -1.317 52.088 1.00 60.65 351 SER A C 1
ATOM 2552 O O . SER A 1 327 ? 21.303 -1.833 53.026 1.00 60.70 351 SER A O 1
ATOM 2555 N N . ALA A 1 328 ? 20.315 -2.004 51.024 1.00 60.32 352 ALA A N 1
ATOM 2556 C CA . ALA A 1 328 ? 20.508 -3.444 50.933 1.00 61.03 352 ALA A CA 1
ATOM 2557 C C . ALA A 1 328 ? 21.985 -3.828 50.922 1.00 61.44 352 ALA A C 1
ATOM 2558 O O . ALA A 1 328 ? 22.360 -4.874 51.458 1.00 60.95 352 ALA A O 1
ATOM 2560 N N . ILE A 1 329 ? 22.812 -2.975 50.319 1.00 61.59 353 ILE A N 1
ATOM 2561 C CA . ILE A 1 329 ? 24.221 -3.283 50.081 1.00 61.21 353 ILE A CA 1
ATOM 2562 C C . ILE A 1 329 ? 25.127 -2.280 50.790 1.00 61.49 353 ILE A C 1
ATOM 2563 O O . ILE A 1 329 ? 25.221 -1.126 50.377 1.00 61.19 353 ILE A O 1
ATOM 2568 N N . GLU A 1 330 ? 25.796 -2.725 51.851 1.00 62.14 354 GLU A N 1
ATOM 2569 C CA . GLU A 1 330 ? 26.707 -1.861 52.590 1.00 63.06 354 GLU A CA 1
ATOM 2570 C C . GLU A 1 330 ? 27.882 -1.514 51.678 1.00 59.94 354 GLU A C 1
ATOM 2571 O O . GLU A 1 330 ? 28.437 -2.390 51.026 1.00 58.87 354 GLU A O 1
ATOM 2577 N N . GLY A 1 331 ? 28.240 -0.234 51.618 1.00 58.75 355 GLY A N 1
ATOM 2578 C CA . GLY A 1 331 ? 29.295 0.238 50.724 1.00 56.82 355 GLY A CA 1
ATOM 2579 C C . GLY A 1 331 ? 28.768 1.014 49.530 1.00 55.55 355 GLY A C 1
ATOM 2580 O O . GLY A 1 331 ? 29.545 1.492 48.709 1.00 54.42 355 GLY A O 1
ATOM 2581 N N . MET A 1 332 ? 27.449 1.136 49.427 1.00 55.41 356 MET A N 1
ATOM 2582 C CA . MET A 1 332 ? 26.827 1.925 48.375 1.00 55.50 356 MET A CA 1
ATOM 2583 C C . MET A 1 332 ? 26.598 3.341 48.879 1.00 57.17 356 MET A C 1
ATOM 2584 O O . MET A 1 332 ? 25.640 3.597 49.605 1.00 58.53 356 MET A O 1
ATOM 2589 N N . HIS A 1 333 ? 27.503 4.248 48.526 1.00 57.07 357 HIS A N 1
ATOM 2590 C CA . HIS A 1 333 ? 27.345 5.663 48.818 1.00 57.38 357 HIS A CA 1
ATOM 2591 C C . HIS A 1 333 ? 27.198 6.475 47.523 1.00 57.16 357 HIS A C 1
ATOM 2592 O O . HIS A 1 333 ? 28.192 6.860 46.916 1.00 58.11 357 HIS A O 1
ATOM 2599 N N . PRO A 1 334 ? 25.955 6.745 47.095 1.00 56.65 358 PRO A N 1
ATOM 2600 C CA . PRO A 1 334 ? 25.775 7.508 45.868 1.00 56.91 358 PRO A CA 1
ATOM 2601 C C . PRO A 1 334 ? 25.852 9.034 46.071 1.00 58.34 358 PRO A C 1
ATOM 2602 O O . PRO A 1 334 ? 25.511 9.542 47.142 1.00 57.67 358 PRO A O 1
ATOM 2606 N N . ASN A 1 335 ? 26.317 9.734 45.037 1.00 58.59 359 ASN A N 1
ATOM 2607 C CA . ASN A 1 335 ? 26.311 11.187 44.967 1.00 60.32 359 ASN A CA 1
ATOM 2608 C C . ASN A 1 335 ? 26.280 11.622 43.494 1.00 60.04 359 ASN A C 1
ATOM 2609 O O . ASN A 1 335 ? 26.751 10.902 42.612 1.00 59.17 359 ASN A O 1
ATOM 2614 N N . GLN A 1 336 ? 25.716 12.800 43.248 1.00 61.67 360 GLN A N 1
ATOM 2615 C CA . GLN A 1 336 ? 25.452 13.296 41.895 1.00 62.06 360 GLN A CA 1
ATOM 2616 C C . GLN A 1 336 ? 26.729 13.542 41.116 1.00 61.58 360 GLN A C 1
ATOM 2617 O O . GLN A 1 336 ? 26.871 13.096 39.981 1.00 59.44 360 GLN A O 1
ATOM 2623 N N . GLU A 1 337 ? 27.648 14.266 41.740 1.00 64.13 361 GLU A N 1
ATOM 2624 C CA . GLU A 1 337 ? 28.891 14.666 41.102 1.00 66.17 361 GLU A CA 1
ATOM 2625 C C . GLU A 1 337 ? 29.631 13.474 40.513 1.00 61.91 361 GLU A C 1
ATOM 2626 O O . GLU A 1 337 ? 30.010 13.484 39.344 1.00 60.80 361 GLU A O 1
ATOM 2632 N N . ASP A 1 338 ? 29.825 12.447 41.329 1.00 59.83 362 ASP A N 1
ATOM 2633 C CA . ASP A 1 338 ? 30.575 11.265 40.909 1.00 57.70 362 ASP A CA 1
ATOM 2634 C C . ASP A 1 338 ? 29.795 10.305 40.010 1.00 54.08 362 ASP A C 1
ATOM 2635 O O . ASP A 1 338 ? 30.402 9.660 39.165 1.00 52.95 362 ASP A O 1
ATOM 2640 N N . HIS A 1 339 ? 28.475 10.208 40.172 1.00 52.51 363 HIS A N 1
ATOM 2641 C CA . HIS A 1 339 ? 27.724 9.085 39.570 1.00 51.72 363 HIS A CA 1
ATOM 2642 C C . HIS A 1 339 ? 26.648 9.407 38.527 1.00 51.31 363 HIS A C 1
ATOM 2643 O O . HIS A 1 339 ? 26.132 8.501 37.875 1.00 48.62 363 HIS A O 1
ATOM 2650 N N . GLU A 1 340 ? 26.321 10.679 38.347 1.00 53.72 364 GLU A N 1
ATOM 2651 C CA . GLU A 1 340 ? 25.305 11.053 37.372 1.00 53.95 364 GLU A CA 1
ATOM 2652 C C . GLU A 1 340 ? 25.822 10.833 35.967 1.00 53.49 364 GLU A C 1
ATOM 2653 O O . GLU A 1 340 ? 27.021 10.685 35.762 1.00 53.74 364 GLU A O 1
ATOM 2659 N N . THR A 1 341 ? 24.910 10.827 35.002 1.00 53.91 365 THR A N 1
ATOM 2660 C CA . THR A 1 341 ? 25.277 10.736 33.599 1.00 54.21 365 THR A CA 1
ATOM 2661 C C . THR A 1 341 ? 24.989 12.077 32.953 1.00 56.73 365 THR A C 1
ATOM 2662 O O . THR A 1 341 ? 23.845 12.541 32.971 1.00 59.21 365 THR A O 1
ATOM 2666 N N . PHE A 1 342 ? 26.026 12.701 32.396 1.00 56.85 366 PHE A N 1
ATOM 2667 C CA . PHE A 1 342 ? 25.900 14.029 31.805 1.00 56.89 366 PHE A CA 1
ATOM 2668 C C . PHE A 1 342 ? 26.636 14.120 30.477 1.00 56.34 366 PHE A C 1
ATOM 2669 O O . PHE A 1 342 ? 27.525 13.322 30.186 1.00 54.84 366 PHE A O 1
ATOM 2677 N N . VAL A 1 343 ? 26.270 15.118 29.684 1.00 57.53 367 VAL A N 1
ATOM 2678 C CA . VAL A 1 343 ? 26.922 15.353 28.403 1.00 58.05 367 VAL A CA 1
ATOM 2679 C C . VAL A 1 343 ? 26.789 16.834 28.024 1.00 60.17 367 VAL A C 1
ATOM 2680 O O . VAL A 1 343 ? 25.692 17.392 28.039 1.00 61.43 367 VAL A O 1
ATOM 2684 N N . ASP A 1 344 ? 27.928 17.461 27.724 1.00 61.46 368 ASP A N 1
ATOM 2685 C CA . ASP A 1 344 ? 28.013 18.903 27.447 1.00 62.76 368 ASP A CA 1
ATOM 2686 C C . ASP A 1 344 ? 28.079 19.146 25.952 1.00 63.79 368 ASP A C 1
ATOM 2687 O O . ASP A 1 344 ? 29.138 18.996 25.340 1.00 64.15 368 ASP A O 1
ATOM 2692 N N . ILE A 1 345 ? 26.951 19.535 25.370 1.00 64.71 369 ILE A N 1
ATOM 2693 C CA . ILE A 1 345 ? 26.830 19.612 23.921 1.00 65.48 369 ILE A CA 1
ATOM 2694 C C . ILE A 1 345 ? 26.904 21.048 23.429 1.00 67.24 369 ILE A C 1
ATOM 2695 O O . ILE A 1 345 ? 26.164 21.909 23.899 1.00 67.87 369 ILE A O 1
ATOM 2700 N N . ASN A 1 346 ? 27.800 21.292 22.477 1.00 68.05 370 ASN A N 1
ATOM 2701 C CA . ASN A 1 346 ? 27.840 22.564 21.787 1.00 70.79 370 ASN A CA 1
ATOM 2702 C C . ASN A 1 346 ? 26.503 22.798 21.111 1.00 72.51 370 ASN A C 1
ATOM 2703 O O . ASN A 1 346 ? 26.194 22.131 20.128 1.00 73.10 370 ASN A O 1
ATOM 2708 N N . PRO A 1 347 ? 25.716 23.764 21.608 1.00 75.02 371 PRO A N 1
ATOM 2709 C CA . PRO A 1 347 ? 24.360 23.899 21.083 1.00 76.68 371 PRO A CA 1
ATOM 2710 C C . PRO A 1 347 ? 24.335 24.141 19.573 1.00 79.04 371 PRO A C 1
ATOM 2711 O O . PRO A 1 347 ? 23.444 23.648 18.878 1.00 81.58 371 PRO A O 1
ATOM 2715 N N . LEU A 1 348 ? 25.333 24.864 19.078 1.00 80.22 372 LEU A N 1
ATOM 2716 C CA . LEU A 1 348 ? 25.363 25.310 17.693 1.00 81.52 372 LEU A CA 1
ATOM 2717 C C . LEU A 1 348 ? 25.544 24.159 16.696 1.00 79.97 372 LEU A C 1
ATOM 2718 O O . LEU A 1 348 ? 24.808 24.061 15.713 1.00 81.04 372 LEU A O 1
ATOM 2723 N N . THR A 1 349 ? 26.498 23.277 16.961 1.00 77.11 373 THR A N 1
ATOM 2724 C CA . THR A 1 349 ? 26.853 22.229 16.010 1.00 76.35 373 THR A CA 1
ATOM 2725 C C . THR A 1 349 ? 26.372 20.835 16.424 1.00 75.00 373 THR A C 1
ATOM 2726 O O . THR A 1 349 ? 26.590 19.851 15.707 1.00 74.13 373 THR A O 1
ATOM 2730 N N . GLY A 1 350 ? 25.716 20.747 17.578 1.00 73.83 374 GLY A N 1
ATOM 2731 C CA . GLY A 1 350 ? 25.267 19.469 18.106 1.00 70.61 374 GLY A CA 1
ATOM 2732 C C . GLY A 1 350 ? 26.415 18.503 18.280 1.00 68.85 374 GLY A C 1
ATOM 2733 O O . GLY A 1 350 ? 26.242 17.294 18.110 1.00 69.48 374 GLY A O 1
ATOM 2734 N N . ILE A 1 351 ? 27.590 19.033 18.605 1.00 68.15 375 ILE A N 1
ATOM 2735 C CA . ILE A 1 351 ? 28.769 18.204 18.833 1.00 67.19 375 ILE A CA 1
ATOM 2736 C C . ILE A 1 351 ? 29.029 18.123 20.328 1.00 66.14 375 ILE A C 1
ATOM 2737 O O . ILE A 1 351 ? 28.831 19.094 21.056 1.00 67.09 375 ILE A O 1
ATOM 2742 N N . ILE A 1 352 ? 29.476 16.957 20.777 1.00 65.23 376 ILE A N 1
ATOM 2743 C CA . ILE A 1 352 ? 29.745 16.738 22.187 1.00 64.29 376 ILE A CA 1
ATOM 2744 C C . ILE A 1 352 ? 31.142 17.246 22.507 1.00 64.67 376 ILE A C 1
ATOM 2745 O O . ILE A 1 352 ? 32.071 17.049 21.730 1.00 65.20 376 ILE A O 1
ATOM 2750 N N . LEU A 1 353 ? 31.271 17.912 23.649 1.00 64.92 377 LEU A N 1
ATOM 2751 C CA . LEU A 1 353 ? 32.538 18.490 24.088 1.00 65.85 377 LEU A CA 1
ATOM 2752 C C . LEU A 1 353 ? 33.093 17.758 25.309 1.00 64.60 377 LEU A C 1
ATOM 2753 O O . LEU A 1 353 ? 34.291 17.489 25.394 1.00 63.88 377 LEU A O 1
ATOM 2758 N N . LYS A 1 354 ? 32.212 17.471 26.261 1.00 64.34 378 LYS A N 1
ATOM 2759 C CA . LYS A 1 354 ? 32.566 16.733 27.462 1.00 64.08 378 LYS A CA 1
ATOM 2760 C C . LYS A 1 354 ? 31.376 15.865 27.869 1.00 62.22 378 LYS A C 1
ATOM 2761 O O . LYS A 1 354 ? 30.227 16.273 27.698 1.00 62.24 378 LYS A O 1
ATOM 2767 N N . ALA A 1 355 ? 31.645 14.670 28.391 1.00 60.54 379 ALA A N 1
ATOM 2768 C CA . ALA A 1 355 ? 30.574 13.753 28.792 1.00 59.54 379 ALA A CA 1
ATOM 2769 C C . ALA A 1 355 ? 31.089 12.627 29.664 1.00 57.70 379 ALA A C 1
ATOM 2770 O O . ALA A 1 355 ? 32.192 12.138 29.455 1.00 57.05 379 ALA A O 1
ATOM 2772 N N . ALA A 1 356 ? 30.279 12.226 30.637 1.00 57.02 380 ALA A N 1
ATOM 2773 C CA . ALA A 1 356 ? 30.552 11.046 31.442 1.00 55.92 380 ALA A CA 1
ATOM 2774 C C . ALA A 1 356 ? 29.337 10.147 31.367 1.00 56.55 380 ALA A C 1
ATOM 2775 O O . ALA A 1 356 ? 28.380 10.321 32.114 1.00 58.29 380 ALA A O 1
ATOM 2777 N N . LYS A 1 357 ? 29.363 9.203 30.440 1.00 57.44 381 LYS A N 1
ATOM 2778 C CA . LYS A 1 357 ? 28.302 8.216 30.334 1.00 59.52 381 LYS A CA 1
ATOM 2779 C C . LYS A 1 357 ? 28.558 7.138 31.393 1.00 56.53 381 LYS A C 1
ATOM 2780 O O . LYS A 1 357 ? 29.471 6.321 31.257 1.00 55.19 381 LYS A O 1
ATOM 2786 N N . ARG A 1 358 ? 27.753 7.157 32.452 1.00 55.03 382 ARG A N 1
ATOM 2787 C CA . ARG A 1 358 ? 27.967 6.295 33.611 1.00 54.31 382 ARG A CA 1
ATOM 2788 C C . ARG A 1 358 ? 26.764 5.396 33.935 1.00 54.12 382 ARG A C 1
ATOM 2789 O O . ARG A 1 358 ? 25.613 5.853 33.929 1.00 54.02 382 ARG A O 1
ATOM 2797 N N . PHE A 1 359 ? 27.051 4.122 34.222 1.00 53.19 383 PHE A N 1
ATOM 2798 C CA . PHE A 1 359 ? 26.033 3.146 34.623 1.00 52.34 383 PHE A CA 1
ATOM 2799 C C . PHE A 1 359 ? 26.638 1.901 35.263 1.00 49.76 383 PHE A C 1
ATOM 2800 O O . PHE A 1 359 ? 27.811 1.609 35.084 1.00 48.11 383 PHE A O 1
ATOM 2808 N N . GLN A 1 360 ? 25.791 1.162 35.972 1.00 49.02 384 GLN A N 1
ATOM 2809 C CA . GLN A 1 360 ? 26.188 0.037 36.814 1.00 48.22 384 GLN A CA 1
ATOM 2810 C C . GLN A 1 360 ? 25.669 -1.262 36.252 1.00 48.33 384 GLN A C 1
ATOM 2811 O O . GLN A 1 360 ? 24.683 -1.274 35.524 1.00 50.48 384 GLN A O 1
ATOM 2817 N N . ILE A 1 361 ? 26.332 -2.360 36.593 1.00 47.88 385 ILE A N 1
ATOM 2818 C CA . ILE A 1 361 ? 25.806 -3.679 36.297 1.00 46.67 385 ILE A CA 1
ATOM 2819 C C . ILE A 1 361 ? 25.564 -4.399 37.599 1.00 46.90 385 ILE A C 1
ATOM 2820 O O . ILE A 1 361 ? 26.470 -4.505 38.430 1.00 46.01 385 ILE A O 1
ATOM 2825 N N . ASN A 1 362 ? 24.336 -4.891 37.755 1.00 47.74 386 ASN A N 1
ATOM 2826 C CA . ASN A 1 362 ? 23.928 -5.621 38.940 1.00 48.76 386 ASN A CA 1
ATOM 2827 C C . ASN A 1 362 ? 23.387 -6.977 38.571 1.00 49.58 386 ASN A C 1
ATOM 2828 O O . ASN A 1 362 ? 23.104 -7.245 37.404 1.00 50.75 386 ASN A O 1
ATOM 2833 N N . ILE A 1 363 ? 23.226 -7.817 39.586 1.00 50.36 387 ILE A N 1
ATOM 2834 C CA . ILE A 1 363 ? 22.696 -9.158 39.423 1.00 50.27 387 ILE A CA 1
ATOM 2835 C C . ILE A 1 363 ? 21.551 -9.367 40.401 1.00 50.42 387 ILE A C 1
ATOM 2836 O O . ILE A 1 363 ? 21.690 -9.104 41.590 1.00 49.80 387 ILE A O 1
ATOM 2841 N N . TYR A 1 364 ? 20.417 -9.843 39.905 1.00 51.76 388 TYR A N 1
ATOM 2842 C CA . TYR A 1 364 ? 19.309 -10.196 40.782 1.00 53.26 388 TYR A CA 1
ATOM 2843 C C . TYR A 1 364 ? 19.642 -11.516 41.445 1.00 53.52 388 TYR A C 1
ATOM 2844 O O . TYR A 1 364 ? 20.024 -12.468 40.767 1.00 53.33 388 TYR A O 1
ATOM 2853 N N . VAL A 1 365 ? 19.510 -11.575 42.764 1.00 54.19 389 VAL A N 1
ATOM 2854 C CA . VAL A 1 365 ? 19.883 -12.777 43.497 1.00 55.27 389 VAL A CA 1
ATOM 2855 C C . VAL A 1 365 ? 18.901 -13.071 44.633 1.00 56.50 389 VAL A C 1
ATOM 2856 O O . VAL A 1 365 ? 18.511 -12.169 45.372 1.00 56.66 389 VAL A O 1
ATOM 2860 N N . LYS A 1 366 ? 18.503 -14.338 44.752 1.00 57.82 390 LYS A N 1
ATOM 2861 C CA . LYS A 1 366 ? 17.542 -14.768 45.771 1.00 59.32 390 LYS A CA 1
ATOM 2862 C C . LYS A 1 366 ? 17.779 -16.207 46.213 1.00 57.99 390 LYS A C 1
ATOM 2863 O O . LYS A 1 366 ? 18.386 -16.993 45.485 1.00 56.82 390 LYS A O 1
ATOM 2869 N N . LYS A 1 367 ? 17.295 -16.541 47.408 1.00 57.86 391 LYS A N 1
ATOM 2870 C CA . LYS A 1 367 ? 17.418 -17.900 47.948 1.00 59.06 391 LYS A CA 1
ATOM 2871 C C . LYS A 1 367 ? 16.564 -18.893 47.157 1.00 59.41 391 LYS A C 1
ATOM 2872 O O . LYS A 1 367 ? 15.436 -18.588 46.791 1.00 59.00 391 LYS A O 1
ATOM 2878 N N . LEU A 1 368 ? 17.105 -20.078 46.899 1.00 60.25 392 LEU A N 1
ATOM 2879 C CA . LEU A 1 368 ? 16.354 -21.131 46.221 1.00 62.16 392 LEU A CA 1
ATOM 2880 C C . LEU A 1 368 ? 16.571 -22.453 46.928 1.00 64.05 392 LEU A C 1
ATOM 2881 O O . LEU A 1 368 ? 17.708 -22.861 47.161 1.00 63.93 392 LEU A O 1
ATOM 2886 N N . ASP A 1 369 ? 15.466 -23.114 47.256 1.00 66.90 393 ASP A N 1
ATOM 2887 C CA . ASP A 1 369 ? 15.484 -24.326 48.068 1.00 69.55 393 ASP A CA 1
ATOM 2888 C C . ASP A 1 369 ? 16.076 -25.496 47.291 1.00 69.14 393 ASP A C 1
ATOM 2889 O O . ASP A 1 369 ? 16.806 -26.317 47.851 1.00 67.65 393 ASP A O 1
ATOM 2894 N N . ASP A 1 370 ? 15.769 -25.551 45.996 1.00 69.20 394 ASP A N 1
ATOM 2895 C CA . ASP A 1 370 ? 16.297 -26.587 45.106 1.00 69.77 394 ASP A CA 1
ATOM 2896 C C . ASP A 1 370 ? 17.803 -26.459 44.887 1.00 67.51 394 ASP A C 1
ATOM 2897 O O . ASP A 1 370 ? 18.459 -27.439 44.538 1.00 67.36 394 ASP A O 1
ATOM 2902 N N . PHE A 1 371 ? 18.336 -25.252 45.070 1.00 65.57 395 PHE A N 1
ATOM 2903 C CA . PHE A 1 371 ? 19.750 -24.970 44.824 1.00 64.49 395 PHE A CA 1
ATOM 2904 C C . PHE A 1 371 ? 20.470 -24.508 46.086 1.00 63.49 395 PHE A C 1
ATOM 2905 O O . PHE A 1 371 ? 20.504 -23.319 46.404 1.00 61.32 395 PHE A O 1
ATOM 2913 N N . VAL A 1 372 ? 21.053 -25.472 46.790 1.00 63.86 396 VAL A N 1
ATOM 2914 C CA . VAL A 1 372 ? 21.848 -25.213 47.993 1.00 63.43 396 VAL A CA 1
ATOM 2915 C C . VAL A 1 372 ? 22.921 -24.133 47.804 1.00 62.18 396 VAL A C 1
ATOM 2916 O O . VAL A 1 372 ? 23.279 -23.433 48.757 1.00 60.31 396 VAL A O 1
ATOM 2920 N N . GLU A 1 373 ? 23.428 -24.008 46.579 1.00 62.01 397 GLU A N 1
ATOM 2921 C CA . GLU A 1 373 ? 24.415 -22.980 46.233 1.00 61.84 397 GLU A CA 1
ATOM 2922 C C . GLU A 1 373 ? 23.998 -21.585 46.693 1.00 60.05 397 GLU A C 1
ATOM 2923 O O . GLU A 1 373 ? 24.852 -20.752 47.000 1.00 58.37 397 GLU A O 1
ATOM 2929 N N . THR A 1 374 ? 22.686 -21.343 46.728 1.00 58.89 398 THR A N 1
ATOM 2930 C CA . THR A 1 374 ? 22.128 -20.063 47.151 1.00 57.14 398 THR A CA 1
ATOM 2931 C C . THR A 1 374 ? 22.122 -19.880 48.664 1.00 57.01 398 THR A C 1
ATOM 2932 O O . THR A 1 374 ? 21.893 -18.776 49.149 1.00 57.50 398 THR A O 1
ATOM 2936 N N . GLY A 1 375 ? 22.359 -20.958 49.406 1.00 57.49 399 GLY A N 1
ATOM 2937 C CA . GLY A 1 375 ? 22.401 -20.901 50.860 1.00 58.50 399 GLY A CA 1
ATOM 2938 C C . GLY A 1 375 ? 21.148 -20.253 51.396 1.00 58.99 399 GLY A C 1
ATOM 2939 O O . GLY A 1 375 ? 20.040 -20.634 51.022 1.00 60.83 399 GLY A O 1
ATOM 2940 N N . ASP A 1 376 ? 21.324 -19.260 52.260 1.00 59.37 400 ASP A N 1
ATOM 2941 C CA . ASP A 1 376 ? 20.214 -18.445 52.737 1.00 59.70 400 ASP A CA 1
ATOM 2942 C C . ASP A 1 376 ? 20.401 -16.995 52.317 1.00 56.88 400 ASP A C 1
ATOM 2943 O O . ASP A 1 376 ? 20.250 -16.086 53.123 1.00 58.16 400 ASP A O 1
ATOM 2948 N N . ILE A 1 377 ? 20.716 -16.774 51.047 1.00 53.98 401 ILE A N 1
ATOM 2949 C CA . ILE A 1 377 ? 20.995 -15.425 50.586 1.00 53.07 401 ILE A CA 1
ATOM 2950 C C . ILE A 1 377 ? 19.737 -14.569 50.490 1.00 52.80 401 ILE A C 1
ATOM 2951 O O . ILE A 1 377 ? 18.681 -15.037 50.075 1.00 53.37 401 ILE A O 1
ATOM 2956 N N . ARG A 1 378 ? 19.877 -13.306 50.877 1.00 52.92 402 ARG A N 1
ATOM 2957 C CA . ARG A 1 378 ? 18.796 -12.330 50.776 1.00 52.98 402 ARG A CA 1
ATOM 2958 C C . ARG A 1 378 ? 18.414 -12.047 49.337 1.00 51.48 402 ARG A C 1
ATOM 2959 O O . ARG A 1 378 ? 19.210 -12.215 48.420 1.00 49.38 402 ARG A O 1
ATOM 2967 N N . THR A 1 379 ? 17.177 -11.617 49.150 1.00 52.44 403 THR A N 1
ATOM 2968 C CA . THR A 1 379 ? 16.713 -11.244 47.833 1.00 52.83 403 THR A CA 1
ATOM 2969 C C . THR A 1 379 ? 17.158 -9.812 47.579 1.00 52.25 403 THR A C 1
ATOM 2970 O O . THR A 1 379 ? 16.714 -8.898 48.267 1.00 53.64 403 THR A O 1
ATOM 2974 N N . MET A 1 380 ? 18.054 -9.614 46.618 1.00 50.43 404 MET A N 1
ATOM 2975 C CA . MET A 1 380 ? 18.527 -8.273 46.331 1.00 50.39 404 MET A CA 1
ATOM 2976 C C . MET A 1 380 ? 19.180 -8.130 44.967 1.00 49.22 404 MET A C 1
ATOM 2977 O O . MET A 1 380 ? 19.495 -9.108 44.288 1.00 47.64 404 MET A O 1
ATOM 2982 N N . VAL A 1 381 ? 19.334 -6.873 44.573 1.00 49.70 405 VAL A N 1
ATOM 2983 C CA . VAL A 1 381 ? 20.017 -6.515 43.357 1.00 49.95 405 VAL A CA 1
ATOM 2984 C C . VAL A 1 381 ? 21.459 -6.229 43.737 1.00 50.41 405 VAL A C 1
ATOM 2985 O O . VAL A 1 381 ? 21.761 -5.261 44.437 1.00 50.91 405 VAL A O 1
ATOM 2989 N N . PHE A 1 382 ? 22.339 -7.101 43.267 1.00 50.84 406 PHE A N 1
ATOM 2990 C CA . PHE A 1 382 ? 23.709 -7.157 43.719 1.00 49.61 406 PHE A CA 1
ATOM 2991 C C . PHE A 1 382 ? 24.589 -6.422 42.721 1.00 48.70 406 PHE A C 1
ATOM 2992 O O . PHE A 1 382 ? 24.632 -6.797 41.555 1.00 47.09 406 PHE A O 1
ATOM 3000 N N . PRO A 1 383 ? 25.284 -5.369 43.171 1.00 49.58 407 PRO A N 1
ATOM 3001 C CA . PRO A 1 383 ? 26.098 -4.582 42.264 1.00 49.86 407 PRO A CA 1
ATOM 3002 C C . PRO A 1 383 ? 27.408 -5.279 42.011 1.00 50.16 407 PRO A C 1
ATOM 3003 O O . PRO A 1 383 ? 28.041 -5.762 42.953 1.00 52.15 407 PRO A O 1
ATOM 3007 N N . VAL A 1 384 ? 27.808 -5.338 40.749 1.00 50.03 408 VAL A N 1
ATOM 3008 C CA . VAL A 1 384 ? 29.032 -6.034 40.379 1.00 51.53 408 VAL A CA 1
ATOM 3009 C C . VAL A 1 384 ? 30.100 -5.041 39.937 1.00 52.16 408 VAL A C 1
ATOM 3010 O O . VAL A 1 384 ? 31.219 -5.050 40.451 1.00 52.87 408 VAL A O 1
ATOM 3014 N N . MET A 1 385 ? 29.744 -4.182 38.993 1.00 52.34 409 MET A N 1
ATOM 3015 C CA . MET A 1 385 ? 30.664 -3.185 38.497 1.00 52.97 409 MET A CA 1
ATOM 3016 C C . MET A 1 385 ? 29.917 -2.082 37.757 1.00 52.38 409 MET A C 1
ATOM 3017 O O . MET A 1 385 ? 28.826 -2.297 37.243 1.00 53.75 409 MET A O 1
ATOM 3022 N N . TYR A 1 386 ? 30.490 -0.887 37.747 1.00 52.58 410 TYR A N 1
ATOM 3023 C CA . TYR A 1 386 ? 29.967 0.206 36.934 1.00 52.08 410 TYR A CA 1
ATOM 3024 C C . TYR A 1 386 ? 31.105 0.788 36.137 1.00 50.34 410 TYR A C 1
ATOM 3025 O O . TYR A 1 386 ? 32.248 0.367 36.294 1.00 50.22 410 TYR A O 1
ATOM 3034 N N . LEU A 1 387 ? 30.797 1.742 35.271 1.00 49.34 411 LEU A N 1
ATOM 3035 C CA . LEU A 1 387 ? 31.832 2.351 34.451 1.00 50.30 411 LEU A CA 1
ATOM 3036 C C . LEU A 1 387 ? 31.580 3.832 34.167 1.00 52.72 411 LEU A C 1
ATOM 3037 O O . LEU A 1 387 ? 30.491 4.345 34.439 1.00 53.47 411 LEU A O 1
ATOM 3042 N N . ASN A 1 388 ? 32.605 4.510 33.647 1.00 54.06 412 ASN A N 1
ATOM 3043 C CA . ASN A 1 388 ? 32.455 5.858 33.121 1.00 55.70 412 ASN A CA 1
ATOM 3044 C C . ASN A 1 388 ? 33.075 5.959 31.749 1.00 56.44 412 ASN A C 1
ATOM 3045 O O . ASN A 1 388 ? 34.300 6.016 31.623 1.00 59.11 412 ASN A O 1
ATOM 3050 N N . GLU A 1 389 ? 32.227 6.004 30.727 1.00 56.48 413 GLU A N 1
ATOM 3051 C CA . GLU A 1 389 ? 32.681 6.262 29.365 1.00 57.08 413 GLU A CA 1
ATOM 3052 C C . GLU A 1 389 ? 32.694 7.774 29.128 1.00 57.18 413 GLU A C 1
ATOM 3053 O O . GLU A 1 389 ? 31.649 8.415 29.078 1.00 56.38 413 GLU A O 1
ATOM 3059 N N . SER A 1 390 ? 33.891 8.332 28.991 1.00 59.21 414 SER A N 1
ATOM 3060 C CA . SER A 1 390 ? 34.083 9.781 28.979 1.00 61.39 414 SER A CA 1
ATOM 3061 C C . SER A 1 390 ? 34.743 10.304 27.702 1.00 62.89 414 SER A C 1
ATOM 3062 O O . SER A 1 390 ? 35.342 9.554 26.936 1.00 63.41 414 SER A O 1
ATOM 3065 N N . VAL A 1 391 ? 34.607 11.604 27.479 1.00 64.88 415 VAL A N 1
ATOM 3066 C CA . VAL A 1 391 ? 35.333 12.290 26.415 1.00 66.79 415 VAL A CA 1
ATOM 3067 C C . VAL A 1 391 ? 35.510 13.758 26.798 1.00 68.37 415 VAL A C 1
ATOM 3068 O O . VAL A 1 391 ? 34.676 14.323 27.497 1.00 67.39 415 VAL A O 1
ATOM 3072 N N . HIS A 1 392 ? 36.613 14.353 26.355 1.00 71.77 416 HIS A N 1
ATOM 3073 C CA . HIS A 1 392 ? 36.975 15.726 26.702 1.00 74.07 416 HIS A CA 1
ATOM 3074 C C . HIS A 1 392 ? 37.743 16.288 25.518 1.00 74.54 416 HIS A C 1
ATOM 3075 O O . HIS A 1 392 ? 38.736 15.702 25.097 1.00 73.98 416 HIS A O 1
ATOM 3082 N N . ILE A 1 393 ? 37.280 17.406 24.970 1.00 76.28 417 ILE A N 1
ATOM 3083 C CA . ILE A 1 393 ? 37.953 18.011 23.824 1.00 78.19 417 ILE A CA 1
ATOM 3084 C C . ILE A 1 393 ? 39.230 18.750 24.250 1.00 80.48 417 ILE A C 1
ATOM 3085 O O . ILE A 1 393 ? 39.267 19.402 25.292 1.00 80.81 417 ILE A O 1
ATOM 3090 N N . ASP A 1 394 ? 40.277 18.619 23.440 1.00 83.37 418 ASP A N 1
ATOM 3091 C CA . ASP A 1 394 ? 41.576 19.246 23.706 1.00 86.19 418 ASP A CA 1
ATOM 3092 C C . ASP A 1 394 ? 41.608 20.657 23.140 1.00 90.41 418 ASP A C 1
ATOM 3093 O O . ASP A 1 394 ? 40.724 21.041 22.375 1.00 91.77 418 ASP A O 1
ATOM 3098 N N . LYS A 1 395 ? 42.645 21.413 23.487 1.00 94.02 419 LYS A N 1
ATOM 3099 C CA . LYS A 1 395 ? 42.822 22.757 22.944 1.00 98.02 419 LYS A CA 1
ATOM 3100 C C . LYS A 1 395 ? 42.783 22.740 21.419 1.00 98.21 419 LYS A C 1
ATOM 3101 O O . LYS A 1 395 ? 41.910 23.354 20.808 1.00 97.54 419 LYS A O 1
ATOM 3107 N N . GLU A 1 396 ? 43.728 22.018 20.820 1.00 99.00 420 GLU A N 1
ATOM 3108 C CA . GLU A 1 396 ? 43.971 22.084 19.374 1.00 101.13 420 GLU A CA 1
ATOM 3109 C C . GLU A 1 396 ? 42.675 22.020 18.567 1.00 99.35 420 GLU A C 1
ATOM 3110 O O . GLU A 1 396 ? 42.326 22.976 17.871 1.00 98.85 420 GLU A O 1
ATOM 3116 N N . THR A 1 397 ? 41.962 20.902 18.675 1.00 96.75 421 THR A N 1
ATOM 3117 C CA . THR A 1 397 ? 40.719 20.722 17.933 1.00 95.19 421 THR A CA 1
ATOM 3118 C C . THR A 1 397 ? 39.669 21.749 18.369 1.00 93.60 421 THR A C 1
ATOM 3119 O O . THR A 1 397 ? 38.903 22.233 17.538 1.00 95.14 421 THR A O 1
ATOM 3123 N N . ALA A 1 398 ? 39.650 22.100 19.654 1.00 90.73 422 ALA A N 1
ATOM 3124 C CA . ALA A 1 398 ? 38.677 23.068 20.159 1.00 91.07 422 ALA A CA 1
ATOM 3125 C C . ALA A 1 398 ? 38.789 24.406 19.438 1.00 95.34 422 ALA A C 1
ATOM 3126 O O . ALA A 1 398 ? 37.831 24.857 18.811 1.00 96.12 422 ALA A O 1
ATOM 3128 N N . SER A 1 399 ? 39.958 25.036 19.512 1.00 99.14 423 SER A N 1
ATOM 3129 C CA . SER A 1 399 ? 40.158 26.329 18.853 1.00 101.68 423 SER A CA 1
ATOM 3130 C C . SER A 1 399 ? 40.081 26.183 17.333 1.00 103.17 423 SER A C 1
ATOM 3131 O O . SER A 1 399 ? 39.732 27.137 16.639 1.00 105.85 423 SER A O 1
ATOM 3134 N N . ARG A 1 400 ? 40.408 24.997 16.820 1.00 102.80 424 ARG A N 1
ATOM 3135 C CA . ARG A 1 400 ? 40.249 24.717 15.398 1.00 104.48 424 ARG A CA 1
ATOM 3136 C C . ARG A 1 400 ? 38.772 24.806 15.046 1.00 102.43 424 ARG A C 1
ATOM 3137 O O . ARG A 1 400 ? 38.396 25.482 14.096 1.00 104.19 424 ARG A O 1
ATOM 3145 N N . LEU A 1 401 ? 37.941 24.126 15.826 1.00 99.45 425 LEU A N 1
ATOM 3146 C CA . LEU A 1 401 ? 36.494 24.213 15.667 1.00 98.67 425 LEU A CA 1
ATOM 3147 C C . LEU A 1 401 ? 35.999 25.634 15.923 1.00 101.35 425 LEU A C 1
ATOM 3148 O O . LEU A 1 401 ? 35.190 26.162 15.163 1.00 102.43 425 LEU A O 1
ATOM 3153 N N . LYS A 1 402 ? 36.497 26.245 16.995 1.00 103.13 426 LYS A N 1
ATOM 3154 C CA . LYS A 1 402 ? 36.080 27.588 17.398 1.00 106.01 426 LYS A CA 1
ATOM 3155 C C . LYS A 1 402 ? 36.417 28.639 16.341 1.00 109.04 426 LYS A C 1
ATOM 3156 O O . LYS A 1 402 ? 35.714 29.639 16.217 1.00 110.58 426 LYS A O 1
ATOM 3162 N N . SER A 1 403 ? 37.500 28.422 15.600 1.00 111.94 427 SER A N 1
ATOM 3163 C CA . SER A 1 403 ? 37.864 29.297 14.485 1.00 115.43 427 SER A CA 1
ATOM 3164 C C . SER A 1 403 ? 37.124 28.867 13.221 1.00 117.42 427 SER A C 1
ATOM 3165 O O . SER A 1 403 ? 36.683 29.710 12.441 1.00 118.37 427 SER A O 1
ATOM 3168 N N . MET A 1 404 ? 36.990 27.555 13.033 1.00 118.95 428 MET A N 1
ATOM 3169 C CA . MET A 1 404 ? 36.237 26.990 11.911 1.00 122.33 428 MET A CA 1
ATOM 3170 C C . MET A 1 404 ? 34.782 27.447 11.922 1.00 122.39 428 MET A C 1
ATOM 3171 O O . MET A 1 404 ? 34.190 27.670 10.866 1.00 123.24 428 MET A O 1
ATOM 3176 N N . ILE A 1 405 ? 34.215 27.578 13.119 1.00 121.50 429 ILE A N 1
ATOM 3177 C CA . ILE A 1 405 ? 32.836 28.035 13.283 1.00 120.34 429 ILE A CA 1
ATOM 3178 C C . ILE A 1 405 ? 32.669 29.487 12.809 1.00 121.11 429 ILE A C 1
ATOM 3179 O O . ILE A 1 405 ? 31.583 29.880 12.384 1.00 120.74 429 ILE A O 1
ATOM 3184 N N . ASN A 1 406 ? 33.747 30.270 12.878 1.00 120.81 430 ASN A N 1
ATOM 3185 C CA . ASN A 1 406 ? 33.729 31.669 12.454 1.00 121.89 430 ASN A CA 1
ATOM 3186 C C . ASN A 1 406 ? 35.002 32.066 11.705 1.00 122.10 430 ASN A C 1
ATOM 3187 O O . ASN A 1 406 ? 35.141 31.805 10.508 1.00 119.87 430 ASN A O 1
#

GO terms:
  GO:0004888 transmembrane signaling receptor activity (F, TAS)
  GO:0005044 scavenger receptor activity (F, TAS)
  GO:0000139 Golgi membrane (C, TAS)
  GO:0005765 lysosomal membrane (C, TAS)
  GO:0005789 endoplasmic reticulum membrane (C, TAS)
  GO:0005886 plasma membrane (C, TAS)
  GO:0010008 endosome membrane (C, TAS)
  GO:2000752 regulation of glucosylceramide catabolic process (P, TAS)
  GO:0043470 regulation of carbohydrate catabolic process (P, IMP)
  GO:0038024 cargo receptor activity (F, IMP)
  GO:0042803 protein homodimerization activity (F, IPI)
  GO:0019899 enzyme binding (F, IPI)
  GO:0031902 late endosome membrane (C, TAS)
  GO:1904978 regulation of endosome organization (P, TAS)
  GO:1905671 regulation of lysosome organization (P, TAS)
  GO:0005515 protein binding (F, IPI)
  GO:0016020 membrane (C, TAS)
  GO:0030669 clathrin-coated endocytic vesicle membrane (C, TAS)
  GO:0006622 protein targeting to lysosome (P, IMP)
  GO:0005765 lysosomal membrane (C, IPI)